Protein AF-0000000087793954 (afdb_homodimer)

Organism: NCBI:txid1960156

pLDDT: mean 92.6, std 14.76, range [35.59, 99.0]

Secondary structure (DSSP, 8-state):
-HHHHHHHHHHHHHHHHTSPPEEEEEE--SHHHHHHHHHHHHSTTEEEEEEE-SSHHHHHHHHHHHT-EEES-HHHHHT-TT--EEEE-S-GGGHHHHHHHHHHTT-EEEEPSSS-SSHHHHHHHHHHHHHTT--EEE--GGGGSHHHHHHHHHHHTTTTSSEEEEEEEEE-B--HHHHHT-TTTT-HHHHS-SIIIIIIHHHHHHHHHHH--EEEEEEEEE-SS-TTSSS-SEEEEEEEETTS-EEEEEEESBSTT----EEEEEESSEEEEEETTEEEEEEESS--HHHHHHHTTTT-------SS-TT---THHHHHHHHHHHHHHHHT---SSBHHHHHHHHHHHHHHHHHHHHTS-EE-/-HHHHHHHHHHHHHHHHTSPPEEEEEE--SHHHHHHHHHHHHSTTEEEEEEE-SSHHHHHHHHHHHT-EEES-HHHHHT-TT--EEEE-S-GGGHHHHHHHHHHTT-EEEEPSSS-SSHHHHHHHHHHHHHTT--EEE--GGGGSHHHHHHHHHHHTTTTSSEEEEEEEEE-B--HHHHHT-TTTT-HHHHS-SIIIIIIHHHHHHHHHHH--EEEEEEEEE-SS-TTSSS-SEEEEEEEETTS-EEEEEEESBSTT----EEEEEESSEEEEEETTEEEEEEESS--HHHHHHHTTTT-------SS-TT---THHHHHHHHHHHHHHHHT---SSBHHHHHHHHHHHHHHHHHHHHTS-EE-

Foldseek 3Di:
DVVVVVVVVVVVVVVLVPFAAAEEEEEDQPPVVVLLLVLQVVFRRYAHAEYEDCDPVSQVVSCVVRVYYYDPDLLVVLLDPNHAAYEYDFFQLCQLVSLLSNLVSVHAYEYEPLSHLALVSLVNSQVSNVVSLHFYFYDLLLCVFPLLVVLQVCLVVCQQPQWAEKEKAWQFADDPCVCVVDVQAQACNRNSAHQQRPPRLSRLLSSCSRVHAFFKKAKAFADDDRPPGNHGQWMKMWTAHPSGYIYIYTTHRHRPPFAFMKIWTHHDFWIWMAGSRQIQDTDGNDDDPCRVVSNVRVPGPCQDGQRNHNNSGDSVSSSVQVNQSSVCRSVVHHGPGGSVSSSRSSHVVVSNVVNNVVVHMGGD/DVVVVVVVVVVVVVVLVPFAAAEEEEEDQPPVVVLLLVLQVVFRRYAHAEYEDCDPVSQVVSCVVRVYHYDNDLLVVLLDPNHAAYEYDFFQLCQLVSLLSNLVSVHAYEYEPLSHLALVSLVNSQVSNVVSLHFYFYDLLLCVFPLLVVLQVCLVVCQQPQWAEKEKAWQFADDLCVCVVDVQAQACNRHSAHQQRPPRLSRLLSSCSRVHAFFKKAKAFADDDRPPGNHGQWMKMWTAGPSGYIYIYTTHRHRPPFAFMKIWIHHDFWIWMAGSRQIQDTDGNDDDPCRVVSNVRVPGPCQDGQRNHNNSGDSVSSSVQVNQSSVCRSVVHHGPGGSVSSSRSSHVVVSNVVNNVVVHMDGD

Nearest PDB structures (foldseek):
  3q2k-assembly2_O  TM=9.541E-01  e=6.330E-36  Bordetella pertussis Tohama I
  3q2k-assembly2_M  TM=9.380E-01  e=3.201E-36  Bordetella pertussis Tohama I
  3q2i-assembly1_A  TM=9.409E-01  e=4.940E-36  Chromobacterium violaceum
  3q2k-assembly1_F  TM=9.559E-01  e=2.980E-35  Bordetella pertussis Tohama I
  3q2k-assembly1_E  TM=9.549E-01  e=4.024E-34  Bordetella pertussis Tohama I

Radius of gyration: 30.41 Å; Cα contacts (8 Å, |Δi|>4): 1751; chains: 2; bounding box: 61×96×76 Å

Sequence (728 aa):
MKREILVLHFLWNRFLFCMKTINFALVGTGNIAHFHARAIAMTAGAKLVAVHSRREDAGRDFAGQYGAEYFADYAILLKNPNIDAVCITTPSGTHGELGILAARAKKHVLCEKPLEITPARIDELVDVCAQNEVQLGATFQARFGVGALALKRAAEEGRFGQMSQCSAYVPWFRSAAYYASAGWRGTWELDGGGALMNQSIHAIDLLLWIAGDVKEVSARCGTALHHNIEVEDNAVAWLKFNNGAFGLIQGSTTCFPGEPKRLEIKGTTGSATLVDDTLTFWQFEIEKPEDELIRNGTTSAKIGGGASDPNAISVEGHRAQIEDFASAIREGRAPAIPGSEGRRTVELINAIYQSSRESCIVQLMKREILVLHFLWNRFLFCMKTINFALVGTGNIAHFHARAIAMTAGAKLVAVHSRREDAGRDFAGQYGAEYFADYAILLKNPNIDAVCITTPSGTHGELGILAARAKKHVLCEKPLEITPARIDELVDVCAQNEVQLGATFQARFGVGALALKRAAEEGRFGQMSQCSAYVPWFRSAAYYASAGWRGTWELDGGGALMNQSIHAIDLLLWIAGDVKEVSARCGTALHHNIEVEDNAVAWLKFNNGAFGLIQGSTTCFPGEPKRLEIKGTTGSATLVDDTLTFWQFEIEKPEDELIRNGTTSAKIGGGASDPNAISVEGHRAQIEDFASAIREGRAPAIPGSEGRRTVELINAIYQSSRESCIVQL

InterPro domains:
  IPR000683 Gfo/Idh/MocA-like oxidoreductase, N-terminal [PF01408] (22-138)
  IPR036291 NAD(P)-binding domain superfamily [SSF51735] (20-173)
  IPR052515 Gfo/Idh/MocA Oxidoreductase [PTHR43249] (20-359)
  IPR055170 GFO/IDH/MocA-like oxidoreductase domain [PF22725] (150-272)

Structure (mmCIF, N/CA/C/O backbone):
data_AF-0000000087793954-model_v1
#
loop_
_entity.id
_entity.type
_entity.pdbx_description
1 polymer 'Putative dehydrogenase'
#
loop_
_atom_site.group_PDB
_atom_site.id
_atom_site.type_symbol
_atom_site.label_atom_id
_atom_site.label_alt_id
_atom_site.label_comp_id
_atom_site.label_asym_id
_atom_site.label_entity_id
_atom_site.label_seq_id
_atom_site.pdbx_PDB_ins_code
_atom_site.Cartn_x
_atom_site.Cartn_y
_atom_site.Cartn_z
_atom_site.occupancy
_atom_site.B_iso_or_equiv
_atom_site.auth_seq_id
_atom_site.auth_comp_id
_atom_site.auth_asym_id
_atom_site.auth_atom_id
_atom_site.pdbx_PDB_model_num
ATOM 1 N N . MET A 1 1 ? 30.297 -19.312 -46.031 1 36.34 1 MET A N 1
ATOM 2 C CA . MET A 1 1 ? 29.453 -18.703 -45 1 36.34 1 MET A CA 1
ATOM 3 C C . MET A 1 1 ? 28.031 -19.219 -45.094 1 36.34 1 MET A C 1
ATOM 5 O O . MET A 1 1 ? 27.344 -19.344 -44.062 1 36.34 1 MET A O 1
ATOM 9 N N . LYS A 1 2 ? 27.641 -19.484 -46.281 1 52.25 2 LYS A N 1
ATOM 10 C CA . LYS A 1 2 ? 26.312 -20.031 -46.531 1 52.25 2 LYS A CA 1
ATOM 11 C C . LYS A 1 2 ? 26.266 -21.531 -46.219 1 52.25 2 LYS A C 1
ATOM 13 O O . LYS A 1 2 ? 25.234 -22.047 -45.781 1 52.25 2 LYS A O 1
ATOM 18 N N . ARG A 1 3 ? 27.297 -22.109 -46.5 1 53.88 3 ARG A N 1
ATOM 19 C CA . ARG A 1 3 ? 27.312 -23.547 -46.25 1 53.88 3 ARG A CA 1
ATOM 20 C C . ARG A 1 3 ? 27.375 -23.844 -44.75 1 53.88 3 ARG A C 1
ATOM 22 O O . ARG A 1 3 ? 26.75 -24.797 -44.281 1 53.88 3 ARG A O 1
ATOM 29 N N . GLU A 1 4 ? 28.031 -22.938 -44.062 1 51.38 4 GLU A N 1
ATOM 30 C CA . GLU A 1 4 ? 28.109 -23.078 -42.625 1 51.38 4 GLU A CA 1
ATOM 31 C C . GLU A 1 4 ? 26.797 -22.688 -41.938 1 51.38 4 GLU A C 1
ATOM 33 O O . GLU A 1 4 ? 26.422 -23.266 -40.906 1 51.38 4 GLU A O 1
ATOM 38 N N . ILE A 1 5 ? 26.016 -21.781 -42.562 1 57.06 5 ILE A N 1
ATOM 39 C CA . ILE A 1 5 ? 24.719 -21.375 -42.031 1 57.06 5 ILE A CA 1
ATOM 40 C C . ILE A 1 5 ? 23.688 -22.484 -42.25 1 57.06 5 ILE A C 1
ATOM 42 O O . ILE A 1 5 ? 22.906 -22.797 -41.344 1 57.06 5 ILE A O 1
ATOM 46 N N . LEU A 1 6 ? 23.875 -23.219 -43.375 1 53.31 6 LEU A N 1
ATOM 47 C CA . LEU A 1 6 ? 22.938 -24.328 -43.625 1 53.31 6 LEU A CA 1
ATOM 48 C C . LEU A 1 6 ? 23.203 -25.5 -42.688 1 53.31 6 LEU A C 1
ATOM 50 O O . LEU A 1 6 ? 22.266 -26.125 -42.188 1 53.31 6 LEU A O 1
ATOM 54 N N . VAL A 1 7 ? 24.422 -25.672 -42.375 1 52.66 7 VAL A N 1
ATOM 55 C CA . VAL A 1 7 ? 24.781 -26.766 -41.469 1 52.66 7 VAL A CA 1
ATOM 56 C C . VAL A 1 7 ? 24.359 -26.391 -40.062 1 52.66 7 VAL A C 1
ATOM 58 O O . VAL A 1 7 ? 23.828 -27.234 -39.312 1 52.66 7 VAL A O 1
ATOM 61 N N . LEU A 1 8 ? 24.438 -25.109 -39.688 1 52.09 8 LEU A N 1
ATOM 62 C CA . LEU A 1 8 ? 24 -24.688 -38.375 1 52.09 8 LEU A CA 1
ATOM 63 C C . LEU A 1 8 ? 22.484 -24.734 -38.25 1 52.09 8 LEU A C 1
ATOM 65 O O . LEU A 1 8 ? 21.953 -25.141 -37.219 1 52.09 8 LEU A O 1
ATOM 69 N N . HIS A 1 9 ? 21.844 -24.391 -39.344 1 51.28 9 HIS A N 1
ATOM 70 C CA . HIS A 1 9 ? 20.391 -24.531 -39.344 1 51.28 9 HIS A CA 1
ATOM 71 C C . HIS A 1 9 ? 19.984 -26 -39.344 1 51.28 9 HIS A C 1
ATOM 73 O O . HIS A 1 9 ? 19.031 -26.391 -38.656 1 51.28 9 HIS A O 1
ATOM 79 N N . PHE A 1 10 ? 20.656 -26.781 -40.094 1 48.97 10 PHE A N 1
ATOM 80 C CA . PHE A 1 10 ? 20.375 -28.203 -40.125 1 48.97 10 PHE A CA 1
ATOM 81 C C . PHE A 1 10 ? 20.734 -28.844 -38.781 1 48.97 10 PHE A C 1
ATOM 83 O O . PHE A 1 10 ? 20 -29.688 -38.281 1 48.97 10 PHE A O 1
ATOM 90 N N . LEU A 1 11 ? 21.797 -28.5 -38.156 1 47.38 11 LEU A N 1
ATOM 91 C CA . LEU A 1 11 ? 22.156 -29.016 -36.844 1 47.38 11 LEU A CA 1
ATOM 92 C C . LEU A 1 11 ? 21.203 -28.5 -35.781 1 47.38 11 LEU A C 1
ATOM 94 O O . LEU A 1 11 ? 20.859 -29.25 -34.844 1 47.38 11 LEU A O 1
ATOM 98 N N . TRP A 1 12 ? 20.859 -27.234 -35.875 1 47.28 12 TRP A N 1
ATOM 99 C CA . TRP A 1 12 ? 19.859 -26.703 -34.938 1 47.28 12 TRP A CA 1
ATOM 100 C C . TRP A 1 12 ? 18.516 -27.406 -35.125 1 47.28 12 TRP A C 1
ATOM 102 O O . TRP A 1 12 ? 17.859 -27.766 -34.156 1 47.28 12 TRP A O 1
ATOM 112 N N . ASN A 1 13 ? 18.078 -27.516 -36.375 1 45.19 13 ASN A N 1
ATOM 113 C CA . ASN A 1 13 ? 16.859 -28.266 -36.656 1 45.19 13 ASN A CA 1
ATOM 114 C C . ASN A 1 13 ? 17 -29.734 -36.25 1 45.19 13 ASN A C 1
ATOM 116 O O . ASN A 1 13 ? 16.047 -30.344 -35.781 1 45.19 13 ASN A O 1
ATOM 120 N N . ARG A 1 14 ? 18.047 -30.359 -36.594 1 45.22 14 ARG A N 1
ATOM 121 C CA . ARG A 1 14 ? 18.297 -31.734 -36.188 1 45.22 14 ARG A CA 1
ATOM 122 C C . ARG A 1 14 ? 18.438 -31.828 -34.656 1 45.22 14 ARG A C 1
ATOM 124 O O . ARG A 1 14 ? 18.016 -32.812 -34.062 1 45.22 14 ARG A O 1
ATOM 131 N N . PHE A 1 15 ? 19.156 -30.875 -34.031 1 46.34 15 PHE A N 1
ATOM 132 C CA . PHE A 1 15 ? 19.188 -30.859 -32.562 1 46.34 15 PHE A CA 1
ATOM 133 C C . PHE A 1 15 ? 17.781 -30.719 -32 1 46.34 15 PHE A C 1
ATOM 135 O O . PHE A 1 15 ? 17.453 -31.328 -30.984 1 46.34 15 PHE A O 1
ATOM 142 N N . LEU A 1 16 ? 17 -29.859 -32.562 1 48.41 16 LEU A N 1
ATOM 143 C CA . LEU A 1 16 ? 15.594 -29.812 -32.156 1 48.41 16 LEU A CA 1
ATOM 144 C C . LEU A 1 16 ? 14.914 -31.141 -32.438 1 48.41 16 LEU A C 1
ATOM 146 O O . LEU A 1 16 ? 14.023 -31.562 -31.703 1 48.41 16 LEU A O 1
ATOM 150 N N . PHE A 1 17 ? 15.242 -31.797 -33.594 1 49.06 17 PHE A N 1
ATOM 151 C CA . PHE A 1 17 ? 14.688 -33.062 -34 1 49.06 17 PHE A CA 1
ATOM 152 C C . PHE A 1 17 ? 15.062 -34.188 -33.031 1 49.06 17 PHE A C 1
ATOM 154 O O . PHE A 1 17 ? 14.281 -35.094 -32.812 1 49.06 17 PHE A O 1
ATOM 161 N N . CYS A 1 18 ? 16.234 -34.125 -32.469 1 58.03 18 CYS A N 1
ATOM 162 C CA . CYS A 1 18 ? 16.641 -35.219 -31.609 1 58.03 18 CYS A CA 1
ATOM 163 C C . CYS A 1 18 ? 16.156 -35.031 -30.172 1 58.03 18 CYS A C 1
ATOM 165 O O . CYS A 1 18 ? 16.453 -35.812 -29.281 1 58.03 18 CYS A O 1
ATOM 167 N N . MET A 1 19 ? 15.383 -33.969 -29.938 1 74.12 19 MET A N 1
ATOM 168 C CA . MET A 1 19 ? 14.992 -33.719 -28.562 1 74.12 19 MET A CA 1
ATOM 169 C C . MET A 1 19 ? 13.789 -34.562 -28.172 1 74.12 19 MET A C 1
ATOM 171 O O . MET A 1 19 ? 12.812 -34.656 -28.922 1 74.12 19 MET A O 1
ATOM 175 N N . LYS A 1 20 ? 13.867 -35.375 -27.188 1 89.81 20 LYS A N 1
ATOM 176 C CA . LYS A 1 20 ? 12.766 -36.188 -26.703 1 89.81 20 LYS A CA 1
ATOM 177 C C . LYS A 1 20 ? 11.539 -35.344 -26.391 1 89.81 20 LYS A C 1
ATOM 179 O O . LYS A 1 20 ? 11.625 -34.344 -25.656 1 89.81 20 LYS A O 1
ATOM 184 N N . THR A 1 21 ? 10.461 -35.656 -27.062 1 96.62 21 THR A N 1
ATOM 185 C CA . THR A 1 21 ? 9.188 -35 -26.781 1 96.62 21 THR A CA 1
ATOM 186 C C . THR A 1 21 ? 8.688 -35.375 -25.391 1 96.62 21 THR A C 1
ATOM 188 O O . THR A 1 21 ? 8.734 -36.562 -25.016 1 96.62 21 THR A O 1
ATOM 191 N N . ILE A 1 22 ? 8.352 -34.406 -24.625 1 98.5 22 ILE A N 1
ATOM 192 C CA . ILE A 1 22 ? 7.742 -34.656 -23.328 1 98.5 22 ILE A CA 1
ATOM 193 C C . ILE A 1 22 ? 6.223 -34.719 -23.469 1 98.5 22 ILE A C 1
ATOM 195 O O . ILE A 1 22 ? 5.59 -33.75 -23.906 1 98.5 22 ILE A O 1
ATOM 199 N N . ASN A 1 23 ? 5.648 -35.844 -23.172 1 98.75 23 ASN A N 1
ATOM 200 C CA . ASN A 1 23 ? 4.203 -36.031 -23.25 1 98.75 23 ASN A CA 1
ATOM 201 C C . ASN A 1 23 ? 3.512 -35.656 -21.953 1 98.75 23 ASN A C 1
ATOM 203 O O . ASN A 1 23 ? 3.797 -36.25 -20.891 1 98.75 23 ASN A O 1
ATOM 207 N N . PHE A 1 24 ? 2.598 -34.688 -22.047 1 98.88 24 PHE A N 1
ATOM 208 C CA . PHE A 1 24 ? 1.882 -34.188 -20.891 1 98.88 24 PHE A CA 1
ATOM 209 C C . PHE A 1 24 ? 0.476 -34.781 -20.812 1 98.88 24 PHE A C 1
ATOM 211 O O . PHE A 1 24 ? -0.158 -35 -21.844 1 98.88 24 PHE A O 1
ATOM 218 N N . ALA A 1 25 ? 0.003 -35 -19.641 1 98.88 25 ALA A N 1
ATOM 219 C CA . ALA A 1 25 ? -1.416 -35.188 -19.359 1 98.88 25 ALA A CA 1
ATOM 220 C C . ALA A 1 25 ? -1.963 -34.031 -18.531 1 98.88 25 ALA A C 1
ATOM 222 O O . ALA A 1 25 ? -1.232 -33.406 -17.75 1 98.88 25 ALA A O 1
ATOM 223 N N . LEU A 1 26 ? -3.221 -33.75 -18.719 1 98.75 26 LEU A N 1
ATOM 224 C CA . LEU A 1 26 ? -3.896 -32.719 -17.938 1 98.75 26 LEU A CA 1
ATOM 225 C C . LEU A 1 26 ? -4.945 -33.344 -17.016 1 98.75 26 LEU A C 1
ATOM 227 O O . LEU A 1 26 ? -5.75 -34.156 -17.453 1 98.75 26 LEU A O 1
ATOM 231 N N . VAL A 1 27 ? -4.859 -32.906 -15.758 1 98.62 27 VAL A N 1
ATOM 232 C CA . VAL A 1 27 ? -5.84 -33.344 -14.766 1 98.62 27 VAL A CA 1
ATOM 233 C C . VAL A 1 27 ? -6.719 -32.188 -14.359 1 98.62 27 VAL A C 1
ATOM 235 O O . VAL A 1 27 ? -6.266 -31.266 -13.648 1 98.62 27 VAL A O 1
ATOM 238 N N . GLY A 1 28 ? -7.98 -32.219 -14.672 1 97.81 28 GLY A N 1
ATOM 239 C CA . GLY A 1 28 ? -8.883 -31.094 -14.555 1 97.81 28 GLY A CA 1
ATOM 240 C C . GLY A 1 28 ? -9.086 -30.344 -15.859 1 97.81 28 GLY A C 1
ATOM 241 O O . GLY A 1 28 ? -8.141 -30.156 -16.625 1 97.81 28 GLY A O 1
ATOM 242 N N . THR A 1 29 ? -10.367 -29.953 -16.109 1 96.81 29 THR A N 1
ATOM 243 C CA . THR A 1 29 ? -10.68 -29.328 -17.391 1 96.81 29 THR A CA 1
ATOM 244 C C . THR A 1 29 ? -11.359 -27.984 -17.188 1 96.81 29 THR A C 1
ATOM 246 O O . THR A 1 29 ? -12.188 -27.578 -18 1 96.81 29 THR A O 1
ATOM 249 N N . GLY A 1 30 ? -11.094 -27.359 -16.016 1 92.94 30 GLY A N 1
ATOM 250 C CA . GLY A 1 30 ? -11.609 -26.031 -15.797 1 92.94 30 GLY A CA 1
ATOM 251 C C . GLY A 1 30 ? -10.984 -24.984 -16.703 1 92.94 30 GLY A C 1
ATOM 252 O O . GLY A 1 30 ? -10.234 -25.328 -17.625 1 92.94 30 GLY A O 1
ATOM 253 N N . ASN A 1 31 ? -11.258 -23.766 -16.516 1 90.12 31 ASN A N 1
ATOM 254 C CA . ASN A 1 31 ? -10.844 -22.672 -17.375 1 90.12 31 ASN A CA 1
ATOM 255 C C . ASN A 1 31 ? -9.328 -22.625 -17.547 1 90.12 31 ASN A C 1
ATOM 257 O O . ASN A 1 31 ? -8.828 -22.469 -18.672 1 90.12 31 ASN A O 1
ATOM 261 N N . ILE A 1 32 ? -8.609 -22.797 -16.516 1 94.75 32 ILE A N 1
ATOM 262 C CA . ILE A 1 32 ? -7.16 -22.656 -16.547 1 94.75 32 ILE A CA 1
ATOM 263 C C . ILE A 1 32 ? -6.543 -23.797 -17.359 1 94.75 32 ILE A C 1
ATOM 265 O O . ILE A 1 32 ? -5.434 -23.656 -17.875 1 94.75 32 ILE A O 1
ATOM 269 N N . ALA A 1 33 ? -7.227 -24.891 -17.422 1 97.12 33 ALA A N 1
ATOM 270 C CA . ALA A 1 33 ? -6.746 -26.031 -18.203 1 97.12 33 ALA A CA 1
ATOM 271 C C . ALA A 1 33 ? -6.551 -25.656 -19.672 1 97.12 33 ALA A C 1
ATOM 273 O O . ALA A 1 33 ? -5.629 -26.156 -20.312 1 97.12 33 ALA A O 1
ATOM 274 N N . HIS A 1 34 ? -7.387 -24.781 -20.172 1 96.44 34 HIS A N 1
ATOM 275 C CA . HIS A 1 34 ? -7.285 -24.359 -21.562 1 96.44 34 HIS A CA 1
ATOM 276 C C . HIS A 1 34 ? -5.977 -23.609 -21.812 1 96.44 34 HIS A C 1
ATOM 278 O O . HIS A 1 34 ? -5.375 -23.75 -22.875 1 96.44 34 HIS A O 1
ATOM 284 N N . PHE A 1 35 ? -5.535 -22.891 -20.828 1 95.12 35 PHE A N 1
ATOM 285 C CA . PHE A 1 35 ? -4.27 -22.172 -20.953 1 95.12 35 PHE A CA 1
ATOM 286 C C . PHE A 1 35 ? -3.098 -23.156 -20.984 1 95.12 35 PHE A C 1
ATOM 288 O O . PHE A 1 35 ? -2.162 -22.984 -21.766 1 95.12 35 PHE A O 1
ATOM 295 N N . HIS A 1 36 ? -3.174 -24.172 -20.188 1 97.94 36 HIS A N 1
ATOM 296 C CA . HIS A 1 36 ? -2.137 -25.188 -20.188 1 97.94 36 HIS A CA 1
ATOM 297 C C . HIS A 1 36 ? -2.104 -25.938 -21.516 1 97.94 36 HIS A C 1
ATOM 299 O O . HIS A 1 36 ? -1.033 -26.141 -22.094 1 97.94 36 HIS A O 1
ATOM 305 N N . ALA A 1 37 ? -3.275 -26.297 -22 1 98.06 37 ALA A N 1
ATOM 306 C CA . ALA A 1 37 ? -3.359 -27.047 -23.234 1 98.06 37 ALA A CA 1
ATOM 307 C C . ALA A 1 37 ? -2.795 -26.234 -24.406 1 98.06 37 ALA A C 1
ATOM 309 O O . ALA A 1 37 ? -2.014 -26.766 -25.203 1 98.06 37 ALA A O 1
ATOM 310 N N . ARG A 1 38 ? -3.139 -25 -24.469 1 97.06 38 ARG A N 1
ATOM 311 C CA . ARG A 1 38 ? -2.639 -24.125 -25.531 1 97.06 38 ARG A CA 1
ATOM 312 C C . ARG A 1 38 ? -1.134 -23.922 -25.391 1 97.06 38 ARG A C 1
ATOM 314 O O . ARG A 1 38 ? -0.411 -23.906 -26.391 1 97.06 38 ARG A O 1
ATOM 321 N N . ALA A 1 39 ? -0.699 -23.734 -24.172 1 97.06 39 ALA A N 1
ATOM 322 C CA . ALA A 1 39 ? 0.726 -23.547 -23.922 1 97.06 39 ALA A CA 1
ATOM 323 C C . ALA A 1 39 ? 1.529 -24.766 -24.344 1 97.06 39 ALA A C 1
ATOM 325 O O . ALA A 1 39 ? 2.584 -24.641 -24.969 1 97.06 39 ALA A O 1
ATOM 326 N N . ILE A 1 40 ? 1.058 -25.938 -24.047 1 98 40 ILE A N 1
ATOM 327 C CA . ILE A 1 40 ? 1.72 -27.188 -24.438 1 98 40 ILE A CA 1
ATOM 328 C C . ILE A 1 40 ? 1.793 -27.281 -25.969 1 98 40 ILE A C 1
ATOM 330 O O . ILE A 1 40 ? 2.842 -27.609 -26.516 1 98 40 ILE A O 1
ATOM 334 N N . ALA A 1 41 ? 0.719 -26.938 -26.594 1 96.94 41 ALA A N 1
ATOM 335 C CA . ALA A 1 41 ? 0.651 -27 -28.062 1 96.94 41 ALA A CA 1
ATOM 336 C C . ALA A 1 41 ? 1.658 -26.047 -28.688 1 96.94 41 ALA A C 1
ATOM 338 O O . ALA A 1 41 ? 2.186 -26.312 -29.781 1 96.94 41 ALA A O 1
ATOM 339 N N . MET A 1 42 ? 1.96 -24.984 -28 1 95.19 42 MET A N 1
ATOM 340 C CA . MET A 1 42 ? 2.844 -23.953 -28.516 1 95.19 42 MET A CA 1
ATOM 341 C C . MET A 1 42 ? 4.297 -24.234 -28.156 1 95.19 42 MET A C 1
ATOM 343 O O . MET A 1 42 ? 5.203 -23.516 -28.594 1 95.19 42 MET A O 1
ATOM 347 N N . THR A 1 43 ? 4.52 -25.219 -27.391 1 96.12 43 THR A N 1
ATOM 348 C CA . THR A 1 43 ? 5.863 -25.531 -26.906 1 96.12 43 THR A CA 1
ATOM 349 C C . THR A 1 43 ? 6.484 -26.656 -27.734 1 96.12 43 THR A C 1
ATOM 351 O O . THR A 1 43 ? 5.973 -27.766 -27.75 1 96.12 43 THR A O 1
ATOM 354 N N . ALA A 1 44 ? 7.617 -26.297 -28.375 1 93.81 44 ALA A N 1
ATOM 355 C CA . ALA A 1 44 ? 8.32 -27.312 -29.141 1 93.81 44 ALA A CA 1
ATOM 356 C C . ALA A 1 44 ? 8.797 -28.453 -28.234 1 93.81 44 ALA A C 1
ATOM 358 O O . ALA A 1 44 ? 9.367 -28.203 -27.172 1 93.81 44 ALA A O 1
ATOM 359 N N . GLY A 1 45 ? 8.508 -29.641 -28.641 1 94.94 45 GLY A N 1
ATOM 360 C CA . GLY A 1 45 ? 8.945 -30.797 -27.891 1 94.94 45 GLY A CA 1
ATOM 361 C C . GLY A 1 45 ? 8.023 -31.156 -26.75 1 94.94 45 GLY A C 1
ATOM 362 O O . GLY A 1 45 ? 8.422 -31.859 -25.812 1 94.94 45 GLY A O 1
ATOM 363 N N . ALA A 1 46 ? 6.863 -30.656 -26.734 1 97.75 46 ALA A N 1
ATOM 364 C CA . ALA A 1 46 ? 5.824 -31 -25.766 1 97.75 46 ALA A CA 1
ATOM 365 C C . ALA A 1 46 ? 4.527 -31.391 -26.469 1 97.75 46 ALA A C 1
ATOM 367 O O . ALA A 1 46 ? 4.184 -30.828 -27.516 1 97.75 46 ALA A O 1
ATOM 368 N N . LYS A 1 47 ? 3.865 -32.312 -25.906 1 98.31 47 LYS A N 1
ATOM 369 C CA . LYS A 1 47 ? 2.605 -32.75 -26.484 1 98.31 47 LYS A CA 1
ATOM 370 C C . LYS A 1 47 ? 1.603 -33.156 -25.406 1 98.31 47 LYS A C 1
ATOM 372 O O . LYS A 1 47 ? 1.961 -33.812 -24.438 1 98.31 47 LYS A O 1
ATOM 377 N N . LEU A 1 48 ? 0.366 -32.688 -25.562 1 98.69 48 LEU A N 1
ATOM 378 C CA . LEU A 1 48 ? -0.724 -33.156 -24.719 1 98.69 48 LEU A CA 1
ATOM 379 C C . LEU A 1 48 ? -1.291 -34.469 -25.234 1 98.69 48 LEU A C 1
ATOM 381 O O . LEU A 1 48 ? -1.791 -34.531 -26.359 1 98.69 48 LEU A O 1
ATOM 385 N N . VAL A 1 49 ? -1.27 -35.469 -24.453 1 98.62 49 VAL A N 1
ATOM 386 C CA . VAL A 1 49 ? -1.629 -36.781 -25.016 1 98.62 49 VAL A CA 1
ATOM 387 C C . VAL A 1 49 ? -2.832 -37.344 -24.266 1 98.62 49 VAL A C 1
ATOM 389 O O . VAL A 1 49 ? -3.52 -38.25 -24.766 1 98.62 49 VAL A O 1
ATOM 392 N N . ALA A 1 50 ? -3.096 -36.812 -23.062 1 98.75 50 ALA A N 1
ATOM 393 C CA . ALA A 1 50 ? -4.172 -37.375 -22.25 1 98.75 50 ALA A CA 1
ATOM 394 C C . ALA A 1 50 ? -4.805 -36.312 -21.359 1 98.75 50 ALA A C 1
ATOM 396 O O . ALA A 1 50 ? -4.18 -35.312 -21.047 1 98.75 50 ALA A O 1
ATOM 397 N N . VAL A 1 51 ? -6.078 -36.594 -20.984 1 98.62 51 VAL A N 1
ATOM 398 C CA . VAL A 1 51 ? -6.812 -35.719 -20.078 1 98.62 51 VAL A CA 1
ATOM 399 C C . VAL A 1 51 ? -7.668 -36.531 -19.125 1 98.62 51 VAL A C 1
ATOM 401 O O . VAL A 1 51 ? -8.25 -37.562 -19.531 1 98.62 51 VAL A O 1
ATOM 404 N N . HIS A 1 52 ? -7.672 -36.094 -17.891 1 98.5 52 HIS A N 1
ATOM 405 C CA . HIS A 1 52 ? -8.594 -36.656 -16.906 1 98.5 52 HIS A CA 1
ATOM 406 C C . HIS A 1 52 ? -9.531 -35.562 -16.359 1 98.5 52 HIS A C 1
ATOM 408 O O . HIS A 1 52 ? -9.102 -34.469 -16.062 1 98.5 52 HIS A O 1
ATOM 414 N N . SER A 1 53 ? -10.758 -35.906 -16.266 1 97.25 53 SER A N 1
ATOM 415 C CA . SER A 1 53 ? -11.781 -35.094 -15.609 1 97.25 53 SER A CA 1
ATOM 416 C C . SER A 1 53 ? -12.805 -36 -14.898 1 97.25 53 SER A C 1
ATOM 418 O O . SER A 1 53 ? -13.148 -37.062 -15.391 1 97.25 53 SER A O 1
ATOM 420 N N . ARG A 1 54 ? -13.273 -35.438 -13.797 1 93.69 54 ARG A N 1
ATOM 421 C CA . ARG A 1 54 ? -14.32 -36.188 -13.102 1 93.69 54 ARG A CA 1
ATOM 422 C C . ARG A 1 54 ? -15.625 -36.156 -13.898 1 93.69 54 ARG A C 1
ATOM 424 O O . ARG A 1 54 ? -16.422 -37.094 -13.797 1 93.69 54 ARG A O 1
ATOM 431 N N . ARG A 1 55 ? -15.812 -35.062 -14.648 1 93.25 55 ARG A N 1
ATOM 432 C CA . ARG A 1 55 ? -16.984 -34.938 -15.508 1 93.25 55 ARG A CA 1
ATOM 433 C C . ARG A 1 55 ? -16.688 -35.469 -16.906 1 93.25 55 ARG A C 1
ATOM 435 O O . ARG A 1 55 ? -15.961 -34.844 -17.672 1 93.25 55 ARG A O 1
ATOM 442 N N . GLU A 1 56 ? -17.359 -36.5 -17.25 1 96.38 56 GLU A N 1
ATOM 443 C CA . GLU A 1 56 ? -17.062 -37.188 -18.516 1 96.38 56 GLU A CA 1
ATOM 444 C C . GLU A 1 56 ? -17.297 -36.25 -19.703 1 96.38 56 GLU A C 1
ATOM 446 O O . GLU A 1 56 ? -16.469 -36.156 -20.609 1 96.38 56 GLU A O 1
ATOM 451 N N . ASP A 1 57 ? -18.406 -35.594 -19.688 1 97.06 57 ASP A N 1
ATOM 452 C CA . ASP A 1 57 ? -18.75 -34.719 -20.812 1 97.06 57 ASP A CA 1
ATOM 453 C C . ASP A 1 57 ? -17.688 -33.625 -21 1 97.06 57 ASP A C 1
ATOM 455 O O . ASP A 1 57 ? -17.203 -33.406 -22.109 1 97.06 57 ASP A O 1
ATOM 459 N N . ALA A 1 58 ? -17.328 -33.031 -19.906 1 95.69 58 ALA A N 1
ATOM 460 C CA . ALA A 1 58 ? -16.312 -31.984 -19.953 1 95.69 58 ALA A CA 1
ATOM 461 C C . ALA A 1 58 ? -14.969 -32.531 -20.406 1 95.69 58 ALA A C 1
ATOM 463 O O . ALA A 1 58 ? -14.266 -31.906 -21.203 1 95.69 58 ALA A O 1
ATOM 464 N N . GLY A 1 59 ? -14.664 -33.719 -19.938 1 97.5 59 GLY A N 1
ATOM 465 C CA . GLY A 1 59 ? -13.414 -34.375 -20.297 1 97.5 59 GLY A CA 1
ATOM 466 C C . GLY A 1 59 ? -13.328 -34.75 -21.75 1 97.5 59 GLY A C 1
ATOM 467 O O . GLY A 1 59 ? -12.305 -34.469 -22.406 1 97.5 59 GLY A O 1
ATOM 468 N N . ARG A 1 60 ? -14.359 -35.281 -22.25 1 97.88 60 ARG A N 1
ATOM 469 C CA . ARG A 1 60 ? -14.383 -35.719 -23.641 1 97.88 60 ARG A CA 1
ATOM 470 C C . ARG A 1 60 ? -14.344 -34.5 -24.578 1 97.88 60 ARG A C 1
ATOM 472 O O . ARG A 1 60 ? -13.641 -34.5 -25.578 1 97.88 60 ARG A O 1
ATOM 479 N N . ASP A 1 61 ? -15.133 -33.531 -24.203 1 97.94 61 ASP A N 1
ATOM 480 C CA . ASP A 1 61 ? -15.117 -32.281 -25 1 97.94 61 ASP A CA 1
ATOM 481 C C . ASP A 1 61 ? -13.719 -31.688 -25.047 1 97.94 61 ASP A C 1
ATOM 483 O O . ASP A 1 61 ? -13.242 -31.281 -26.109 1 97.94 61 ASP A O 1
ATOM 487 N N . PHE A 1 62 ? -13.133 -31.625 -23.891 1 97.94 62 PHE A N 1
ATOM 488 C CA . PHE A 1 62 ? -11.797 -31.062 -23.766 1 97.94 62 PHE A CA 1
ATOM 489 C C . PHE A 1 62 ? -10.789 -31.875 -24.562 1 97.94 62 PHE A C 1
ATOM 491 O O . PHE A 1 62 ? -9.984 -31.328 -25.312 1 97.94 62 PHE A O 1
ATOM 498 N N . ALA A 1 63 ? -10.789 -33.188 -24.438 1 98 63 ALA A N 1
ATOM 499 C CA . ALA A 1 63 ? -9.891 -34.094 -25.156 1 98 63 ALA A CA 1
ATOM 500 C C . ALA A 1 63 ? -10.055 -33.938 -26.656 1 98 63 ALA A C 1
ATOM 502 O O . ALA A 1 63 ? -9.07 -33.938 -27.406 1 98 63 ALA A O 1
ATOM 503 N N . GLY A 1 64 ? -11.258 -33.875 -27.094 1 97.81 64 GLY A N 1
ATOM 504 C CA . GLY A 1 64 ? -11.531 -33.688 -28.516 1 97.81 64 GLY A CA 1
ATOM 505 C C . GLY A 1 64 ? -10.977 -32.375 -29.047 1 97.81 64 GLY A C 1
ATOM 506 O O . GLY A 1 64 ? -10.391 -32.344 -30.141 1 97.81 64 GLY A O 1
ATOM 507 N N . GLN A 1 65 ? -11.141 -31.391 -28.312 1 97.62 65 GLN A N 1
ATOM 508 C CA . GLN A 1 65 ? -10.719 -30.062 -28.719 1 97.62 65 GLN A CA 1
ATOM 509 C C . GLN A 1 65 ? -9.203 -30 -28.891 1 97.62 65 GLN A C 1
ATOM 511 O O . GLN A 1 65 ? -8.703 -29.312 -29.781 1 97.62 65 GLN A O 1
ATOM 516 N N . TYR A 1 66 ? -8.484 -30.734 -28.047 1 97.75 66 TYR A N 1
ATOM 517 C CA . TYR A 1 66 ? -7.039 -30.547 -28.031 1 97.75 66 TYR A CA 1
ATOM 518 C C . TYR A 1 66 ? -6.316 -31.797 -28.516 1 97.75 66 TYR A C 1
ATOM 520 O O . TYR A 1 66 ? -5.094 -31.891 -28.406 1 97.75 66 TYR A O 1
ATOM 528 N N . GLY A 1 67 ? -7.004 -32.719 -29.031 1 97.25 67 GLY A N 1
ATOM 529 C CA . GLY A 1 67 ? -6.414 -33.906 -29.656 1 97.25 67 GLY A CA 1
ATOM 530 C C . GLY A 1 67 ? -5.746 -34.812 -28.641 1 97.25 67 GLY A C 1
ATOM 531 O O . GLY A 1 67 ? -4.637 -35.312 -28.891 1 97.25 67 GLY A O 1
ATOM 532 N N . ALA A 1 68 ? -6.328 -35.031 -27.5 1 98.25 68 ALA A N 1
ATOM 533 C CA . ALA A 1 68 ? -5.82 -35.938 -26.453 1 98.25 68 ALA A CA 1
ATOM 534 C C . ALA A 1 68 ? -6.797 -37.062 -26.188 1 98.25 68 ALA A C 1
ATOM 536 O O . ALA A 1 68 ? -7.898 -37.094 -26.734 1 98.25 68 ALA A O 1
ATOM 537 N N . GLU A 1 69 ? -6.375 -37.969 -25.484 1 98.38 69 GLU A N 1
ATOM 538 C CA . GLU A 1 69 ? -7.23 -39.094 -25.062 1 98.38 69 GLU A CA 1
ATOM 539 C C . GLU A 1 69 ? -7.836 -38.812 -23.688 1 98.38 69 GLU A C 1
ATOM 541 O O . GLU A 1 69 ? -7.141 -38.375 -22.766 1 98.38 69 GLU A O 1
ATOM 546 N N . TYR A 1 70 ? -9.164 -39.094 -23.547 1 98.38 70 TYR A N 1
ATOM 547 C CA . TYR A 1 70 ? -9.852 -38.906 -22.281 1 98.38 70 TYR A CA 1
ATOM 548 C C . TYR A 1 70 ? -9.75 -40.156 -21.422 1 98.38 70 TYR A C 1
ATOM 550 O O . TYR A 1 70 ? -9.898 -41.281 -21.922 1 98.38 70 TYR A O 1
ATOM 558 N N . PHE A 1 71 ? -9.492 -39.969 -20.188 1 98.56 71 PHE A N 1
ATOM 559 C CA . PHE A 1 71 ? -9.5 -41.031 -19.188 1 98.56 71 PHE A CA 1
ATOM 560 C C . PHE A 1 71 ? -10.453 -40.688 -18.047 1 98.56 71 PHE A C 1
ATOM 562 O O . PHE A 1 71 ? -10.281 -39.656 -17.359 1 98.56 71 PHE A O 1
ATOM 569 N N . ALA A 1 72 ? -11.336 -41.5 -17.75 1 97.56 72 ALA A N 1
ATOM 570 C CA . ALA A 1 72 ? -12.258 -41.312 -16.641 1 97.56 72 ALA A CA 1
ATOM 571 C C . ALA A 1 72 ? -11.586 -41.625 -15.312 1 97.56 72 ALA A C 1
ATOM 573 O O . ALA A 1 72 ? -11.906 -41.031 -14.281 1 97.56 72 ALA A O 1
ATOM 574 N N . ASP A 1 73 ? -10.758 -42.562 -15.391 1 97.94 73 ASP A N 1
ATOM 575 C CA . ASP A 1 73 ? -10.055 -43.031 -14.195 1 97.94 73 ASP A CA 1
ATOM 576 C C . ASP A 1 73 ? -8.617 -42.5 -14.172 1 97.94 73 ASP A C 1
ATOM 578 O O . ASP A 1 73 ? -7.82 -42.844 -15.047 1 97.94 73 ASP A O 1
ATOM 582 N N . TYR A 1 74 ? -8.258 -41.781 -13.133 1 98.19 74 TYR A N 1
ATOM 583 C CA . TYR A 1 74 ? -6.945 -41.188 -13.008 1 98.19 74 TYR A CA 1
ATOM 584 C C . TYR A 1 74 ? -5.863 -42.25 -12.844 1 98.19 74 TYR A C 1
ATOM 586 O O . TYR A 1 74 ? -4.77 -42.094 -13.398 1 98.19 74 TYR A O 1
ATOM 594 N N . ALA A 1 75 ? -6.152 -43.25 -12.094 1 98.06 75 ALA A N 1
ATOM 595 C CA . ALA A 1 75 ? -5.18 -44.344 -11.875 1 98.06 75 ALA A CA 1
ATOM 596 C C . ALA A 1 75 ? -4.82 -45.031 -13.188 1 98.06 75 ALA A C 1
ATOM 598 O O . ALA A 1 75 ? -3.668 -45.406 -13.406 1 98.06 75 ALA A O 1
ATOM 599 N N . ILE A 1 76 ? -5.812 -45.219 -14.031 1 98.31 76 ILE A N 1
ATOM 600 C CA . ILE A 1 76 ? -5.578 -45.844 -15.328 1 98.31 76 ILE A CA 1
ATOM 601 C C . ILE A 1 76 ? -4.715 -44.938 -16.188 1 98.31 76 ILE A C 1
ATOM 603 O O . ILE A 1 76 ? -3.799 -45.406 -16.875 1 98.31 76 ILE A O 1
ATOM 607 N N . LEU A 1 77 ? -5.02 -43.625 -16.156 1 98.62 77 LEU A N 1
ATOM 608 C CA . LEU A 1 77 ? -4.207 -42.656 -16.859 1 98.62 77 LEU A CA 1
ATOM 609 C C . LEU A 1 77 ? -2.748 -42.75 -16.438 1 98.62 77 LEU A C 1
ATOM 611 O O . LEU A 1 77 ? -1.848 -42.75 -17.281 1 98.62 77 LEU A O 1
ATOM 615 N N . LEU A 1 78 ? -2.469 -42.875 -15.141 1 98.69 78 LEU A N 1
ATOM 616 C CA . LEU A 1 78 ? -1.125 -42.844 -14.578 1 98.69 78 LEU A CA 1
ATOM 617 C C . LEU A 1 78 ? -0.337 -44.094 -14.945 1 98.69 78 LEU A C 1
ATOM 619 O O . LEU A 1 78 ? 0.894 -44.094 -14.867 1 98.69 78 LEU A O 1
ATOM 623 N N . LYS A 1 79 ? -1.013 -45.125 -15.359 1 98.25 79 LYS A N 1
ATOM 624 C CA . LYS A 1 79 ? -0.344 -46.344 -15.766 1 98.25 79 LYS A CA 1
ATOM 625 C C . LYS A 1 79 ? 0.177 -46.25 -17.188 1 98.25 79 LYS A C 1
ATOM 627 O O . LYS A 1 79 ? 0.977 -47.094 -17.625 1 98.25 79 LYS A O 1
ATOM 632 N N . ASN A 1 80 ? -0.259 -45.281 -17.922 1 98.06 80 ASN A N 1
ATOM 633 C CA . ASN A 1 80 ? 0.156 -45.094 -19.297 1 98.06 80 ASN A CA 1
ATOM 634 C C . ASN A 1 80 ? 1.631 -44.719 -19.406 1 98.06 80 ASN A C 1
ATOM 636 O O . ASN A 1 80 ? 2.025 -43.625 -19 1 98.06 80 ASN A O 1
ATOM 640 N N . PRO A 1 81 ? 2.461 -45.562 -20 1 97.06 81 PRO A N 1
ATOM 641 C CA . PRO A 1 81 ? 3.9 -45.281 -20.047 1 97.06 81 PRO A CA 1
ATOM 642 C C . PRO A 1 81 ? 4.266 -44.156 -21 1 97.06 81 PRO A C 1
ATOM 644 O O . PRO A 1 81 ? 5.395 -43.656 -20.969 1 97.06 81 PRO A O 1
ATOM 647 N N . ASN A 1 82 ? 3.336 -43.75 -21.781 1 96.88 82 ASN A N 1
ATOM 648 C CA . ASN A 1 82 ? 3.609 -42.688 -22.75 1 96.88 82 ASN A CA 1
ATOM 649 C C . ASN A 1 82 ? 3.506 -41.312 -22.125 1 96.88 82 ASN A C 1
ATOM 651 O O . ASN A 1 82 ? 3.885 -40.312 -22.734 1 96.88 82 ASN A O 1
ATOM 655 N N . ILE A 1 83 ? 3.061 -41.25 -20.938 1 98.62 83 ILE A N 1
ATOM 656 C CA . ILE A 1 83 ? 2.924 -39.969 -20.25 1 98.62 83 ILE A CA 1
ATOM 657 C C . ILE A 1 83 ? 4.172 -39.719 -19.406 1 98.62 83 ILE A C 1
ATOM 659 O O . ILE A 1 83 ? 4.566 -40.531 -18.578 1 98.62 83 ILE A O 1
ATOM 663 N N . ASP A 1 84 ? 4.777 -38.562 -19.656 1 98.69 84 ASP A N 1
ATOM 664 C CA . ASP A 1 84 ? 5.98 -38.188 -18.922 1 98.69 84 ASP A CA 1
ATOM 665 C C . ASP A 1 84 ? 5.641 -37.281 -17.719 1 98.69 84 ASP A C 1
ATOM 667 O O . ASP A 1 84 ? 6.262 -37.406 -16.656 1 98.69 84 ASP A O 1
ATOM 671 N N . ALA A 1 85 ? 4.691 -36.438 -17.859 1 98.88 85 ALA A N 1
ATOM 672 C CA . ALA A 1 85 ? 4.383 -35.438 -16.859 1 98.88 85 ALA A CA 1
ATOM 673 C C . ALA A 1 85 ? 2.879 -35.156 -16.781 1 98.88 85 ALA A C 1
ATOM 675 O O . ALA A 1 85 ? 2.162 -35.344 -17.766 1 98.88 85 ALA A O 1
ATOM 676 N N . VAL A 1 86 ? 2.436 -34.75 -15.633 1 98.88 86 VAL A N 1
ATOM 677 C CA . VAL A 1 86 ? 1.038 -34.375 -15.445 1 98.88 86 VAL A CA 1
ATOM 678 C C . VAL A 1 86 ? 0.949 -32.906 -15.023 1 98.88 86 VAL A C 1
ATOM 680 O O . VAL A 1 86 ? 1.743 -32.438 -14.203 1 98.88 86 VAL A O 1
ATOM 683 N N . CYS A 1 87 ? 0.05 -32.156 -15.641 1 98.88 87 CYS A N 1
ATOM 684 C CA . CYS A 1 87 ? -0.361 -30.828 -15.18 1 98.88 87 CYS A CA 1
ATOM 685 C C . CYS A 1 87 ? -1.636 -30.922 -14.352 1 98.88 87 CYS A C 1
ATOM 687 O O . CYS A 1 87 ? -2.654 -31.422 -14.82 1 98.88 87 CYS A O 1
ATOM 689 N N . ILE A 1 88 ? -1.54 -30.422 -13.172 1 98.88 88 ILE A N 1
ATOM 690 C CA . ILE A 1 88 ? -2.693 -30.469 -12.281 1 98.88 88 ILE A CA 1
ATOM 691 C C . ILE A 1 88 ? -3.385 -29.109 -12.242 1 98.88 88 ILE A C 1
ATOM 693 O O . ILE A 1 88 ? -2.801 -28.125 -11.789 1 98.88 88 ILE A O 1
ATOM 697 N N . THR A 1 89 ? -4.648 -29.062 -12.695 1 98.12 89 THR A N 1
ATOM 698 C CA . THR A 1 89 ? -5.414 -27.828 -12.812 1 98.12 89 THR A CA 1
ATOM 699 C C . THR A 1 89 ? -6.77 -27.953 -12.125 1 98.12 89 THR A C 1
ATOM 701 O O . THR A 1 89 ? -7.773 -27.438 -12.609 1 98.12 89 THR A O 1
ATOM 704 N N . THR A 1 90 ? -6.848 -28.719 -11.039 1 97.69 90 THR A N 1
ATOM 705 C CA . THR A 1 90 ? -8.039 -28.969 -10.242 1 97.69 90 THR A CA 1
ATOM 706 C C . THR A 1 90 ? -8.148 -27.969 -9.102 1 97.69 90 THR A C 1
ATOM 708 O O . THR A 1 90 ? -7.301 -27.078 -8.961 1 97.69 90 THR A O 1
ATOM 711 N N . PRO A 1 91 ? -9.203 -28.016 -8.281 1 96.81 91 PRO A N 1
ATOM 712 C CA . PRO A 1 91 ? -9.273 -27.125 -7.121 1 96.81 91 PRO A CA 1
ATOM 713 C C . PRO A 1 91 ? -8.07 -27.281 -6.195 1 96.81 91 PRO A C 1
ATOM 715 O O . PRO A 1 91 ? -7.551 -28.375 -6.023 1 96.81 91 PRO A O 1
ATOM 718 N N . SER A 1 92 ? -7.707 -26.25 -5.555 1 97.81 92 SER A N 1
ATOM 719 C CA . SER A 1 92 ? -6.438 -26.078 -4.855 1 97.81 92 SER A CA 1
ATOM 720 C C . SER A 1 92 ? -6.227 -27.188 -3.82 1 97.81 92 SER A C 1
ATOM 722 O O . SER A 1 92 ? -5.145 -27.766 -3.738 1 97.81 92 SER A O 1
ATOM 724 N N . GLY A 1 93 ? -7.246 -27.531 -3.121 1 97.88 93 GLY A N 1
ATOM 725 C CA . GLY A 1 93 ? -7.137 -28.469 -2.018 1 97.88 93 GLY A CA 1
ATOM 726 C C . GLY A 1 93 ? -6.953 -29.906 -2.473 1 97.88 93 GLY A C 1
ATOM 727 O O . GLY A 1 93 ? -6.715 -30.797 -1.654 1 97.88 93 GLY A O 1
ATOM 728 N N . THR A 1 94 ? -6.988 -30.156 -3.777 1 98.12 94 THR A N 1
ATOM 729 C CA . THR A 1 94 ? -6.855 -31.5 -4.316 1 98.12 94 THR A CA 1
ATOM 730 C C . THR A 1 94 ? -5.449 -31.734 -4.867 1 98.12 94 THR A C 1
ATOM 732 O O . THR A 1 94 ? -5.074 -32.875 -5.18 1 98.12 94 THR A O 1
ATOM 735 N N . HIS A 1 95 ? -4.656 -30.719 -4.938 1 98.75 95 HIS A N 1
ATOM 736 C CA . HIS A 1 95 ? -3.383 -30.75 -5.648 1 98.75 95 HIS A CA 1
ATOM 737 C C . HIS A 1 95 ? -2.447 -31.797 -5.059 1 98.75 95 HIS A C 1
ATOM 739 O O . HIS A 1 95 ? -1.856 -32.594 -5.797 1 98.75 95 HIS A O 1
ATOM 745 N N . GLY A 1 96 ? -2.377 -31.781 -3.74 1 98.62 96 GLY A N 1
ATOM 746 C CA . GLY A 1 96 ? -1.432 -32.656 -3.07 1 98.62 96 GLY A CA 1
ATOM 747 C C . GLY A 1 96 ? -1.681 -34.125 -3.348 1 98.62 96 GLY A C 1
ATOM 748 O O . GLY A 1 96 ? -0.763 -34.875 -3.729 1 98.62 96 GLY A O 1
ATOM 749 N N . GLU A 1 97 ? -2.895 -34.531 -3.16 1 98.5 97 GLU A N 1
ATOM 750 C CA . GLU A 1 97 ? -3.254 -35.938 -3.363 1 98.5 97 GLU A CA 1
ATOM 751 C C . GLU A 1 97 ? -3 -36.375 -4.805 1 98.5 97 GLU A C 1
ATOM 753 O O . GLU A 1 97 ? -2.4 -37.406 -5.047 1 98.5 97 GLU A O 1
ATOM 758 N N . LEU A 1 98 ? -3.422 -35.594 -5.711 1 98.81 98 LEU A N 1
ATOM 759 C CA . LEU A 1 98 ? -3.258 -35.906 -7.129 1 98.81 98 LEU A CA 1
ATOM 760 C C . LEU A 1 98 ? -1.784 -35.906 -7.516 1 98.81 98 LEU A C 1
ATOM 762 O O . LEU A 1 98 ? -1.347 -36.75 -8.289 1 98.81 98 LEU A O 1
ATOM 766 N N . GLY A 1 99 ? -1.037 -34.938 -7 1 98.88 99 GLY A N 1
ATOM 767 C CA . GLY A 1 99 ? 0.391 -34.875 -7.262 1 98.88 99 GLY A CA 1
ATOM 768 C C . GLY A 1 99 ? 1.148 -36.062 -6.719 1 98.88 99 GLY A C 1
ATOM 769 O O . GLY A 1 99 ? 2.041 -36.594 -7.383 1 98.88 99 GLY A O 1
ATOM 770 N N . ILE A 1 100 ? 0.806 -36.5 -5.543 1 98.88 100 ILE A N 1
ATOM 771 C CA . ILE A 1 100 ? 1.457 -37.625 -4.891 1 98.88 100 ILE A CA 1
ATOM 772 C C . ILE A 1 100 ? 1.214 -38.875 -5.699 1 98.88 100 ILE A C 1
ATOM 774 O O . ILE A 1 100 ? 2.141 -39.656 -5.938 1 98.88 100 ILE A O 1
ATOM 778 N N . LEU A 1 101 ? -0.028 -39.094 -6.152 1 98.88 101 LEU A N 1
ATOM 779 C CA . LEU A 1 101 ? -0.349 -40.25 -6.977 1 98.88 101 LEU A CA 1
ATOM 780 C C . LEU A 1 101 ? 0.475 -40.25 -8.258 1 98.88 101 LEU A C 1
ATOM 782 O O . LEU A 1 101 ? 0.993 -41.281 -8.672 1 98.88 101 LEU A O 1
ATOM 786 N N . ALA A 1 102 ? 0.61 -39.094 -8.859 1 98.94 102 ALA A N 1
ATOM 787 C CA . ALA A 1 102 ? 1.4 -39 -10.086 1 98.94 102 ALA A CA 1
ATOM 788 C C . ALA A 1 102 ? 2.869 -39.312 -9.82 1 98.94 102 ALA A C 1
ATOM 790 O O . ALA A 1 102 ? 3.502 -40.031 -10.594 1 98.94 102 ALA A O 1
ATOM 791 N N . ALA A 1 103 ? 3.406 -38.781 -8.773 1 98.88 103 ALA A N 1
ATOM 792 C CA . ALA A 1 103 ? 4.809 -38.969 -8.422 1 98.88 103 ALA A CA 1
ATOM 793 C C . ALA A 1 103 ? 5.094 -40.469 -8.188 1 98.88 103 ALA A C 1
ATOM 795 O O . ALA A 1 103 ? 6.102 -41 -8.664 1 98.88 103 ALA A O 1
ATOM 796 N N . ARG A 1 104 ? 4.199 -41.125 -7.527 1 98.75 104 ARG A N 1
ATOM 797 C CA . ARG A 1 104 ? 4.367 -42.531 -7.242 1 98.75 104 ARG A CA 1
ATOM 798 C C . ARG A 1 104 ? 4.336 -43.344 -8.523 1 98.75 104 ARG A C 1
ATOM 800 O O . ARG A 1 104 ? 4.941 -44.438 -8.594 1 98.75 104 ARG A O 1
ATOM 807 N N . ALA A 1 105 ? 3.674 -42.844 -9.508 1 98.81 105 ALA A N 1
ATOM 808 C CA . ALA A 1 105 ? 3.623 -43.5 -10.82 1 98.81 105 ALA A CA 1
ATOM 809 C C . ALA A 1 105 ? 4.785 -43.031 -11.703 1 98.81 105 ALA A C 1
ATOM 811 O O . ALA A 1 105 ? 4.809 -43.312 -12.906 1 98.81 105 ALA A O 1
ATOM 812 N N . LYS A 1 106 ? 5.719 -42.281 -11.07 1 98.69 106 LYS A N 1
ATOM 813 C CA . LYS A 1 106 ? 6.949 -41.812 -11.703 1 98.69 106 LYS A CA 1
ATOM 814 C C . LYS A 1 106 ? 6.652 -40.812 -12.805 1 98.69 106 LYS A C 1
ATOM 816 O O . LYS A 1 106 ? 7.32 -40.781 -13.836 1 98.69 106 LYS A O 1
ATOM 821 N N . LYS A 1 107 ? 5.605 -40.031 -12.656 1 98.88 107 LYS A N 1
ATOM 822 C CA . LYS A 1 107 ? 5.309 -38.906 -13.539 1 98.88 107 LYS A CA 1
ATOM 823 C C . LYS A 1 107 ? 5.773 -37.594 -12.93 1 98.88 107 LYS A C 1
ATOM 825 O O . LYS A 1 107 ? 5.613 -37.375 -11.727 1 98.88 107 LYS A O 1
ATOM 830 N N . HIS A 1 108 ? 6.457 -36.75 -13.734 1 98.88 108 HIS A N 1
ATOM 831 C CA . HIS A 1 108 ? 6.746 -35.406 -13.297 1 98.88 108 HIS A CA 1
ATOM 832 C C . HIS A 1 108 ? 5.461 -34.625 -13.078 1 98.88 108 HIS A C 1
ATOM 834 O O . HIS A 1 108 ? 4.426 -34.938 -13.664 1 98.88 108 HIS A O 1
ATOM 840 N N . VAL A 1 109 ? 5.512 -33.625 -12.18 1 98.94 109 VAL A N 1
ATOM 841 C CA . VAL A 1 109 ? 4.285 -32.938 -11.797 1 98.94 109 VAL A CA 1
ATOM 842 C C . VAL A 1 109 ? 4.473 -31.422 -11.984 1 98.94 109 VAL A C 1
ATOM 844 O O . VAL A 1 109 ? 5.398 -30.828 -11.414 1 98.94 109 VAL A O 1
ATOM 847 N N . LEU A 1 110 ? 3.684 -30.766 -12.789 1 98.94 110 LEU A N 1
ATOM 848 C CA . LEU A 1 110 ? 3.492 -29.312 -12.844 1 98.94 110 LEU A CA 1
ATOM 849 C C . LEU A 1 110 ? 2.121 -28.938 -12.297 1 98.94 110 LEU A C 1
ATOM 851 O O . LEU A 1 110 ? 1.096 -29.25 -12.906 1 98.94 110 LEU A O 1
ATOM 855 N N . CYS A 1 111 ? 2.105 -28.219 -11.195 1 98.88 111 CYS A N 1
ATOM 856 C CA . CYS A 1 111 ? 0.864 -28.016 -10.461 1 98.88 111 CYS A CA 1
ATOM 857 C C . CYS A 1 111 ? 0.487 -26.531 -10.445 1 98.88 111 CYS A C 1
ATOM 859 O O . CYS A 1 111 ? 1.34 -25.672 -10.219 1 98.88 111 CYS A O 1
ATOM 861 N N . GLU A 1 112 ? -0.687 -26.234 -10.695 1 98.38 112 GLU A N 1
ATOM 862 C CA . GLU A 1 112 ? -1.216 -24.875 -10.625 1 98.38 112 GLU A CA 1
ATOM 863 C C . GLU A 1 112 ? -1.089 -24.312 -9.219 1 98.38 112 GLU A C 1
ATOM 865 O O . GLU A 1 112 ? -0.955 -25.062 -8.25 1 98.38 112 GLU A O 1
ATOM 870 N N . LYS A 1 113 ? -1.126 -23.031 -9.141 1 98.38 113 LYS A N 1
ATOM 871 C CA . LYS A 1 113 ? -1.112 -22.344 -7.852 1 98.38 113 LYS A CA 1
ATOM 872 C C . LYS A 1 113 ? -2.486 -22.391 -7.191 1 98.38 113 LYS A C 1
ATOM 874 O O . LYS A 1 113 ? -3.51 -22.438 -7.875 1 98.38 113 LYS A O 1
ATOM 879 N N . PRO A 1 114 ? -2.553 -22.266 -5.914 1 98.62 114 PRO A N 1
ATOM 880 C CA . PRO A 1 114 ? -1.417 -22.578 -5.043 1 98.62 114 PRO A CA 1
ATOM 881 C C . PRO A 1 114 ? -0.982 -24.047 -5.152 1 98.62 114 PRO A C 1
ATOM 883 O O . PRO A 1 114 ? -1.792 -24.906 -5.496 1 98.62 114 PRO A O 1
ATOM 886 N N . LEU A 1 115 ? 0.3 -24.312 -4.891 1 98.75 115 LEU A N 1
ATOM 887 C CA . LEU A 1 115 ? 0.803 -25.672 -4.996 1 98.75 115 LEU A CA 1
ATOM 888 C C . LEU A 1 115 ? -0.02 -26.625 -4.137 1 98.75 115 LEU A C 1
ATOM 890 O O . LEU A 1 115 ? -0.284 -27.75 -4.535 1 98.75 115 LEU A O 1
ATOM 894 N N . GLU A 1 116 ? -0.353 -26.234 -3.037 1 98.44 116 GLU A N 1
ATOM 895 C CA . GLU A 1 116 ? -1.311 -26.766 -2.078 1 98.44 116 GLU A CA 1
ATOM 896 C C . GLU A 1 116 ? -1.732 -25.719 -1.062 1 98.44 116 GLU A C 1
ATOM 898 O O . GLU A 1 116 ? -1.207 -24.594 -1.063 1 98.44 116 GLU A O 1
ATOM 903 N N . ILE A 1 117 ? -2.656 -26.062 -0.153 1 98.44 117 ILE A N 1
ATOM 904 C CA . ILE A 1 117 ? -3.309 -25 0.609 1 98.44 117 ILE A CA 1
ATOM 905 C C . ILE A 1 117 ? -2.602 -24.828 1.951 1 98.44 117 ILE A C 1
ATOM 907 O O . ILE A 1 117 ? -2.84 -23.844 2.658 1 98.44 117 ILE A O 1
ATOM 911 N N . THR A 1 118 ? -1.664 -25.734 2.367 1 98.44 118 THR A N 1
ATOM 912 C CA . THR A 1 118 ? -0.854 -25.578 3.57 1 98.44 118 THR A CA 1
ATOM 913 C C . THR A 1 118 ? 0.591 -25.984 3.307 1 98.44 118 THR A C 1
ATOM 915 O O . THR A 1 118 ? 0.849 -26.859 2.477 1 98.44 118 THR A O 1
ATOM 918 N N . PRO A 1 119 ? 1.506 -25.406 4.059 1 98.62 119 PRO A N 1
ATOM 919 C CA . PRO A 1 119 ? 2.906 -25.797 3.906 1 98.62 119 PRO A CA 1
ATOM 920 C C . PRO A 1 119 ? 3.131 -27.281 4.207 1 98.62 119 PRO A C 1
ATOM 922 O O . PRO A 1 119 ? 3.922 -27.938 3.529 1 98.62 119 PRO A O 1
ATOM 925 N N . ALA A 1 120 ? 2.473 -27.844 5.164 1 98.62 120 ALA A N 1
ATOM 926 C CA . ALA A 1 120 ? 2.654 -29.234 5.547 1 98.62 120 ALA A CA 1
ATOM 927 C C . ALA A 1 120 ? 2.279 -30.172 4.402 1 98.62 120 ALA A C 1
ATOM 929 O O . ALA A 1 120 ? 2.982 -31.141 4.133 1 98.62 120 ALA A O 1
ATOM 930 N N . ARG A 1 121 ? 1.194 -29.875 3.74 1 98.69 121 ARG A N 1
ATOM 931 C CA . ARG A 1 121 ? 0.764 -30.703 2.609 1 98.69 121 ARG A CA 1
ATOM 932 C C . ARG A 1 121 ? 1.734 -30.562 1.441 1 98.69 121 ARG A C 1
ATOM 934 O O . ARG A 1 121 ? 1.958 -31.531 0.704 1 98.69 121 ARG A O 1
ATOM 941 N N . ILE A 1 122 ? 2.273 -29.391 1.276 1 98.88 122 ILE A N 1
ATOM 942 C CA . ILE A 1 122 ? 3.27 -29.188 0.232 1 98.88 122 ILE A CA 1
ATOM 943 C C . ILE A 1 122 ? 4.527 -30 0.558 1 98.88 122 ILE A C 1
ATOM 945 O O . ILE A 1 122 ? 5.125 -30.609 -0.327 1 98.88 122 ILE A O 1
ATOM 949 N N . ASP A 1 123 ? 4.938 -29.953 1.814 1 98.88 123 ASP A N 1
ATOM 950 C CA . ASP A 1 123 ? 6.109 -30.719 2.238 1 98.88 123 ASP A CA 1
ATOM 951 C C . ASP A 1 123 ? 5.969 -32.188 1.876 1 98.88 123 ASP A C 1
ATOM 953 O O . ASP A 1 123 ? 6.914 -32.812 1.378 1 98.88 123 ASP A O 1
ATOM 957 N N . GLU A 1 124 ? 4.836 -32.688 2.125 1 98.81 124 GLU A N 1
ATOM 958 C CA . GLU A 1 124 ? 4.586 -34.094 1.782 1 98.81 124 GLU A CA 1
ATOM 959 C C . GLU A 1 124 ? 4.73 -34.344 0.281 1 98.81 124 GLU A C 1
ATOM 961 O O . GLU A 1 124 ? 5.371 -35.281 -0.143 1 98.81 124 GLU A O 1
ATOM 966 N N . LEU A 1 125 ? 4.145 -33.5 -0.498 1 98.88 125 LEU A N 1
ATOM 967 C CA . LEU A 1 125 ? 4.227 -33.594 -1.951 1 98.88 125 LEU A CA 1
ATOM 968 C C . LEU A 1 125 ? 5.672 -33.5 -2.426 1 98.88 125 LEU A C 1
ATOM 970 O O . LEU A 1 125 ? 6.113 -34.312 -3.252 1 98.88 125 LEU A O 1
ATOM 974 N N . VAL A 1 126 ? 6.398 -32.5 -1.917 1 98.81 126 VAL A N 1
ATOM 975 C CA . VAL A 1 126 ? 7.797 -32.312 -2.279 1 98.81 126 VAL A CA 1
ATOM 976 C C . VAL A 1 126 ? 8.602 -33.562 -1.946 1 98.81 126 VAL A C 1
ATOM 978 O O . VAL A 1 126 ? 9.391 -34.031 -2.768 1 98.81 126 VAL A O 1
ATOM 981 N N . ASP A 1 127 ? 8.391 -34.125 -0.783 1 98.75 127 ASP A N 1
ATOM 982 C CA . ASP A 1 127 ? 9.117 -35.281 -0.321 1 98.75 127 ASP A CA 1
ATOM 983 C C . ASP A 1 127 ? 8.836 -36.5 -1.22 1 98.75 127 ASP A C 1
ATOM 985 O O . ASP A 1 127 ? 9.758 -37.219 -1.598 1 98.75 127 ASP A O 1
ATOM 989 N N . VAL A 1 128 ? 7.605 -36.719 -1.547 1 98.88 128 VAL A N 1
ATOM 990 C CA . VAL A 1 128 ? 7.223 -37.875 -2.355 1 98.88 128 VAL A CA 1
ATOM 991 C C . VAL A 1 128 ? 7.801 -37.719 -3.762 1 98.88 128 VAL A C 1
ATOM 993 O O . VAL A 1 128 ? 8.266 -38.719 -4.348 1 98.88 128 VAL A O 1
ATOM 996 N N . CYS A 1 129 ? 7.738 -36.562 -4.348 1 98.81 129 CYS A N 1
ATOM 997 C CA . CYS A 1 129 ? 8.344 -36.344 -5.656 1 98.81 129 CYS A CA 1
ATOM 998 C C . CYS A 1 129 ? 9.836 -36.625 -5.621 1 98.81 129 CYS A C 1
ATOM 1000 O O . CYS A 1 129 ? 10.367 -37.281 -6.527 1 98.81 129 CYS A O 1
ATOM 1002 N N . ALA A 1 130 ? 10.49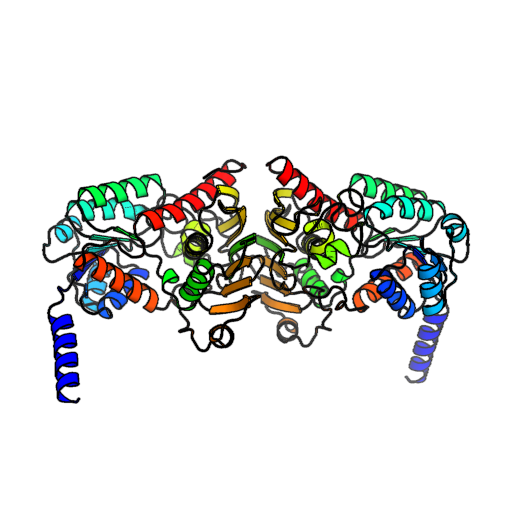2 -36.156 -4.582 1 98.38 130 ALA A N 1
ATOM 1003 C CA . ALA A 1 130 ? 11.922 -36.406 -4.43 1 98.38 130 ALA A CA 1
ATOM 1004 C C . ALA A 1 130 ? 12.211 -37.906 -4.297 1 98.38 130 ALA A C 1
ATOM 1006 O O . ALA A 1 130 ? 13.133 -38.438 -4.93 1 98.38 130 ALA A O 1
ATOM 1007 N N . GLN A 1 131 ? 11.461 -38.594 -3.529 1 98.44 131 GLN A N 1
ATOM 1008 C CA . GLN A 1 131 ? 11.633 -40.031 -3.301 1 98.44 131 GLN A CA 1
ATOM 1009 C C . GLN A 1 131 ? 11.469 -40.812 -4.598 1 98.44 131 GLN A C 1
ATOM 1011 O O . GLN A 1 131 ? 12.094 -41.844 -4.777 1 98.44 131 GLN A O 1
ATOM 1016 N N . ASN A 1 132 ? 10.695 -40.312 -5.457 1 98.56 132 ASN A N 1
ATOM 1017 C CA . ASN A 1 132 ? 10.414 -41.031 -6.707 1 98.56 132 ASN A CA 1
ATOM 1018 C C . ASN A 1 132 ? 11.227 -40.438 -7.863 1 98.56 132 ASN A C 1
ATOM 1020 O O . ASN A 1 132 ? 11.023 -40.844 -9.016 1 98.56 132 ASN A O 1
ATOM 1024 N N . GLU A 1 133 ? 12.07 -39.469 -7.559 1 98.12 133 GLU A N 1
ATOM 1025 C CA . GLU A 1 133 ? 13.008 -38.875 -8.5 1 98.12 133 GLU A CA 1
ATOM 1026 C C . GLU A 1 133 ? 12.273 -38.25 -9.68 1 98.12 133 GLU A C 1
ATOM 1028 O O . GLU A 1 133 ? 12.648 -38.438 -10.836 1 98.12 133 GLU A O 1
ATOM 1033 N N . VAL A 1 134 ? 11.234 -37.562 -9.406 1 98.62 134 VAL A N 1
ATOM 1034 C CA . VAL A 1 134 ? 10.508 -36.812 -10.438 1 98.62 134 VAL A CA 1
ATOM 1035 C C . VAL A 1 134 ? 10.531 -35.344 -10.117 1 98.62 134 VAL A C 1
ATOM 1037 O O . VAL A 1 134 ? 10.656 -34.938 -8.953 1 98.62 134 VAL A O 1
ATOM 1040 N N . GLN A 1 135 ? 10.391 -34.5 -11.125 1 98.5 135 GLN A N 1
ATOM 1041 C CA . GLN A 1 135 ? 10.391 -33.031 -10.961 1 98.5 135 GLN A CA 1
ATOM 1042 C C . GLN A 1 135 ? 9.016 -32.531 -10.516 1 98.5 135 GLN A C 1
ATOM 1044 O O . GLN A 1 135 ? 7.988 -33.062 -10.961 1 98.5 135 GLN A O 1
ATOM 1049 N N . LEU A 1 136 ? 9.047 -31.609 -9.57 1 98.88 136 LEU A N 1
ATOM 1050 C CA . LEU A 1 136 ? 7.852 -30.891 -9.148 1 98.88 136 LEU A CA 1
ATOM 1051 C C . LEU A 1 136 ? 7.977 -29.406 -9.469 1 98.88 136 LEU A C 1
ATOM 1053 O O . LEU A 1 136 ? 8.922 -28.734 -9.016 1 98.88 136 LEU A O 1
ATOM 1057 N N . GLY A 1 137 ? 7.059 -28.906 -10.281 1 98.81 137 GLY A N 1
ATOM 1058 C CA . GLY A 1 137 ? 6.988 -27.484 -10.578 1 98.81 137 GLY A CA 1
ATOM 1059 C C . GLY A 1 137 ? 5.715 -26.828 -10.078 1 98.81 137 GLY A C 1
ATOM 1060 O O . GLY A 1 137 ? 4.641 -27.438 -10.125 1 98.81 137 GLY A O 1
ATOM 1061 N N . ALA A 1 138 ? 5.816 -25.641 -9.531 1 98.81 138 ALA A N 1
ATOM 1062 C CA . ALA A 1 138 ? 4.676 -24.797 -9.188 1 98.81 138 ALA A CA 1
ATOM 1063 C C . ALA A 1 138 ? 4.406 -23.766 -10.281 1 98.81 138 ALA A C 1
ATOM 1065 O O . ALA A 1 138 ? 5.336 -23.188 -10.836 1 98.81 138 ALA A O 1
ATOM 1066 N N . THR A 1 139 ? 3.18 -23.547 -10.57 1 98.38 139 THR A N 1
ATOM 1067 C CA . THR A 1 139 ? 2.852 -22.625 -11.656 1 98.38 139 THR A CA 1
ATOM 1068 C C . THR A 1 139 ? 2.775 -21.188 -11.141 1 98.38 139 THR A C 1
ATOM 1070 O O . THR A 1 139 ? 1.807 -20.812 -10.484 1 98.38 139 THR A O 1
ATOM 1073 N N . PHE A 1 140 ? 3.736 -20.422 -11.438 1 98.31 140 PHE A N 1
ATOM 1074 C CA . PHE A 1 140 ? 3.83 -18.984 -11.25 1 98.31 140 PHE A CA 1
ATOM 1075 C C . PHE A 1 140 ? 4.32 -18.312 -12.523 1 98.31 140 PHE A C 1
ATOM 1077 O O . PHE A 1 140 ? 5.395 -17.703 -12.531 1 98.31 140 PHE A O 1
ATOM 1084 N N . GLN A 1 141 ? 3.459 -18.344 -13.477 1 96.62 141 GLN A N 1
ATOM 1085 C CA . GLN A 1 141 ? 3.779 -17.938 -14.836 1 96.62 141 GLN A CA 1
ATOM 1086 C C . GLN A 1 141 ? 4.082 -16.438 -14.906 1 96.62 141 GLN A C 1
ATOM 1088 O O . GLN A 1 141 ? 4.711 -15.969 -15.859 1 96.62 141 GLN A O 1
ATOM 1093 N N . ALA A 1 142 ? 3.703 -15.727 -13.875 1 96.81 142 ALA A N 1
ATOM 1094 C CA . ALA A 1 142 ? 3.936 -14.281 -13.844 1 96.81 142 ALA A CA 1
ATOM 1095 C C . ALA A 1 142 ? 5.43 -13.969 -13.766 1 96.81 142 ALA A C 1
ATOM 1097 O O . ALA A 1 142 ? 5.859 -12.883 -14.148 1 96.81 142 ALA A O 1
ATOM 1098 N N . ARG A 1 143 ? 6.242 -14.93 -13.273 1 98.06 143 ARG A N 1
ATOM 1099 C CA . ARG A 1 143 ? 7.684 -14.734 -13.172 1 98.06 143 ARG A CA 1
ATOM 1100 C C . ARG A 1 143 ? 8.328 -14.648 -14.547 1 98.06 143 ARG A C 1
ATOM 1102 O O . ARG A 1 143 ? 9.477 -14.211 -14.68 1 98.06 143 ARG A O 1
ATOM 1109 N N . PHE A 1 144 ? 7.609 -15.039 -15.562 1 96.81 144 PHE A N 1
ATOM 1110 C CA . PHE A 1 144 ? 8.195 -15.109 -16.891 1 96.81 144 PHE A CA 1
ATOM 1111 C C . PHE A 1 144 ? 7.836 -13.867 -17.703 1 96.81 144 PHE A C 1
ATOM 1113 O O . PHE A 1 144 ? 8.211 -13.758 -18.875 1 96.81 144 PHE A O 1
ATOM 1120 N N . GLY A 1 145 ? 7.121 -12.93 -17.109 1 94.25 145 GLY A N 1
ATOM 1121 C CA . GLY A 1 145 ? 6.828 -11.672 -17.781 1 94.25 145 GLY A CA 1
ATOM 1122 C C . GLY A 1 145 ? 8.062 -10.812 -18.016 1 94.25 145 GLY A C 1
ATOM 1123 O O . GLY A 1 145 ? 8.992 -10.828 -17.203 1 94.25 145 GLY A O 1
ATOM 1124 N N . VAL A 1 146 ? 7.996 -10.008 -19.062 1 93.06 146 VAL A N 1
ATOM 1125 C CA . VAL A 1 146 ? 9.125 -9.148 -19.422 1 93.06 146 VAL A CA 1
ATOM 1126 C C . VAL A 1 146 ? 9.391 -8.156 -18.297 1 93.06 146 VAL A C 1
ATOM 1128 O O . VAL A 1 146 ? 10.547 -7.938 -17.922 1 93.06 146 VAL A O 1
ATOM 1131 N N . GLY A 1 147 ? 8.352 -7.547 -17.797 1 95.31 147 GLY A N 1
ATOM 1132 C CA . GLY A 1 147 ? 8.492 -6.605 -16.688 1 95.31 147 GLY A CA 1
ATOM 1133 C C . GLY A 1 147 ? 9.008 -7.25 -15.422 1 95.31 147 GLY A C 1
ATOM 1134 O O . GLY A 1 147 ? 9.883 -6.699 -14.75 1 95.31 147 GLY A O 1
ATOM 1135 N N . ALA A 1 148 ? 8.461 -8.414 -15.117 1 97.44 148 ALA A N 1
ATOM 1136 C CA . ALA A 1 148 ? 8.883 -9.141 -13.922 1 97.44 148 ALA A CA 1
ATOM 1137 C C . ALA A 1 148 ? 10.359 -9.516 -14 1 97.44 148 ALA A C 1
ATOM 1139 O O . ALA A 1 148 ? 11.102 -9.352 -13.031 1 97.44 148 ALA A O 1
ATOM 1140 N N . LEU A 1 149 ? 10.734 -10 -15.141 1 96.94 149 LEU A N 1
ATOM 1141 C CA . LEU A 1 149 ? 12.117 -10.414 -15.328 1 96.94 149 LEU A CA 1
ATOM 1142 C C . LEU A 1 149 ? 13.055 -9.211 -15.242 1 96.94 149 LEU A C 1
ATOM 1144 O O . LEU A 1 149 ? 14.148 -9.312 -14.672 1 96.94 149 LEU A O 1
ATOM 1148 N N . ALA A 1 150 ? 12.664 -8.055 -15.828 1 96.12 150 ALA A N 1
ATOM 1149 C CA . ALA A 1 150 ? 13.469 -6.844 -15.734 1 96.12 150 ALA A CA 1
ATOM 1150 C C . ALA A 1 150 ? 13.625 -6.406 -14.281 1 96.12 150 ALA A C 1
ATOM 1152 O O . ALA A 1 150 ? 14.719 -6.035 -13.852 1 96.12 150 ALA A O 1
ATOM 1153 N N . LEU A 1 151 ? 12.57 -6.449 -13.594 1 98.06 151 LEU A N 1
ATOM 1154 C CA . LEU A 1 151 ? 12.578 -6.07 -12.188 1 98.06 151 LEU A CA 1
ATOM 1155 C C . LEU A 1 151 ? 13.477 -7 -11.375 1 98.06 151 LEU A C 1
ATOM 1157 O O . LEU A 1 151 ? 14.258 -6.539 -10.539 1 98.06 151 LEU A O 1
ATOM 1161 N N . LYS A 1 152 ? 13.375 -8.305 -11.602 1 98.62 152 LYS A N 1
ATOM 1162 C CA . LYS A 1 152 ? 14.211 -9.289 -10.922 1 98.62 152 LYS A CA 1
ATOM 1163 C C . LYS A 1 152 ? 15.688 -9.047 -11.195 1 98.62 152 LYS A C 1
ATOM 1165 O O . LYS A 1 152 ? 16.516 -9.086 -10.273 1 98.62 152 LYS A O 1
ATOM 1170 N N . ARG A 1 153 ? 16.016 -8.773 -12.414 1 98 153 ARG A N 1
ATOM 1171 C CA . ARG A 1 153 ? 17.391 -8.508 -12.789 1 98 153 ARG A CA 1
ATOM 1172 C C . ARG A 1 153 ? 17.922 -7.27 -12.07 1 98 153 ARG A C 1
ATOM 1174 O O . ARG A 1 153 ? 19.047 -7.273 -11.562 1 98 153 ARG A O 1
ATOM 1181 N N . ALA A 1 154 ? 17.141 -6.223 -12.047 1 98.38 154 ALA A N 1
ATOM 1182 C CA . ALA A 1 154 ? 17.547 -5 -11.359 1 98.38 154 ALA A CA 1
ATOM 1183 C C . ALA A 1 154 ? 17.844 -5.273 -9.883 1 98.38 154 ALA A C 1
ATOM 1185 O O . ALA A 1 154 ? 18.812 -4.754 -9.336 1 98.38 154 ALA A O 1
ATOM 1186 N N . ALA A 1 155 ? 17.016 -6.043 -9.242 1 98.69 155 ALA A N 1
ATOM 1187 C CA . ALA A 1 155 ? 17.203 -6.402 -7.844 1 98.69 155 ALA A CA 1
ATOM 1188 C C . ALA A 1 155 ? 18.5 -7.195 -7.656 1 98.69 155 ALA A C 1
ATOM 1190 O O . ALA A 1 155 ? 19.266 -6.93 -6.73 1 98.69 155 ALA A O 1
ATOM 1191 N N . GLU A 1 156 ? 18.734 -8.141 -8.531 1 98.31 156 GLU A N 1
ATOM 1192 C CA . GLU A 1 156 ? 19.906 -8.992 -8.43 1 98.31 156 GLU A CA 1
ATOM 1193 C C . GLU A 1 156 ? 21.188 -8.195 -8.664 1 98.31 156 GLU A C 1
ATOM 1195 O O . GLU A 1 156 ? 22.234 -8.516 -8.102 1 98.31 156 GLU A O 1
ATOM 1200 N N . GLU A 1 157 ? 21.062 -7.152 -9.445 1 97.88 157 GLU A N 1
ATOM 1201 C CA . GLU A 1 157 ? 22.219 -6.301 -9.75 1 97.88 157 GLU A CA 1
ATOM 1202 C C . GLU A 1 157 ? 22.438 -5.266 -8.648 1 97.88 157 GLU A C 1
ATOM 1204 O O . GLU A 1 157 ? 23.359 -4.465 -8.719 1 97.88 157 GLU A O 1
ATOM 1209 N N . GLY A 1 158 ? 21.547 -5.191 -7.672 1 98.19 158 GLY A N 1
ATOM 1210 C CA . GLY A 1 158 ? 21.703 -4.277 -6.551 1 98.19 158 GLY A CA 1
ATOM 1211 C C . GLY A 1 158 ? 21.344 -2.846 -6.898 1 98.19 158 GLY A C 1
ATOM 1212 O O . GLY A 1 158 ? 21.812 -1.907 -6.25 1 98.19 158 GLY A O 1
ATOM 1213 N N . ARG A 1 159 ? 20.516 -2.662 -7.902 1 98.38 159 ARG A N 1
ATOM 1214 C CA . ARG A 1 159 ? 20.25 -1.316 -8.406 1 98.38 159 ARG A CA 1
ATOM 1215 C C . ARG A 1 159 ? 19.375 -0.528 -7.434 1 98.38 159 ARG A C 1
ATOM 1217 O O . ARG A 1 159 ? 19.328 0.701 -7.504 1 98.38 159 ARG A O 1
ATOM 1224 N N . PHE A 1 160 ? 18.766 -1.15 -6.504 1 98.62 160 PHE A N 1
ATOM 1225 C CA . PHE A 1 160 ? 17.859 -0.49 -5.566 1 98.62 160 PHE A CA 1
ATOM 1226 C C . PHE A 1 160 ? 18.609 -0.043 -4.32 1 98.62 160 PHE A C 1
ATOM 1228 O O . PHE A 1 160 ? 18.031 0.601 -3.439 1 98.62 160 PHE A O 1
ATOM 1235 N N . GLY A 1 161 ? 19.922 -0.34 -4.188 1 98.31 161 GLY A N 1
ATOM 1236 C CA . GLY A 1 161 ? 20.594 -0.118 -2.922 1 98.31 161 GLY A CA 1
ATOM 1237 C C . GLY A 1 161 ? 20.031 -0.948 -1.787 1 98.31 161 GLY A C 1
ATOM 1238 O O . GLY A 1 161 ? 19.797 -2.146 -1.946 1 98.31 161 GLY A O 1
ATOM 1239 N N . GLN A 1 162 ? 19.969 -0.298 -0.697 1 97.88 162 GLN A N 1
ATOM 1240 C CA . GLN A 1 162 ? 19.234 -0.959 0.381 1 97.88 162 GLN A CA 1
ATOM 1241 C C . GLN A 1 162 ? 17.734 -0.897 0.146 1 97.88 162 GLN A C 1
ATOM 1243 O O . GLN A 1 162 ? 17.141 0.186 0.138 1 97.88 162 GLN A O 1
ATOM 1248 N N . MET A 1 163 ? 17.156 -2.086 -0.108 1 98.5 163 MET A N 1
ATOM 1249 C CA . MET A 1 163 ? 15.695 -2.102 -0.195 1 98.5 163 MET A CA 1
ATOM 1250 C C . MET A 1 163 ? 15.07 -1.661 1.122 1 98.5 163 MET A C 1
ATOM 1252 O O . MET A 1 163 ? 15.461 -2.133 2.191 1 98.5 163 MET A O 1
ATOM 1256 N N . SER A 1 164 ? 14.109 -0.699 1.023 1 98.19 164 SER A N 1
ATOM 1257 C CA . SER A 1 164 ? 13.523 -0.19 2.258 1 98.19 164 SER A CA 1
ATOM 1258 C C . SER A 1 164 ? 12.039 -0.519 2.338 1 98.19 164 SER A C 1
ATOM 1260 O O . SER A 1 164 ? 11.516 -0.821 3.416 1 98.19 164 SER A O 1
ATOM 1262 N N . GLN A 1 165 ? 11.344 -0.453 1.226 1 98.56 165 GLN A N 1
ATOM 1263 C CA . GLN A 1 165 ? 9.93 -0.797 1.2 1 98.56 165 GLN A CA 1
ATOM 1264 C C . GLN A 1 165 ? 9.586 -1.624 -0.036 1 98.56 165 GLN A C 1
ATOM 1266 O O . GLN A 1 165 ? 9.688 -1.138 -1.163 1 98.56 165 GLN A O 1
ATOM 1271 N N . CYS A 1 166 ? 9.141 -2.83 0.105 1 98.94 166 CYS A N 1
ATOM 1272 C CA . CYS A 1 166 ? 8.719 -3.74 -0.953 1 98.94 166 CYS A CA 1
ATOM 1273 C C . CYS A 1 166 ? 7.305 -4.254 -0.7 1 98.94 166 CYS A C 1
ATOM 1275 O O . CYS A 1 166 ? 7.047 -4.898 0.318 1 98.94 166 CYS A O 1
ATOM 1277 N N . SER A 1 167 ? 6.371 -3.953 -1.648 1 98.94 167 SER A N 1
ATOM 1278 C CA . SER A 1 167 ? 4.961 -4.18 -1.337 1 98.94 167 SER A CA 1
ATOM 1279 C C . SER A 1 167 ? 4.219 -4.766 -2.533 1 98.94 167 SER A C 1
ATOM 1281 O O . SER A 1 167 ? 4.652 -4.609 -3.676 1 98.94 167 SER A O 1
ATOM 1283 N N . ALA A 1 168 ? 3.145 -5.484 -2.264 1 98.94 168 ALA A N 1
ATOM 1284 C CA . ALA A 1 168 ? 2.232 -6.035 -3.264 1 98.94 168 ALA A CA 1
ATOM 1285 C C . ALA A 1 168 ? 0.791 -5.621 -2.977 1 98.94 168 ALA A C 1
ATOM 1287 O O . ALA A 1 168 ? 0.309 -5.77 -1.852 1 98.94 168 ALA A O 1
ATOM 1288 N N . TYR A 1 169 ? 0.094 -5.09 -3.967 1 98.88 169 TYR A N 1
ATOM 1289 C CA . TYR A 1 169 ? -1.271 -4.59 -3.84 1 98.88 169 TYR A CA 1
ATOM 1290 C C . TYR A 1 169 ? -2.186 -5.234 -4.875 1 98.88 169 TYR A C 1
ATOM 1292 O O . TYR A 1 169 ? -1.931 -5.148 -6.078 1 98.88 169 TYR A O 1
ATOM 1300 N N . VAL A 1 170 ? -3.223 -5.852 -4.395 1 98.75 170 VAL A N 1
ATOM 1301 C CA . VAL A 1 170 ? -4.191 -6.5 -5.27 1 98.75 170 VAL A CA 1
ATOM 1302 C C . VAL A 1 170 ? -5.605 -6.066 -4.887 1 98.75 170 VAL A C 1
ATOM 1304 O O . VAL A 1 170 ? -6.355 -6.836 -4.277 1 98.75 170 VAL A O 1
ATOM 1307 N N . PRO A 1 171 ? -5.984 -4.848 -5.254 1 98.5 171 PRO A N 1
ATOM 1308 C CA . PRO A 1 171 ? -7.336 -4.348 -4.988 1 98.5 171 PRO A CA 1
ATOM 1309 C C . PRO A 1 171 ? -8.344 -4.777 -6.051 1 98.5 171 PRO A C 1
ATOM 1311 O O . PRO A 1 171 ? -8.883 -3.938 -6.777 1 98.5 171 PRO A O 1
ATOM 1314 N N . TRP A 1 172 ? -8.727 -6.031 -6.074 1 98.31 172 TRP A N 1
ATOM 1315 C CA . TRP A 1 172 ? -9.602 -6.594 -7.102 1 98.31 172 TRP A CA 1
ATOM 1316 C C . TRP A 1 172 ? -11.062 -6.527 -6.672 1 98.31 172 TRP A C 1
ATOM 1318 O O . TRP A 1 172 ? -11.367 -6.133 -5.543 1 98.31 172 TRP A O 1
ATOM 1328 N N . PHE A 1 173 ? -11.891 -6.84 -7.613 1 98.12 173 PHE A N 1
ATOM 1329 C CA . PHE A 1 173 ? -13.32 -6.969 -7.395 1 98.12 173 PHE A CA 1
ATOM 1330 C C . PHE A 1 173 ? -13.852 -8.258 -8.016 1 98.12 173 PHE A C 1
ATOM 1332 O O . PHE A 1 173 ? -13.461 -8.625 -9.125 1 98.12 173 PHE A O 1
ATOM 1339 N N . ARG A 1 174 ? -14.609 -8.914 -7.246 1 96.5 174 ARG A N 1
ATOM 1340 C CA . ARG A 1 174 ? -15.375 -10.055 -7.75 1 96.5 174 ARG A CA 1
ATOM 1341 C C . ARG A 1 174 ? -16.859 -9.891 -7.438 1 96.5 174 ARG A C 1
ATOM 1343 O O . ARG A 1 174 ? -17.219 -9.438 -6.352 1 96.5 174 ARG A O 1
ATOM 1350 N N . SER A 1 175 ? -17.672 -10.367 -8.375 1 94.38 175 SER A N 1
ATOM 1351 C CA . SER A 1 175 ? -19.109 -10.344 -8.156 1 94.38 175 SER A CA 1
ATOM 1352 C C . SER A 1 175 ? -19.578 -11.555 -7.359 1 94.38 175 SER A C 1
ATOM 1354 O O . SER A 1 175 ? -18.828 -12.523 -7.203 1 94.38 175 SER A O 1
ATOM 1356 N N . ALA A 1 176 ? -20.812 -11.422 -6.898 1 92.81 176 ALA A N 1
ATOM 1357 C CA . ALA A 1 176 ? -21.422 -12.578 -6.25 1 92.81 176 ALA A CA 1
ATOM 1358 C C . ALA A 1 176 ? -21.5 -13.766 -7.207 1 92.81 176 ALA A C 1
ATOM 1360 O O . ALA A 1 176 ? -21.359 -14.922 -6.789 1 92.81 176 ALA A O 1
ATOM 1361 N N . ALA A 1 177 ? -21.719 -13.484 -8.469 1 93.19 177 ALA A N 1
ATOM 1362 C CA . ALA A 1 177 ? -21.812 -14.523 -9.492 1 93.19 177 ALA A CA 1
ATOM 1363 C C . ALA A 1 177 ? -20.5 -15.289 -9.625 1 93.19 177 ALA A C 1
ATOM 1365 O O . ALA A 1 177 ? -20.516 -16.5 -9.898 1 93.19 177 ALA A O 1
ATOM 1366 N N . TYR A 1 178 ? -19.469 -14.664 -9.406 1 92.25 178 TYR A N 1
ATOM 1367 C CA . TYR A 1 178 ? -18.172 -15.312 -9.461 1 92.25 178 TYR A CA 1
ATOM 1368 C C . TYR A 1 178 ? -18.062 -16.422 -8.43 1 92.25 178 TYR A C 1
ATOM 1370 O O . TYR A 1 178 ? -17.688 -17.562 -8.758 1 92.25 178 TYR A O 1
ATOM 1378 N N . TYR A 1 179 ? -18.406 -16.172 -7.191 1 92.5 179 TYR A N 1
ATOM 1379 C CA . TYR A 1 179 ? -18.266 -17.156 -6.121 1 92.5 179 TYR A CA 1
ATOM 1380 C C . TYR A 1 179 ? -19.328 -18.234 -6.238 1 92.5 179 TYR A C 1
ATOM 1382 O O . TYR A 1 179 ? -19.109 -19.391 -5.836 1 92.5 179 TYR A O 1
ATOM 1390 N N . ALA A 1 180 ? -20.422 -17.859 -6.938 1 92.5 180 ALA A N 1
ATOM 1391 C CA . ALA A 1 180 ? -21.484 -18.844 -7.141 1 92.5 180 ALA A CA 1
ATOM 1392 C C . ALA A 1 180 ? -21.172 -19.766 -8.305 1 92.5 180 ALA A C 1
ATOM 1394 O O . ALA A 1 180 ? -21.781 -20.828 -8.445 1 92.5 180 ALA A O 1
ATOM 1395 N N . SER A 1 181 ? -20.266 -19.438 -9.094 1 90.19 181 SER A N 1
ATOM 1396 C CA . SER A 1 181 ? -20.016 -20.125 -10.344 1 90.19 181 SER A CA 1
ATOM 1397 C C . SER A 1 181 ? -19.297 -21.453 -10.109 1 90.19 181 SER A C 1
ATOM 1399 O O . SER A 1 181 ? -19.297 -22.328 -10.977 1 90.19 181 SER A O 1
ATOM 1401 N N . ALA A 1 182 ? -18.625 -21.641 -9 1 89.31 182 ALA A N 1
ATOM 1402 C CA . ALA A 1 182 ? -17.953 -22.891 -8.664 1 89.31 182 ALA A CA 1
ATOM 1403 C C . ALA A 1 182 ? -17.969 -23.141 -7.16 1 89.31 182 ALA A C 1
ATOM 1405 O O . ALA A 1 182 ? -17.547 -22.281 -6.379 1 89.31 182 ALA A O 1
ATOM 1406 N N . GLY A 1 183 ? -18.312 -24.281 -6.766 1 89.88 183 GLY A N 1
ATOM 1407 C CA . GLY A 1 183 ? -18.547 -24.625 -5.371 1 89.88 183 GLY A CA 1
ATOM 1408 C C . GLY A 1 183 ? -17.281 -24.609 -4.531 1 89.88 183 GLY A C 1
ATOM 1409 O O . GLY A 1 183 ? -17.344 -24.469 -3.309 1 89.88 183 GLY A O 1
ATOM 1410 N N . TRP A 1 184 ? -16.141 -24.734 -5.141 1 92.12 184 TRP A N 1
ATOM 1411 C CA . TRP A 1 184 ? -14.891 -24.812 -4.391 1 92.12 184 TRP A CA 1
ATOM 1412 C C . TRP A 1 184 ? -14.406 -23.422 -3.996 1 92.12 184 TRP A C 1
ATOM 1414 O O . TRP A 1 184 ? -13.648 -23.266 -3.035 1 92.12 184 TRP A O 1
ATOM 1424 N N . ARG A 1 185 ? -14.828 -22.375 -4.719 1 94 185 ARG A N 1
ATOM 1425 C CA . ARG A 1 185 ? -14.344 -21.016 -4.484 1 94 185 ARG A CA 1
ATOM 1426 C C . ARG A 1 185 ? -14.836 -20.484 -3.145 1 94 185 ARG A C 1
ATOM 1428 O O . ARG A 1 185 ? -16.016 -20.625 -2.807 1 94 185 ARG A O 1
ATOM 1435 N N . GLY A 1 186 ? -13.875 -19.906 -2.453 1 96 186 GLY A N 1
ATOM 1436 C CA . GLY A 1 186 ? -14.219 -19.281 -1.189 1 96 186 GLY A CA 1
ATOM 1437 C C . GLY A 1 186 ? -14.398 -20.266 -0.058 1 96 186 GLY A C 1
ATOM 1438 O O . GLY A 1 186 ? -15.133 -20.016 0.897 1 96 186 GLY A O 1
ATOM 1439 N N . THR A 1 187 ? -13.852 -21.469 -0.195 1 97.19 187 THR A N 1
ATOM 1440 C CA . THR A 1 187 ? -13.906 -22.469 0.87 1 97.19 187 THR A CA 1
ATOM 1441 C C . THR A 1 187 ? -12.516 -22.703 1.448 1 97.19 187 THR A C 1
ATOM 1443 O O . THR A 1 187 ? -11.516 -22.688 0.718 1 97.19 187 THR A O 1
ATOM 1446 N N . TRP A 1 188 ? -12.469 -22.984 2.773 1 97.5 188 TRP A N 1
ATOM 1447 C CA . TRP A 1 188 ? -11.172 -23.297 3.377 1 97.5 188 TRP A CA 1
ATOM 1448 C C . TRP A 1 188 ? -10.641 -24.625 2.873 1 97.5 188 TRP A C 1
ATOM 1450 O O . TRP A 1 188 ? -9.445 -24.766 2.602 1 97.5 188 TRP A O 1
ATOM 1460 N N . GLU A 1 189 ? -11.445 -25.562 2.627 1 96.88 189 GLU A N 1
ATOM 1461 C CA . GLU A 1 189 ? -11.07 -26.938 2.301 1 96.88 189 GLU A CA 1
ATOM 1462 C C . GLU A 1 189 ? -10.508 -27.031 0.885 1 96.88 189 GLU A C 1
ATOM 1464 O O . GLU A 1 189 ? -9.492 -27.688 0.656 1 96.88 189 GLU A O 1
ATOM 1469 N N . LEU A 1 190 ? -11.109 -26.359 -0.063 1 97 190 LEU A N 1
ATOM 1470 C CA . LEU A 1 190 ? -10.758 -26.609 -1.457 1 97 190 LEU A CA 1
ATOM 1471 C C . LEU A 1 190 ? -10.055 -25.406 -2.064 1 97 190 LEU A C 1
ATOM 1473 O O . LEU A 1 190 ? -9.375 -25.531 -3.084 1 97 190 LEU A O 1
ATOM 1477 N N . ASP A 1 191 ? -10.211 -24.281 -1.423 1 96.5 191 ASP A N 1
ATOM 1478 C CA . ASP A 1 191 ? -9.547 -23.078 -1.912 1 96.5 191 ASP A CA 1
ATOM 1479 C C . ASP A 1 191 ? -8.367 -22.703 -1.02 1 96.5 191 ASP A C 1
ATOM 1481 O O . ASP A 1 191 ? -7.406 -22.078 -1.48 1 96.5 191 ASP A O 1
ATOM 1485 N N . GLY A 1 192 ? -8.484 -23.047 0.281 1 97.69 192 GLY A N 1
ATOM 1486 C CA . GLY A 1 192 ? -7.414 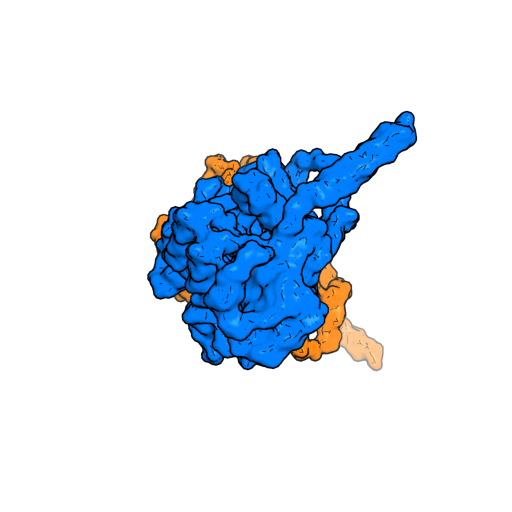-22.797 1.236 1 97.69 192 GLY A CA 1
ATOM 1487 C C . GLY A 1 192 ? -7.332 -21.359 1.679 1 97.69 192 GLY A C 1
ATOM 1488 O O . GLY A 1 192 ? -6.473 -20.984 2.482 1 97.69 192 GLY A O 1
ATOM 1489 N N . GLY A 1 193 ? -8.188 -20.484 1.214 1 98.12 193 GLY A N 1
ATOM 1490 C CA . GLY A 1 193 ? -8.234 -19.062 1.466 1 98.12 193 GLY A CA 1
ATOM 1491 C C . GLY A 1 193 ? -8.992 -18.281 0.4 1 98.12 193 GLY A C 1
ATOM 1492 O O . GLY A 1 193 ? -9.555 -18.891 -0.52 1 98.12 193 GLY A O 1
ATOM 1493 N N . GLY A 1 194 ? -9.047 -17.031 0.606 1 98.12 194 GLY A N 1
ATOM 1494 C CA . GLY A 1 194 ? -9.812 -16.188 -0.291 1 98.12 194 GLY A CA 1
ATOM 1495 C C . GLY A 1 194 ? -8.953 -15.25 -1.121 1 98.12 194 GLY A C 1
ATOM 1496 O O . GLY A 1 194 ? -8.109 -15.703 -1.901 1 98.12 194 GLY A O 1
ATOM 1497 N N . ALA A 1 195 ? -9.102 -13.969 -0.876 1 98.5 195 ALA A N 1
ATOM 1498 C CA . ALA A 1 195 ? -8.469 -12.914 -1.666 1 98.5 195 ALA A CA 1
ATOM 1499 C C . ALA A 1 195 ? -6.953 -13.094 -1.711 1 98.5 195 ALA A C 1
ATOM 1501 O O . ALA A 1 195 ? -6.316 -12.797 -2.725 1 98.5 195 ALA A O 1
ATOM 1502 N N . LEU A 1 196 ? -6.332 -13.594 -0.669 1 98.88 196 LEU A N 1
ATOM 1503 C CA . LEU A 1 196 ? -4.883 -13.742 -0.651 1 98.88 196 LEU A CA 1
ATOM 1504 C C . LEU A 1 196 ? -4.461 -15.008 -1.397 1 98.88 196 LEU A C 1
ATOM 1506 O O . LEU A 1 196 ? -3.645 -14.945 -2.32 1 98.88 196 LEU A O 1
ATOM 1510 N N . MET A 1 197 ? -5.035 -16.125 -1.125 1 98.69 197 MET A N 1
ATOM 1511 C CA . MET A 1 197 ? -4.602 -17.422 -1.629 1 98.69 197 MET A CA 1
ATOM 1512 C C . MET A 1 197 ? -4.93 -17.562 -3.111 1 98.69 197 MET A C 1
ATOM 1514 O O . MET A 1 197 ? -4.125 -18.094 -3.879 1 98.69 197 MET A O 1
ATOM 1518 N N . ASN A 1 198 ? -6.047 -17.078 -3.48 1 97 198 ASN A N 1
ATOM 1519 C CA . ASN A 1 198 ? -6.496 -17.328 -4.848 1 97 198 ASN A CA 1
ATOM 1520 C C . ASN A 1 198 ? -6.215 -16.125 -5.75 1 97 198 ASN A C 1
ATOM 1522 O O . ASN A 1 198 ? -5.723 -16.297 -6.871 1 97 198 ASN A O 1
ATOM 1526 N N . GLN A 1 199 ? -6.453 -14.977 -5.277 1 97.25 199 GLN A N 1
ATOM 1527 C CA . GLN A 1 199 ? -6.367 -13.82 -6.168 1 97.25 199 GLN A CA 1
ATOM 1528 C C . GLN A 1 199 ? -5 -13.148 -6.07 1 97.25 199 GLN A C 1
ATOM 1530 O O . GLN A 1 199 ? -4.457 -12.688 -7.074 1 97.25 199 GLN A O 1
ATOM 1535 N N . SER A 1 200 ? -4.414 -13.117 -4.898 1 98.69 200 SER A N 1
ATOM 1536 C CA . SER A 1 200 ? -3.246 -12.266 -4.695 1 98.69 200 SER A CA 1
ATOM 1537 C C . SER A 1 200 ? -1.954 -13.07 -4.758 1 98.69 200 SER A C 1
ATOM 1539 O O . SER A 1 200 ? -0.859 -12.508 -4.734 1 98.69 200 SER A O 1
ATOM 1541 N N . ILE A 1 201 ? -1.989 -14.312 -4.898 1 98.75 201 ILE A N 1
ATOM 1542 C CA . ILE A 1 201 ? -0.858 -15.203 -4.676 1 98.75 201 ILE A CA 1
ATOM 1543 C C . ILE A 1 201 ? 0.231 -14.922 -5.707 1 98.75 201 ILE A C 1
ATOM 1545 O O . ILE A 1 201 ? 1.423 -15.023 -5.406 1 98.75 201 ILE A O 1
ATOM 1549 N N . HIS A 1 202 ? -0.137 -14.578 -6.949 1 98.5 202 HIS A N 1
ATOM 1550 C CA . HIS A 1 202 ? 0.875 -14.258 -7.949 1 98.5 202 HIS A CA 1
ATOM 1551 C C . HIS A 1 202 ? 1.684 -13.023 -7.543 1 98.5 202 HIS A C 1
ATOM 1553 O O . HIS A 1 202 ? 2.904 -12.992 -7.719 1 98.5 202 HIS A O 1
ATOM 1559 N N . ALA A 1 203 ? 1.025 -12.023 -7.023 1 98.81 203 ALA A N 1
ATOM 1560 C CA . ALA A 1 203 ? 1.713 -10.812 -6.578 1 98.81 203 ALA A CA 1
ATOM 1561 C C . ALA A 1 203 ? 2.609 -11.102 -5.375 1 98.81 203 ALA A C 1
ATOM 1563 O O . ALA A 1 203 ? 3.734 -10.602 -5.297 1 98.81 203 ALA A O 1
ATOM 1564 N N . ILE A 1 204 ? 2.094 -11.867 -4.488 1 98.94 204 ILE A N 1
ATOM 1565 C CA . ILE A 1 204 ? 2.848 -12.227 -3.293 1 98.94 204 ILE A CA 1
ATOM 1566 C C . ILE A 1 204 ? 4.07 -13.055 -3.684 1 98.94 204 ILE A C 1
ATOM 1568 O O . ILE A 1 204 ? 5.16 -12.859 -3.135 1 98.94 204 ILE A O 1
ATOM 1572 N N . ASP A 1 205 ? 3.9 -13.938 -4.617 1 98.88 205 ASP A N 1
ATOM 1573 C CA . ASP A 1 205 ? 5.02 -14.719 -5.129 1 98.88 205 ASP A CA 1
ATOM 1574 C C . ASP A 1 205 ? 6.098 -13.82 -5.73 1 98.88 205 ASP A C 1
ATOM 1576 O O . ASP A 1 205 ? 7.285 -13.992 -5.441 1 98.88 205 ASP A O 1
ATOM 1580 N N . LEU A 1 206 ? 5.699 -12.93 -6.586 1 98.88 206 LEU A N 1
ATOM 1581 C CA . LEU A 1 206 ? 6.656 -12.008 -7.188 1 98.88 206 LEU A CA 1
ATOM 1582 C C . LEU A 1 206 ? 7.383 -11.203 -6.113 1 98.88 206 LEU A C 1
ATOM 1584 O O . LEU A 1 206 ? 8.594 -10.977 -6.215 1 98.88 206 LEU A O 1
ATOM 1588 N N . LEU A 1 207 ? 6.648 -10.789 -5.121 1 98.94 207 LEU A N 1
ATOM 1589 C CA . LEU A 1 207 ? 7.238 -10.016 -4.035 1 98.94 207 LEU A CA 1
ATOM 1590 C C . LEU A 1 207 ? 8.359 -10.789 -3.359 1 98.94 207 LEU A C 1
ATOM 1592 O O . LEU A 1 207 ? 9.469 -10.273 -3.193 1 98.94 207 LEU A O 1
ATOM 1596 N N . LEU A 1 208 ? 8.094 -12.008 -3.031 1 98.88 208 LEU A N 1
ATOM 1597 C CA . LEU A 1 208 ? 9.078 -12.859 -2.367 1 98.88 208 LEU A CA 1
ATOM 1598 C C . LEU A 1 208 ? 10.242 -13.164 -3.297 1 98.88 208 LEU A C 1
ATOM 1600 O O . LEU A 1 208 ? 11.398 -13.195 -2.861 1 98.88 208 LEU A O 1
ATOM 1604 N N . TRP A 1 209 ? 9.914 -13.383 -4.531 1 98.81 209 TRP A N 1
ATOM 1605 C CA . TRP A 1 209 ? 10.922 -13.727 -5.527 1 98.81 209 TRP A CA 1
ATOM 1606 C C . TRP A 1 209 ? 11.914 -12.594 -5.707 1 98.81 209 TRP A C 1
ATOM 1608 O O . TRP A 1 209 ? 13.109 -12.828 -5.922 1 98.81 209 TRP A O 1
ATOM 1618 N N . ILE A 1 210 ? 11.477 -11.383 -5.562 1 98.81 210 ILE A N 1
ATOM 1619 C CA . ILE A 1 210 ? 12.297 -10.219 -5.875 1 98.81 210 ILE A CA 1
ATOM 1620 C C . ILE A 1 210 ? 12.898 -9.648 -4.594 1 98.81 210 ILE A C 1
ATOM 1622 O O . ILE A 1 210 ? 14.094 -9.359 -4.535 1 98.81 210 ILE A O 1
ATOM 1626 N N . ALA A 1 211 ? 12.109 -9.531 -3.535 1 98.69 211 ALA A N 1
ATOM 1627 C CA . ALA A 1 211 ? 12.539 -8.812 -2.336 1 98.69 211 ALA A CA 1
ATOM 1628 C C . ALA A 1 211 ? 13.164 -9.766 -1.322 1 98.69 211 ALA A C 1
ATOM 1630 O O . ALA A 1 211 ? 13.852 -9.336 -0.397 1 98.69 211 ALA A O 1
ATOM 1631 N N . GLY A 1 212 ? 12.859 -11.078 -1.401 1 98.44 212 GLY A N 1
ATOM 1632 C CA . GLY A 1 212 ? 13.453 -12.047 -0.496 1 98.44 212 GLY A CA 1
ATOM 1633 C C . GLY A 1 212 ? 12.5 -12.539 0.576 1 98.44 212 GLY A C 1
ATOM 1634 O O . GLY A 1 212 ? 11.297 -12.281 0.506 1 98.44 212 GLY A O 1
ATOM 1635 N N . ASP A 1 213 ? 13.008 -13.195 1.552 1 98.19 213 ASP A N 1
ATOM 1636 C CA . ASP A 1 213 ? 12.195 -13.883 2.551 1 98.19 213 ASP A CA 1
ATOM 1637 C C . ASP A 1 213 ? 11.719 -12.914 3.633 1 98.19 213 ASP A C 1
ATOM 1639 O O . ASP A 1 213 ? 12.414 -11.953 3.959 1 98.19 213 ASP A O 1
ATOM 1643 N N . VAL A 1 214 ? 10.625 -13.25 4.16 1 98.81 214 VAL A N 1
ATOM 1644 C CA . VAL A 1 214 ? 10 -12.461 5.215 1 98.81 214 VAL A CA 1
ATOM 1645 C C . VAL A 1 214 ? 10.383 -13.031 6.582 1 98.81 214 VAL A C 1
ATOM 1647 O O . VAL A 1 214 ? 10.375 -14.25 6.781 1 98.81 214 VAL A O 1
ATOM 1650 N N . LYS A 1 215 ? 10.727 -12.125 7.473 1 98.81 215 LYS A N 1
ATOM 1651 C CA . LYS A 1 215 ? 11.094 -12.492 8.836 1 98.81 215 LYS A CA 1
ATOM 1652 C C . LYS A 1 215 ? 9.867 -12.539 9.742 1 98.81 215 LYS A C 1
ATOM 1654 O O . LYS A 1 215 ? 9.734 -13.445 10.57 1 98.81 215 LYS A O 1
ATOM 1659 N N . GLU A 1 216 ? 9.047 -11.562 9.672 1 98.81 216 GLU A N 1
ATOM 1660 C CA . GLU A 1 216 ? 7.852 -11.508 10.5 1 98.81 216 GLU A CA 1
ATOM 1661 C C . GLU A 1 216 ? 6.715 -10.781 9.789 1 98.81 216 GLU A C 1
ATOM 1663 O O . GLU A 1 216 ? 6.953 -10.008 8.859 1 98.81 216 GLU A O 1
ATOM 1668 N N . VAL A 1 217 ? 5.473 -11.055 10.227 1 98.88 217 VAL A N 1
ATOM 1669 C CA . VAL A 1 217 ? 4.285 -10.5 9.586 1 98.88 217 VAL A CA 1
ATOM 1670 C C . VAL A 1 217 ? 3.201 -10.25 10.633 1 98.88 217 VAL A C 1
ATOM 1672 O O . VAL A 1 217 ? 3.102 -10.984 11.617 1 98.88 217 VAL A O 1
ATOM 1675 N N . SER A 1 218 ? 2.438 -9.172 10.461 1 98.94 218 SER A N 1
ATOM 1676 C CA . SER A 1 218 ? 1.184 -8.898 11.156 1 98.94 218 SER A CA 1
ATOM 1677 C C . SER A 1 218 ? 0.075 -8.539 10.172 1 98.94 218 SER A C 1
ATOM 1679 O O . SER A 1 218 ? 0.323 -7.871 9.164 1 98.94 218 SER A O 1
ATOM 1681 N N . ALA A 1 219 ? -1.163 -9.039 10.531 1 98.94 219 ALA A N 1
ATOM 1682 C CA . ALA A 1 219 ? -2.178 -8.906 9.484 1 98.94 219 ALA A CA 1
ATOM 1683 C C . ALA A 1 219 ? -3.578 -8.852 10.086 1 98.94 219 ALA A C 1
ATOM 1685 O O . ALA A 1 219 ? -3.768 -9.164 11.266 1 98.94 219 ALA A O 1
ATOM 1686 N N . ARG A 1 220 ? -4.484 -8.375 9.266 1 98.81 220 ARG A N 1
ATOM 1687 C CA . ARG A 1 220 ? -5.918 -8.5 9.492 1 98.81 220 ARG A CA 1
ATOM 1688 C C . ARG A 1 220 ? -6.633 -9 8.242 1 98.81 220 ARG A C 1
ATOM 1690 O O . ARG A 1 220 ? -6.379 -8.508 7.141 1 98.81 220 ARG A O 1
ATOM 1697 N N . CYS A 1 221 ? -7.465 -9.977 8.477 1 98.75 221 CYS A N 1
ATOM 1698 C CA . CYS A 1 221 ? -8.328 -10.516 7.434 1 98.75 221 CYS A CA 1
ATOM 1699 C C . CYS A 1 221 ? -9.789 -10.477 7.855 1 98.75 221 CYS A C 1
ATOM 1701 O O . CYS A 1 221 ? -10.102 -10.602 9.039 1 98.75 221 CYS A O 1
ATOM 1703 N N . GLY A 1 222 ? -10.664 -10.211 6.859 1 97.88 222 GLY A N 1
ATOM 1704 C CA . GLY A 1 222 ? -12.086 -10.203 7.16 1 97.88 222 GLY A CA 1
ATOM 1705 C C . GLY A 1 222 ? -12.961 -10.266 5.918 1 97.88 222 GLY A C 1
ATOM 1706 O O . GLY A 1 222 ? -12.461 -10.484 4.812 1 97.88 222 GLY A O 1
ATOM 1707 N N . THR A 1 223 ? -14.242 -10.289 6.137 1 96.62 223 THR A N 1
ATOM 1708 C CA . THR A 1 223 ? -15.242 -10.273 5.074 1 96.62 223 THR A CA 1
ATOM 1709 C C . THR A 1 223 ? -15.969 -8.93 5.031 1 96.62 223 THR A C 1
ATOM 1711 O O . THR A 1 223 ? -16.594 -8.523 6.012 1 96.62 223 THR A O 1
ATOM 1714 N N . ALA A 1 224 ? -15.914 -8.359 3.85 1 95.19 224 ALA A N 1
ATOM 1715 C CA . ALA A 1 224 ? -16.531 -7.035 3.74 1 95.19 224 ALA A CA 1
ATOM 1716 C C . ALA A 1 224 ? -17.734 -7.062 2.811 1 95.19 224 ALA A C 1
ATOM 1718 O O . ALA A 1 224 ? -18.672 -6.273 2.973 1 95.19 224 ALA A O 1
ATOM 1719 N N . LEU A 1 225 ? -17.75 -7.902 1.86 1 94.88 225 LEU A N 1
ATOM 1720 C CA . LEU A 1 225 ? -18.781 -7.879 0.823 1 94.88 225 LEU A CA 1
ATOM 1721 C C . LEU A 1 225 ? -19.406 -9.25 0.655 1 94.88 225 LEU A C 1
ATOM 1723 O O . LEU A 1 225 ? -20.641 -9.375 0.632 1 94.88 225 LEU A O 1
ATOM 1727 N N . HIS A 1 226 ? -18.578 -10.266 0.562 1 96.62 226 HIS A N 1
ATOM 1728 C CA . HIS A 1 226 ? -19.047 -11.602 0.211 1 96.62 226 HIS A CA 1
ATOM 1729 C C . HIS A 1 226 ? -19.359 -12.422 1.458 1 96.62 226 HIS A C 1
ATOM 1731 O O . HIS A 1 226 ? -18.625 -13.359 1.784 1 96.62 226 HIS A O 1
ATOM 1737 N N . HIS A 1 227 ? -20.469 -12.258 2.037 1 95.38 227 HIS A N 1
ATOM 1738 C CA . HIS A 1 227 ? -20.812 -12.836 3.33 1 95.38 227 HIS A CA 1
ATOM 1739 C C . HIS A 1 227 ? -21.25 -14.289 3.184 1 95.38 227 HIS A C 1
ATOM 1741 O O . HIS A 1 227 ? -21.453 -14.984 4.184 1 95.38 227 HIS A O 1
ATOM 1747 N N . ASN A 1 228 ? -21.25 -14.727 1.957 1 94.56 228 ASN A N 1
ATOM 1748 C CA . ASN A 1 228 ? -21.688 -16.094 1.726 1 94.56 228 ASN A CA 1
ATOM 1749 C C . ASN A 1 228 ? -20.5 -17.047 1.512 1 94.56 228 ASN A C 1
ATOM 1751 O O . ASN A 1 228 ? -20.688 -18.203 1.149 1 94.56 228 ASN A O 1
ATOM 1755 N N . ILE A 1 229 ? -19.328 -16.594 1.624 1 96.25 229 ILE A N 1
ATOM 1756 C CA . ILE A 1 229 ? -18.172 -17.469 1.483 1 96.25 229 ILE A CA 1
ATOM 1757 C C . ILE A 1 229 ? -17.516 -17.672 2.844 1 96.25 229 ILE A C 1
ATOM 1759 O O . ILE A 1 229 ? -17.766 -16.906 3.785 1 96.25 229 ILE A O 1
ATOM 1763 N N . GLU A 1 230 ? -16.609 -18.688 2.953 1 97.56 230 GLU A N 1
ATOM 1764 C CA . GLU A 1 230 ? -16.016 -19.078 4.227 1 97.56 230 GLU A CA 1
ATOM 1765 C C . GLU A 1 230 ? -14.734 -18.281 4.492 1 97.56 230 GLU A C 1
ATOM 1767 O O . GLU A 1 230 ? -14.367 -18.047 5.645 1 97.56 230 GLU A O 1
ATOM 1772 N N . VAL A 1 231 ? -14.141 -17.828 3.441 1 98.12 231 VAL A N 1
ATOM 1773 C CA . VAL A 1 231 ? -12.781 -17.297 3.523 1 98.12 231 VAL A CA 1
ATOM 1774 C C . VAL A 1 231 ? -12.828 -15.773 3.445 1 98.12 231 VAL A C 1
ATOM 1776 O O . VAL A 1 231 ? -13.906 -15.18 3.381 1 98.12 231 VAL A O 1
ATOM 1779 N N . GLU A 1 232 ? -11.68 -15.156 3.578 1 98.5 232 GLU A N 1
ATOM 1780 C CA . GLU A 1 232 ? -11.625 -13.703 3.586 1 98.5 232 GLU A CA 1
ATOM 1781 C C . GLU A 1 232 ? -11.805 -13.133 2.182 1 98.5 232 GLU A C 1
ATOM 1783 O O . GLU A 1 232 ? -11.344 -13.727 1.203 1 98.5 232 GLU A O 1
ATOM 1788 N N . ASP A 1 233 ? -12.43 -11.969 2.037 1 98.62 233 ASP A N 1
ATOM 1789 C CA . ASP A 1 233 ? -12.484 -11.234 0.775 1 98.62 233 ASP A CA 1
ATOM 1790 C C . ASP A 1 233 ? -11.742 -9.898 0.884 1 98.62 233 ASP A C 1
ATOM 1792 O O . ASP A 1 233 ? -11.742 -9.109 -0.061 1 98.62 233 ASP A O 1
ATOM 1796 N N . ASN A 1 234 ? -11.18 -9.672 2.074 1 98.56 234 ASN A N 1
ATOM 1797 C CA . ASN A 1 234 ? -10.477 -8.438 2.402 1 98.56 234 ASN A CA 1
ATOM 1798 C C . ASN A 1 234 ? -9.344 -8.688 3.398 1 98.56 234 ASN A C 1
ATOM 1800 O O . ASN A 1 234 ? -9.57 -9.258 4.465 1 98.56 234 ASN A O 1
ATOM 1804 N N . ALA A 1 235 ? -8.086 -8.227 3 1 98.94 235 ALA A N 1
ATOM 1805 C CA . ALA A 1 235 ? -6.941 -8.508 3.865 1 98.94 235 ALA A CA 1
ATOM 1806 C C . ALA A 1 235 ? -5.867 -7.434 3.725 1 98.94 235 ALA A C 1
ATOM 1808 O O . ALA A 1 235 ? -5.648 -6.902 2.633 1 98.94 235 ALA A O 1
ATOM 1809 N N . VAL A 1 236 ? -5.203 -7.105 4.863 1 98.94 236 VAL A N 1
ATOM 1810 C CA . VAL A 1 236 ? -4.035 -6.23 4.898 1 98.94 236 VAL A CA 1
ATOM 1811 C C . VAL A 1 236 ? -2.967 -6.824 5.809 1 98.94 236 VAL A C 1
ATOM 1813 O O . VAL A 1 236 ? -3.287 -7.496 6.793 1 98.94 236 VAL A O 1
ATOM 1816 N N . ALA A 1 237 ? -1.692 -6.535 5.453 1 98.94 237 ALA A N 1
ATOM 1817 C CA . ALA A 1 237 ? -0.577 -6.996 6.277 1 98.94 237 ALA A CA 1
ATOM 1818 C C . ALA A 1 237 ? 0.629 -6.07 6.133 1 98.94 237 ALA A C 1
ATOM 1820 O O . ALA A 1 237 ? 0.821 -5.445 5.086 1 98.94 237 ALA A O 1
ATOM 1821 N N . TRP A 1 238 ? 1.419 -5.961 7.195 1 98.94 238 TRP A N 1
ATOM 1822 C CA . TRP A 1 238 ? 2.785 -5.477 7.027 1 98.94 238 TRP A CA 1
ATOM 1823 C C . TRP A 1 238 ? 3.791 -6.605 7.203 1 98.94 238 TRP A C 1
ATOM 1825 O O . TRP A 1 238 ? 3.514 -7.59 7.891 1 98.94 238 TRP A O 1
ATOM 1835 N N . LEU A 1 239 ? 4.91 -6.438 6.527 1 98.88 239 LEU A N 1
ATOM 1836 C CA . LEU A 1 239 ? 6 -7.41 6.523 1 98.88 239 LEU A CA 1
ATOM 1837 C C . LEU A 1 239 ? 7.305 -6.766 6.98 1 98.88 239 LEU A C 1
ATOM 1839 O O . LEU A 1 239 ? 7.566 -5.598 6.672 1 98.88 239 LEU A O 1
ATOM 1843 N N . LYS A 1 240 ? 8.086 -7.527 7.668 1 98.88 240 LYS A N 1
ATOM 1844 C CA . LYS A 1 240 ? 9.523 -7.281 7.773 1 98.88 240 LYS A CA 1
ATOM 1845 C C . LYS A 1 240 ? 10.32 -8.391 7.09 1 98.88 240 LYS A C 1
ATOM 1847 O O . LYS A 1 240 ? 10.156 -9.57 7.41 1 98.88 240 LYS A O 1
ATOM 1852 N N . PHE A 1 241 ? 11.117 -8.023 6.176 1 98.88 241 PHE A N 1
ATOM 1853 C CA . PHE A 1 241 ? 11.945 -8.977 5.445 1 98.88 241 PHE A CA 1
ATOM 1854 C C . PHE A 1 241 ? 13.227 -9.281 6.211 1 98.88 241 PHE A C 1
ATOM 1856 O O . PHE A 1 241 ? 13.664 -8.477 7.035 1 98.88 241 PHE A O 1
ATOM 1863 N N . ASN A 1 242 ? 13.859 -10.422 5.852 1 98.62 242 ASN A N 1
ATOM 1864 C CA . ASN A 1 242 ? 15.141 -10.781 6.441 1 98.62 242 ASN A CA 1
ATOM 1865 C C . ASN A 1 242 ? 16.219 -9.75 6.105 1 98.62 242 ASN A C 1
ATOM 1867 O O . ASN A 1 242 ? 17.125 -9.508 6.906 1 98.62 242 ASN A O 1
ATOM 1871 N N . ASN A 1 243 ? 16.109 -9.102 4.984 1 97.94 243 ASN A N 1
ATOM 1872 C CA . ASN A 1 243 ? 17.125 -8.141 4.555 1 97.94 243 ASN A CA 1
ATOM 1873 C C . ASN A 1 243 ? 16.906 -6.77 5.199 1 97.94 243 ASN A C 1
ATOM 1875 O O . ASN A 1 243 ? 17.625 -5.816 4.902 1 97.94 243 ASN A O 1
ATOM 1879 N N . GLY A 1 244 ? 15.883 -6.625 5.984 1 97.75 244 GLY A N 1
ATOM 1880 C CA . GLY A 1 244 ? 15.648 -5.402 6.734 1 97.75 244 GLY A CA 1
ATOM 1881 C C . GLY A 1 244 ? 14.562 -4.531 6.137 1 97.75 244 GLY A C 1
ATOM 1882 O O . GLY A 1 244 ? 14.062 -3.615 6.789 1 97.75 244 GLY A O 1
ATOM 1883 N N . ALA A 1 245 ? 14.133 -4.801 4.926 1 98.69 245 ALA A N 1
ATOM 1884 C CA . ALA A 1 245 ? 13.07 -4.031 4.285 1 98.69 245 ALA A CA 1
ATOM 1885 C C . ALA A 1 245 ? 11.734 -4.246 4.988 1 98.69 245 ALA A C 1
ATOM 1887 O O . ALA A 1 245 ? 11.523 -5.27 5.645 1 98.69 245 ALA A O 1
ATOM 1888 N N . PHE A 1 246 ? 10.914 -3.244 4.93 1 98.88 246 PHE A N 1
ATOM 1889 C CA . PHE A 1 246 ? 9.508 -3.404 5.285 1 98.88 246 PHE A CA 1
ATOM 1890 C C . PHE A 1 246 ? 8.656 -3.588 4.039 1 98.88 246 PHE A C 1
ATOM 1892 O O . PHE A 1 246 ? 9.109 -3.33 2.922 1 98.88 246 PHE A O 1
ATOM 1899 N N . GLY A 1 247 ? 7.449 -4.074 4.223 1 98.81 247 GLY A N 1
ATOM 1900 C CA . GLY A 1 247 ? 6.523 -4.211 3.111 1 98.81 247 GLY A CA 1
ATOM 1901 C C . GLY A 1 247 ? 5.07 -4.262 3.551 1 98.81 247 GLY A C 1
ATOM 1902 O O . GLY A 1 247 ? 4.781 -4.348 4.746 1 98.81 247 GLY A O 1
ATOM 1903 N N . LEU A 1 248 ? 4.234 -4.09 2.557 1 98.94 248 LEU A N 1
ATOM 1904 C CA . LEU A 1 248 ? 2.787 -4.164 2.746 1 98.94 248 LEU A CA 1
ATOM 1905 C C . LEU A 1 248 ? 2.158 -5.133 1.751 1 98.94 248 LEU A C 1
ATOM 1907 O O . LEU A 1 248 ? 2.615 -5.246 0.611 1 98.94 248 LEU A O 1
ATOM 1911 N N . ILE A 1 249 ? 1.132 -5.805 2.215 1 98.94 249 ILE A N 1
ATOM 1912 C CA . ILE A 1 249 ? 0.289 -6.609 1.336 1 98.94 249 ILE A CA 1
ATOM 1913 C C . ILE A 1 249 ? -1.162 -6.148 1.448 1 98.94 249 ILE A C 1
ATOM 1915 O O . ILE A 1 249 ? -1.687 -5.992 2.555 1 98.94 249 ILE A O 1
ATOM 1919 N N . GLN A 1 250 ? -1.686 -5.879 0.346 1 98.88 250 GLN A N 1
ATOM 1920 C CA . GLN A 1 250 ? -3.115 -5.637 0.183 1 98.88 250 GLN A CA 1
ATOM 1921 C C . GLN A 1 250 ? -3.758 -6.703 -0.701 1 98.88 250 GLN A C 1
ATOM 1923 O O . GLN A 1 250 ? -3.311 -6.938 -1.825 1 98.88 250 GLN A O 1
ATOM 1928 N N . GLY A 1 251 ? -4.75 -7.387 -0.259 1 98.88 251 GLY A N 1
ATOM 1929 C CA . GLY A 1 251 ? -5.52 -8.352 -1.027 1 98.88 251 GLY A CA 1
ATOM 1930 C C . GLY A 1 251 ? -7.016 -8.227 -0.815 1 98.88 251 GLY A C 1
ATOM 1931 O O . GLY A 1 251 ? -7.504 -8.352 0.312 1 98.88 251 GLY A O 1
ATOM 1932 N N . SER A 1 252 ? -7.742 -7.98 -1.945 1 98.75 252 SER A N 1
ATOM 1933 C CA . SER A 1 252 ? -9.18 -7.781 -1.812 1 98.75 252 SER A CA 1
ATOM 1934 C C . SER A 1 252 ? -9.922 -8.219 -3.072 1 98.75 252 SER A C 1
ATOM 1936 O O . SER A 1 252 ? -9.359 -8.188 -4.172 1 98.75 252 SER A O 1
ATOM 1938 N N . THR A 1 253 ? -11.141 -8.703 -2.883 1 98.44 253 THR A N 1
ATOM 1939 C CA . THR A 1 253 ? -12.07 -8.914 -3.986 1 98.44 253 THR A CA 1
ATOM 1940 C C . THR A 1 253 ? -13.297 -8.023 -3.842 1 98.44 253 THR A C 1
ATOM 1942 O O . THR A 1 253 ? -14.375 -8.352 -4.352 1 98.44 253 THR A O 1
ATOM 1945 N N . THR A 1 254 ? -13.141 -6.93 -3.057 1 98.5 254 THR A N 1
ATOM 1946 C CA . THR A 1 254 ? -14.289 -6.102 -2.701 1 98.5 254 THR A CA 1
ATOM 1947 C C . THR A 1 254 ? -14.172 -4.719 -3.332 1 98.5 254 THR A C 1
ATOM 1949 O O . THR A 1 254 ? -15.109 -3.918 -3.264 1 98.5 254 THR A O 1
ATOM 1952 N N . CYS A 1 255 ? -13.047 -4.375 -3.936 1 98.56 255 CYS A N 1
ATOM 1953 C CA . CYS A 1 255 ? -12.75 -3.023 -4.402 1 98.56 255 CYS A CA 1
ATOM 1954 C C . CYS A 1 255 ? -13.336 -2.783 -5.785 1 98.56 255 CYS A C 1
ATOM 1956 O O . CYS A 1 255 ? -12.719 -3.125 -6.797 1 98.56 255 CYS A O 1
ATOM 1958 N N . PHE A 1 256 ? -14.445 -2.164 -5.855 1 98.12 256 PHE A N 1
ATOM 1959 C CA . PHE A 1 256 ? -15.086 -1.891 -7.137 1 98.12 256 PHE A CA 1
ATOM 1960 C C . PHE A 1 256 ? -14.352 -0.78 -7.879 1 98.12 256 PHE A C 1
ATOM 1962 O O . PHE A 1 256 ? -14.047 0.265 -7.301 1 98.12 256 PHE A O 1
ATOM 1969 N N . PRO A 1 257 ? -14.203 -0.824 -9.18 1 97.81 257 PRO A N 1
ATOM 1970 C CA . PRO A 1 257 ? -14.469 -1.951 -10.07 1 97.81 257 PRO A CA 1
ATOM 1971 C C . PRO A 1 257 ? -13.289 -2.914 -10.18 1 97.81 257 PRO A C 1
ATOM 1973 O O . PRO A 1 257 ? -13.297 -3.812 -11.023 1 97.81 257 PRO A O 1
ATOM 1976 N N . GLY A 1 258 ? -12.32 -2.777 -9.367 1 97.5 258 GLY A N 1
ATOM 1977 C CA . GLY A 1 258 ? -11.055 -3.49 -9.445 1 97.5 258 GLY A CA 1
ATOM 1978 C C . GLY A 1 258 ? -9.969 -2.703 -10.156 1 97.5 258 GLY A C 1
ATOM 1979 O O . GLY A 1 258 ? -10.266 -1.883 -11.031 1 97.5 258 GLY A O 1
ATOM 1980 N N . GLU A 1 259 ? -8.758 -2.861 -9.664 1 96.5 259 GLU A N 1
ATOM 1981 C CA . GLU A 1 259 ? -7.574 -2.293 -10.297 1 96.5 259 GLU A CA 1
ATOM 1982 C C . GLU A 1 259 ? -6.504 -3.355 -10.516 1 96.5 259 GLU A C 1
ATOM 1984 O O . GLU A 1 259 ? -6.465 -4.363 -9.812 1 96.5 259 GLU A O 1
ATOM 1989 N N . PRO A 1 260 ? -5.652 -3.143 -11.469 1 96.38 260 PRO A N 1
ATOM 1990 C CA . PRO A 1 260 ? -4.59 -4.125 -11.703 1 96.38 260 PRO A CA 1
ATOM 1991 C C . PRO A 1 260 ? -3.684 -4.312 -10.484 1 96.38 260 PRO A C 1
ATOM 1993 O O . PRO A 1 260 ? -3.508 -3.381 -9.695 1 96.38 260 PRO A O 1
ATOM 1996 N N . LYS A 1 261 ? -3.197 -5.52 -10.375 1 97.12 261 LYS A N 1
ATOM 1997 C CA . LYS A 1 261 ? -2.236 -5.762 -9.297 1 97.12 261 LYS A CA 1
ATOM 1998 C C . LYS A 1 261 ? -0.978 -4.922 -9.492 1 97.12 261 LYS A C 1
ATOM 2000 O O . LYS A 1 261 ? -0.552 -4.68 -10.617 1 97.12 261 LYS A O 1
ATOM 2005 N N . ARG A 1 262 ? -0.385 -4.535 -8.414 1 98.19 262 ARG A N 1
ATOM 2006 C CA . ARG A 1 262 ? 0.776 -3.654 -8.414 1 98.19 262 ARG A CA 1
ATOM 2007 C C . ARG A 1 262 ? 1.851 -4.164 -7.457 1 98.19 262 ARG A C 1
ATOM 2009 O O . ARG A 1 262 ? 1.547 -4.57 -6.336 1 98.19 262 ARG A O 1
ATOM 2016 N N . LEU A 1 263 ? 3.035 -4.238 -7.953 1 98.75 263 LEU A N 1
ATOM 2017 C CA . LEU A 1 263 ? 4.219 -4.531 -7.148 1 98.75 263 LEU A CA 1
ATOM 2018 C C . LEU A 1 263 ? 5.145 -3.32 -7.086 1 98.75 263 LEU A C 1
ATOM 2020 O O . LEU A 1 263 ? 5.48 -2.736 -8.117 1 98.75 263 LEU A O 1
ATOM 2024 N N . GLU A 1 264 ? 5.539 -2.912 -5.879 1 98.88 264 GLU A N 1
ATOM 2025 C CA . GLU A 1 264 ? 6.461 -1.795 -5.691 1 98.88 264 GLU A CA 1
ATOM 2026 C C . GLU A 1 264 ? 7.73 -2.24 -4.973 1 98.88 264 GLU A C 1
ATOM 2028 O O . GLU A 1 264 ? 7.664 -2.805 -3.879 1 98.88 264 GLU A O 1
ATOM 2033 N N . ILE A 1 265 ? 8.828 -2.002 -5.602 1 98.94 265 ILE A N 1
ATOM 2034 C CA . ILE A 1 265 ? 10.141 -2.209 -5 1 98.94 265 ILE A CA 1
ATOM 2035 C C . ILE A 1 265 ? 10.859 -0.871 -4.871 1 98.94 265 ILE A C 1
ATOM 2037 O O . ILE A 1 265 ? 11.195 -0.24 -5.875 1 98.94 265 ILE A O 1
ATOM 2041 N N . LYS A 1 266 ? 11.102 -0.472 -3.631 1 98.81 266 LYS A N 1
ATOM 2042 C CA . LYS A 1 266 ? 11.703 0.832 -3.375 1 98.81 266 LYS A CA 1
ATOM 2043 C C . LYS A 1 266 ? 12.93 0.703 -2.473 1 98.81 266 LYS A C 1
ATOM 2045 O O . LYS A 1 266 ? 12.898 -0.021 -1.476 1 98.81 266 LYS A O 1
ATOM 2050 N N . GLY A 1 267 ? 13.953 1.375 -2.857 1 98.62 267 GLY A N 1
ATOM 2051 C CA . GLY A 1 267 ? 15.188 1.371 -2.092 1 98.62 267 GLY A CA 1
ATOM 2052 C C . GLY A 1 267 ? 15.898 2.711 -2.1 1 98.62 267 GLY A C 1
ATOM 2053 O O . GLY A 1 267 ? 15.359 3.705 -2.584 1 98.62 267 GLY A O 1
ATOM 2054 N N . THR A 1 268 ? 17.078 2.746 -1.527 1 98.31 268 THR A N 1
ATOM 2055 C CA . THR A 1 268 ? 17.797 3.979 -1.237 1 98.31 268 THR A CA 1
ATOM 2056 C C . THR A 1 268 ? 18.406 4.555 -2.508 1 98.31 268 THR A C 1
ATOM 2058 O O . THR A 1 268 ? 18.797 5.727 -2.543 1 98.31 268 THR A O 1
ATOM 2061 N N . THR A 1 269 ? 18.531 3.715 -3.613 1 98.5 269 THR A N 1
ATOM 2062 C CA . THR A 1 269 ? 19.156 4.234 -4.824 1 98.5 269 THR A CA 1
ATOM 2063 C C . THR A 1 269 ? 18.281 3.955 -6.043 1 98.5 269 THR A C 1
ATOM 2065 O O . THR A 1 269 ? 18.719 4.117 -7.184 1 98.5 269 THR A O 1
ATOM 2068 N N . GLY A 1 270 ? 17.078 3.494 -5.84 1 98.62 270 GLY A N 1
ATOM 2069 C CA . GLY A 1 270 ? 16.188 3.256 -6.961 1 98.62 270 GLY A CA 1
ATOM 2070 C C . GLY A 1 270 ? 14.836 2.719 -6.539 1 98.62 270 GLY A C 1
ATOM 2071 O O . GLY A 1 270 ? 14.688 2.193 -5.438 1 98.62 270 GLY A O 1
ATOM 2072 N N . SER A 1 271 ? 13.875 2.93 -7.391 1 98.75 271 SER A N 1
ATOM 2073 C CA . SER A 1 271 ? 12.516 2.438 -7.191 1 98.75 271 SER A CA 1
ATOM 2074 C C . SER A 1 271 ? 11.875 2.039 -8.516 1 98.75 271 SER A C 1
ATOM 2076 O O . SER A 1 271 ? 12.18 2.619 -9.562 1 98.75 271 SER A O 1
ATOM 2078 N N . ALA A 1 272 ? 11.039 1.062 -8.414 1 98.62 272 ALA A N 1
ATOM 2079 C CA . ALA A 1 272 ? 10.289 0.597 -9.578 1 98.62 272 ALA A CA 1
ATOM 2080 C C . ALA A 1 272 ? 8.898 0.101 -9.172 1 98.62 272 ALA A C 1
ATOM 2082 O O . ALA A 1 272 ? 8.711 -0.372 -8.047 1 98.62 272 ALA A O 1
ATOM 2083 N N . THR A 1 273 ? 7.98 0.289 -10.07 1 98.5 273 THR A N 1
ATOM 2084 C CA . THR A 1 273 ? 6.621 -0.199 -9.891 1 98.5 273 THR A CA 1
ATOM 2085 C C . THR A 1 273 ? 6.188 -1.049 -11.086 1 98.5 273 THR A C 1
ATOM 2087 O O . THR A 1 273 ? 6.316 -0.625 -12.234 1 98.5 273 THR A O 1
ATOM 2090 N N . LEU A 1 274 ? 5.734 -2.223 -10.781 1 97.88 274 LEU A N 1
ATOM 2091 C CA . LEU A 1 274 ? 5.191 -3.143 -11.773 1 97.88 274 LEU A CA 1
ATOM 2092 C C . LEU A 1 274 ? 3.674 -3.236 -11.656 1 97.88 274 LEU A C 1
ATOM 2094 O O . LEU A 1 274 ? 3.152 -3.643 -10.617 1 97.88 274 LEU A O 1
ATOM 2098 N N . VAL A 1 275 ? 2.934 -2.809 -12.695 1 96.94 275 VAL A N 1
ATOM 2099 C CA . VAL A 1 275 ? 1.484 -2.963 -12.781 1 96.94 275 VAL A CA 1
ATOM 2100 C C . VAL A 1 275 ? 1.143 -4.031 -13.82 1 96.94 275 VAL A C 1
ATOM 2102 O O . VAL A 1 275 ? 1.369 -3.842 -15.016 1 96.94 275 VAL A O 1
ATOM 2105 N N . ASP A 1 276 ? 0.596 -5.094 -13.219 1 93.56 276 ASP A N 1
ATOM 2106 C CA . ASP A 1 276 ? 0.541 -6.32 -14.008 1 93.56 276 ASP A CA 1
ATOM 2107 C C . ASP A 1 276 ? 1.921 -6.691 -14.539 1 93.56 276 ASP A C 1
ATOM 2109 O O . ASP A 1 276 ? 2.824 -7.023 -13.773 1 93.56 276 ASP A O 1
ATOM 2113 N N . ASP A 1 277 ? 2.225 -6.52 -15.719 1 93.75 277 ASP A N 1
ATOM 2114 C CA . ASP A 1 277 ? 3.566 -6.812 -16.219 1 93.75 277 ASP A CA 1
ATOM 2115 C C . ASP A 1 277 ? 4.176 -5.598 -16.906 1 93.75 277 ASP A C 1
ATOM 2117 O O . ASP A 1 277 ? 5.086 -5.738 -17.734 1 93.75 277 ASP A O 1
ATOM 2121 N N . THR A 1 278 ? 3.637 -4.445 -16.594 1 93.94 278 THR A N 1
ATOM 2122 C CA . THR A 1 278 ? 4.141 -3.197 -17.156 1 93.94 278 THR A CA 1
ATOM 2123 C C . THR A 1 278 ? 4.867 -2.379 -16.078 1 93.94 278 THR A C 1
ATOM 2125 O O . THR A 1 278 ? 4.32 -2.125 -15.008 1 93.94 278 THR A O 1
ATOM 2128 N N . LEU A 1 279 ? 6.078 -1.975 -16.438 1 96.31 279 LEU A N 1
ATOM 2129 C CA . LEU A 1 279 ? 6.836 -1.11 -15.539 1 96.31 279 LEU A CA 1
ATOM 2130 C C . LEU A 1 279 ? 6.391 0.342 -15.68 1 96.31 279 LEU A C 1
ATOM 2132 O O . LEU A 1 279 ? 6.781 1.024 -16.625 1 96.31 279 LEU A O 1
ATOM 2136 N N . THR A 1 280 ? 5.652 0.801 -14.68 1 95.94 280 THR A N 1
ATOM 2137 C CA . THR A 1 280 ? 5.062 2.131 -14.781 1 95.94 280 THR A CA 1
ATOM 2138 C C . THR A 1 280 ? 5.938 3.166 -14.078 1 95.94 280 THR A C 1
ATOM 2140 O O . THR A 1 280 ? 5.766 4.371 -14.281 1 95.94 280 THR A O 1
ATOM 2143 N N . PHE A 1 281 ? 6.77 2.818 -13.25 1 97.06 281 PHE A N 1
ATOM 2144 C CA . PHE A 1 281 ? 7.793 3.639 -12.609 1 97.06 281 PHE A CA 1
ATOM 2145 C C . PHE A 1 281 ? 9.133 2.918 -12.602 1 97.06 281 PHE A C 1
ATOM 2147 O O . PHE A 1 281 ? 9.211 1.742 -12.234 1 97.06 281 PHE A O 1
ATOM 2154 N N . TRP A 1 282 ? 10.172 3.525 -13 1 97.94 282 TRP A N 1
ATOM 2155 C CA . TRP A 1 282 ? 11.508 2.955 -13.164 1 97.94 282 TRP A CA 1
ATOM 2156 C C . TRP A 1 282 ? 12.57 4.043 -13.094 1 97.94 282 TRP A C 1
ATOM 2158 O O . TRP A 1 282 ? 12.891 4.672 -14.109 1 97.94 282 TRP A O 1
ATOM 2168 N N . GLN A 1 283 ? 13.125 4.293 -11.891 1 98.06 283 GLN A N 1
ATOM 2169 C CA . GLN A 1 283 ? 14.102 5.359 -11.688 1 98.06 283 GLN A CA 1
ATOM 2170 C C . GLN A 1 283 ? 15.234 4.902 -10.773 1 98.06 283 GLN A C 1
ATOM 2172 O O . GLN A 1 283 ? 14.984 4.254 -9.75 1 98.06 283 GLN A O 1
ATOM 2177 N N . PHE A 1 284 ? 16.391 5.195 -11.18 1 98.38 284 PHE A N 1
ATOM 2178 C CA . PHE A 1 284 ? 17.578 4.809 -10.422 1 98.38 284 PHE A CA 1
ATOM 2179 C C . PHE A 1 284 ? 18.578 5.961 -10.336 1 98.38 284 PHE A C 1
ATOM 2181 O O . PHE A 1 284 ? 18.609 6.816 -11.227 1 98.38 284 PHE A O 1
ATOM 2188 N N . GLU A 1 285 ? 19.297 5.945 -9.219 1 97.62 285 GLU A N 1
ATOM 2189 C CA . GLU A 1 285 ? 20.328 6.953 -9.039 1 97.62 285 GLU A CA 1
ATOM 2190 C C . GLU A 1 285 ? 21.359 6.891 -10.156 1 97.62 285 GLU A C 1
ATOM 2192 O O . GLU A 1 285 ? 21.75 7.926 -10.703 1 97.62 285 GLU A O 1
ATOM 2197 N N . ILE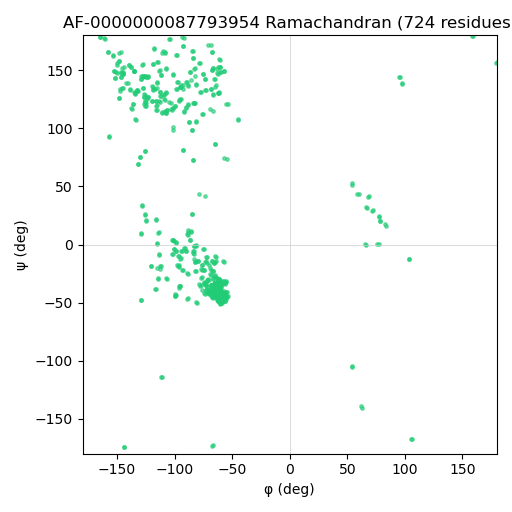 A 1 286 ? 21.828 5.691 -10.484 1 97.19 286 ILE A N 1
ATOM 2198 C CA . ILE A 1 286 ? 22.719 5.461 -11.609 1 97.19 286 ILE A CA 1
ATOM 2199 C C . ILE A 1 286 ? 21.938 4.871 -12.781 1 97.19 286 ILE A C 1
ATOM 2201 O O . ILE A 1 286 ? 21.484 3.729 -12.727 1 97.19 286 ILE A O 1
ATOM 2205 N N . GLU A 1 287 ? 21.891 5.605 -13.82 1 95.38 287 GLU A N 1
ATOM 2206 C CA . GLU A 1 287 ? 21.109 5.191 -14.984 1 95.38 287 GLU A CA 1
ATOM 2207 C C . GLU A 1 287 ? 21.922 4.297 -15.906 1 95.38 287 GLU A C 1
ATOM 2209 O O . GLU A 1 287 ? 23.156 4.434 -15.984 1 95.38 287 GLU A O 1
ATOM 2214 N N . LYS A 1 288 ? 21.234 3.406 -16.547 1 95.38 288 LYS A N 1
ATOM 2215 C CA . LYS A 1 288 ? 21.781 2.568 -17.609 1 95.38 288 LYS A CA 1
ATOM 2216 C C . LYS A 1 288 ? 21.125 2.871 -18.953 1 95.38 288 LYS A C 1
ATOM 2218 O O . LYS A 1 288 ? 20.016 3.383 -19 1 95.38 288 LYS A O 1
ATOM 2223 N N . PRO A 1 289 ? 21.781 2.566 -20.062 1 91.94 289 PRO A N 1
ATOM 2224 C CA . PRO A 1 289 ? 21.25 2.854 -21.391 1 91.94 289 PRO A CA 1
ATOM 2225 C C . PRO A 1 289 ? 19.891 2.197 -21.641 1 91.94 289 PRO A C 1
ATOM 2227 O O . PRO A 1 289 ? 19.031 2.779 -22.312 1 91.94 289 PRO A O 1
ATOM 2230 N N . GLU A 1 290 ? 19.672 1.101 -21.062 1 92.38 290 GLU A N 1
ATOM 2231 C CA . GLU A 1 290 ? 18.438 0.358 -21.312 1 92.38 290 GLU A CA 1
ATOM 2232 C C . GLU A 1 290 ? 17.266 0.946 -20.516 1 92.38 290 GLU A C 1
ATOM 2234 O O . GLU A 1 290 ? 16.109 0.626 -20.797 1 92.38 290 GLU A O 1
ATOM 2239 N N . ASP A 1 291 ? 17.562 1.814 -19.516 1 95.12 291 ASP A N 1
ATOM 2240 C CA . ASP A 1 291 ? 16.516 2.336 -18.625 1 95.12 291 ASP A CA 1
ATOM 2241 C C . ASP A 1 291 ? 15.508 3.172 -19.406 1 95.12 291 ASP A C 1
ATOM 2243 O O . ASP A 1 291 ? 14.305 3.104 -19.141 1 95.12 291 ASP A O 1
ATOM 2247 N N . GLU A 1 292 ? 15.977 3.932 -20.344 1 91.31 292 GLU A N 1
ATOM 2248 C CA . GLU A 1 292 ? 15.078 4.75 -21.141 1 91.31 292 GLU A CA 1
ATOM 2249 C C . GLU A 1 292 ? 14.125 3.885 -21.969 1 91.31 292 GLU A C 1
ATOM 2251 O O . GLU A 1 292 ? 12.945 4.207 -22.094 1 91.31 292 GLU A O 1
ATOM 2256 N N . LEU A 1 293 ? 14.625 2.83 -22.5 1 89 293 LEU A N 1
ATOM 2257 C CA . LEU A 1 293 ? 13.805 1.91 -23.281 1 89 293 LEU A CA 1
ATOM 2258 C C . LEU A 1 293 ? 12.727 1.268 -22.422 1 89 293 LEU A C 1
ATOM 2260 O O . LEU A 1 293 ? 11.586 1.105 -22.859 1 89 293 LEU A O 1
ATOM 2264 N N . ILE A 1 294 ? 13.07 0.949 -21.234 1 91.38 294 ILE A N 1
ATOM 2265 C CA . ILE A 1 294 ? 12.133 0.329 -20.297 1 91.38 294 ILE A CA 1
ATOM 2266 C C . ILE A 1 294 ? 11.039 1.326 -19.922 1 91.38 294 ILE A C 1
ATOM 2268 O O . ILE A 1 294 ? 9.852 0.985 -19.922 1 91.38 294 ILE A O 1
ATOM 2272 N N . ARG A 1 295 ? 11.398 2.568 -19.688 1 89.38 295 ARG A N 1
ATOM 2273 C CA . ARG A 1 295 ? 10.453 3.607 -19.297 1 89.38 295 ARG A CA 1
ATOM 2274 C C . ARG A 1 295 ? 9.461 3.896 -20.406 1 89.38 295 ARG A C 1
ATOM 2276 O O . ARG A 1 295 ? 8.289 4.184 -20.156 1 89.38 295 ARG A O 1
ATOM 2283 N N . ASN A 1 296 ? 9.898 3.77 -21.641 1 83.12 296 ASN A N 1
ATOM 2284 C CA . ASN A 1 296 ? 9.055 4.117 -22.781 1 83.12 296 ASN A CA 1
ATOM 2285 C C . ASN A 1 296 ? 8.211 2.932 -23.234 1 83.12 296 ASN A C 1
ATOM 2287 O O . ASN A 1 296 ? 7.391 3.061 -24.141 1 83.12 296 ASN A O 1
ATOM 2291 N N . GLY A 1 297 ? 8.164 1.835 -22.422 1 72.31 297 GLY A N 1
ATOM 2292 C CA . GLY A 1 297 ? 7.297 0.7 -22.703 1 72.31 297 GLY A CA 1
ATOM 2293 C C . GLY A 1 297 ? 7.684 -0.046 -23.969 1 72.31 297 GLY A C 1
ATOM 2294 O O . GLY A 1 297 ? 6.887 -0.822 -24.5 1 72.31 297 GLY A O 1
ATOM 2295 N N . THR A 1 298 ? 8.648 0.314 -24.672 1 55.38 298 THR A N 1
ATOM 2296 C CA . THR A 1 298 ? 8.977 -0.282 -25.969 1 55.38 298 THR A CA 1
ATOM 2297 C C . THR A 1 298 ? 9.359 -1.751 -25.797 1 55.38 298 THR A C 1
ATOM 2299 O O . THR A 1 298 ? 9.438 -2.492 -26.781 1 55.38 298 THR A O 1
ATOM 2302 N N . THR A 1 299 ? 9.609 -2.215 -24.734 1 48.72 299 THR A N 1
ATOM 2303 C CA . THR A 1 299 ? 10.07 -3.596 -24.641 1 48.72 299 THR A CA 1
ATOM 2304 C C . THR A 1 299 ? 8.914 -4.527 -24.297 1 48.72 299 THR A C 1
ATOM 2306 O O . THR A 1 299 ? 9.078 -5.75 -24.281 1 48.72 299 THR A O 1
ATOM 2309 N N . SER A 1 300 ? 7.734 -4.09 -23.766 1 49.41 300 SER A N 1
ATOM 2310 C CA . SER A 1 300 ? 6.961 -5.055 -23 1 49.41 300 SER A CA 1
ATOM 2311 C C . SER A 1 300 ? 5.797 -5.617 -23.812 1 49.41 300 SER A C 1
ATOM 2313 O O . SER A 1 300 ? 4.996 -4.859 -24.359 1 49.41 300 SER A O 1
ATOM 2315 N N . ALA A 1 301 ? 6.027 -6.848 -24.328 1 42.5 301 ALA A N 1
ATOM 2316 C CA . ALA A 1 301 ? 4.836 -7.648 -24.594 1 42.5 301 ALA A CA 1
ATOM 2317 C C . ALA A 1 301 ? 3.857 -7.594 -23.438 1 42.5 301 ALA A C 1
ATOM 2319 O O . ALA A 1 301 ? 4.23 -7.879 -22.297 1 42.5 301 ALA A O 1
ATOM 2320 N N . LYS A 1 302 ? 2.77 -6.914 -23.578 1 48.72 302 LYS A N 1
ATOM 2321 C CA . LYS A 1 302 ? 1.72 -6.656 -22.594 1 48.72 302 LYS A CA 1
ATOM 2322 C C . LYS A 1 302 ? 1.187 -7.961 -22 1 48.72 302 LYS A C 1
ATOM 2324 O O . LYS A 1 302 ? 0.485 -8.711 -22.688 1 48.72 302 LYS A O 1
ATOM 2329 N N . ILE A 1 303 ? 1.846 -8.805 -21.062 1 38.19 303 ILE A N 1
ATOM 2330 C CA . ILE A 1 303 ? 1.212 -9.891 -20.328 1 38.19 303 ILE A CA 1
ATOM 2331 C C . ILE A 1 303 ? 0.157 -9.336 -19.375 1 38.19 303 ILE A C 1
ATOM 2333 O O . ILE A 1 303 ? 0.483 -8.594 -18.453 1 38.19 303 ILE A O 1
ATOM 2337 N N . GLY A 1 304 ? -1.053 -9.117 -19.766 1 42.09 304 GLY A N 1
ATOM 2338 C CA . GLY A 1 304 ? -2.15 -8.492 -19.031 1 42.09 304 GLY A CA 1
ATOM 2339 C C . GLY A 1 304 ? -2.588 -9.281 -17.812 1 42.09 304 GLY A C 1
ATOM 2340 O O . GLY A 1 304 ? -2.361 -10.492 -17.734 1 42.09 304 GLY A O 1
ATOM 2341 N N . GLY A 1 305 ? -2.875 -8.688 -16.594 1 41.22 305 GLY A N 1
ATOM 2342 C CA . GLY A 1 305 ? -3.43 -9.242 -15.367 1 41.22 305 GLY A CA 1
ATOM 2343 C C . GLY A 1 305 ? -4.945 -9.273 -15.359 1 41.22 305 GLY A C 1
ATOM 2344 O O . GLY A 1 305 ? -5.59 -8.625 -16.188 1 41.22 305 GLY A O 1
ATOM 2345 N N . GLY A 1 306 ? -5.617 -10.227 -14.867 1 40.66 306 GLY A N 1
ATOM 2346 C CA . GLY A 1 306 ? -7.035 -10.539 -14.789 1 40.66 306 GLY A CA 1
ATOM 2347 C C . GLY A 1 306 ? -7.781 -9.672 -13.789 1 40.66 306 GLY A C 1
ATOM 2348 O O . GLY A 1 306 ? -8.609 -10.172 -13.023 1 40.66 306 GLY A O 1
ATOM 2349 N N . ALA A 1 307 ? -7.621 -8.219 -13.555 1 42.56 307 ALA A N 1
ATOM 2350 C CA . ALA A 1 307 ? -8.203 -7.391 -12.508 1 42.56 307 ALA A CA 1
ATOM 2351 C C . ALA A 1 307 ? -9.727 -7.5 -12.5 1 42.56 307 ALA A C 1
ATOM 2353 O O . ALA A 1 307 ? -10.344 -7.648 -11.438 1 42.56 307 ALA A O 1
ATOM 2354 N N . SER A 1 308 ? -10.312 -7.426 -13.719 1 41.59 308 SER A N 1
ATOM 2355 C CA . SER A 1 308 ? -11.773 -7.484 -13.812 1 41.59 308 SER A CA 1
ATOM 2356 C C . SER A 1 308 ? -12.227 -8.734 -14.562 1 41.59 308 SER A C 1
ATOM 2358 O O . SER A 1 308 ? -13.383 -9.148 -14.445 1 41.59 308 SER A O 1
ATOM 2360 N N . ASP A 1 309 ? -11.18 -9.289 -15.367 1 46.22 309 ASP A N 1
ATOM 2361 C CA . ASP A 1 309 ? -11.516 -10.438 -16.203 1 46.22 309 ASP A CA 1
ATOM 2362 C C . ASP A 1 309 ? -10.453 -11.523 -16.094 1 46.22 309 ASP A C 1
ATOM 2364 O O . ASP A 1 309 ? -9.359 -11.383 -16.641 1 46.22 309 ASP A O 1
ATOM 2368 N N . PRO A 1 310 ? -10.734 -12.562 -15.477 1 46.47 310 PRO A N 1
ATOM 2369 C CA . PRO A 1 310 ? -9.789 -13.664 -15.273 1 46.47 310 PRO A CA 1
ATOM 2370 C C . PRO A 1 310 ? -9.266 -14.234 -16.594 1 46.47 310 PRO A C 1
ATOM 2372 O O . PRO A 1 310 ? -8.227 -14.898 -16.609 1 46.47 310 PRO A O 1
ATOM 2375 N N . ASN A 1 311 ? -9.914 -13.9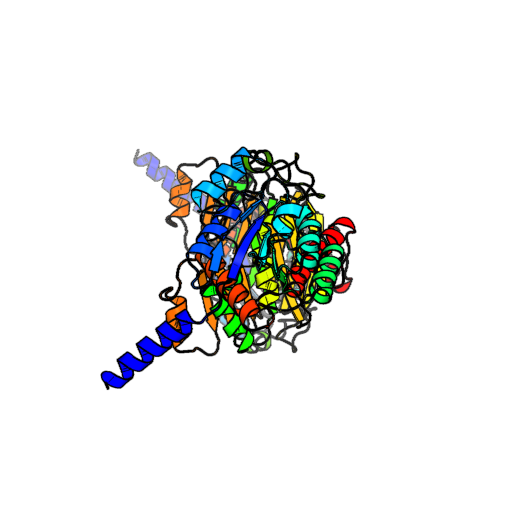06 -17.734 1 46.06 311 ASN A N 1
ATOM 2376 C CA . ASN A 1 311 ? -9.555 -14.508 -19.016 1 46.06 311 ASN A CA 1
ATOM 2377 C C . ASN A 1 311 ? -8.562 -13.633 -19.781 1 46.06 311 ASN A C 1
ATOM 2379 O O . ASN A 1 311 ? -8.086 -14.023 -20.859 1 46.06 311 ASN A O 1
ATOM 2383 N N . ALA A 1 312 ? -8.227 -12.531 -19.391 1 47.28 312 ALA A N 1
ATOM 2384 C CA . ALA A 1 312 ? -7.379 -11.578 -20.109 1 47.28 312 ALA A CA 1
ATOM 2385 C C . ALA A 1 312 ? -5.902 -11.867 -19.875 1 47.28 312 ALA A C 1
ATOM 2387 O O . ALA A 1 312 ? -5.062 -10.969 -19.938 1 47.28 312 ALA A O 1
ATOM 2388 N N . ILE A 1 313 ? -5.57 -13.18 -19.562 1 57.16 313 ILE A N 1
ATOM 2389 C CA . ILE A 1 313 ? -4.18 -13.539 -19.297 1 57.16 313 ILE A CA 1
ATOM 2390 C C . ILE A 1 313 ? -3.516 -14.023 -20.578 1 57.16 313 ILE A C 1
ATOM 2392 O O . ILE A 1 313 ? -4.156 -14.688 -21.406 1 57.16 313 ILE A O 1
ATOM 2396 N N . SER A 1 314 ? -2.314 -13.609 -20.844 1 70.31 314 SER A N 1
ATOM 2397 C CA . SER A 1 314 ? -1.544 -14.102 -21.969 1 70.31 314 SER A CA 1
ATOM 2398 C C . SER A 1 314 ? -1.051 -15.523 -21.734 1 70.31 314 SER A C 1
ATOM 2400 O O . SER A 1 314 ? -0.686 -15.875 -20.609 1 70.31 314 SER A O 1
ATOM 2402 N N . VAL A 1 315 ? -1.207 -16.406 -22.688 1 88.75 315 VAL A N 1
ATOM 2403 C CA . VAL A 1 315 ? -0.763 -17.797 -22.672 1 88.75 315 VAL A CA 1
ATOM 2404 C C . VAL A 1 315 ? 0.762 -17.859 -22.625 1 88.75 315 VAL A C 1
ATOM 2406 O O . VAL A 1 315 ? 1.342 -18.891 -22.297 1 88.75 315 VAL A O 1
ATOM 2409 N N . GLU A 1 316 ? 1.322 -16.734 -22.812 1 89.69 316 GLU A N 1
ATOM 2410 C CA . GLU A 1 316 ? 2.77 -16.703 -23 1 89.69 316 GLU A CA 1
ATOM 2411 C C . GLU A 1 316 ? 3.498 -17.078 -21.703 1 89.69 316 GLU A C 1
ATOM 2413 O O . GLU A 1 316 ? 4.52 -17.766 -21.734 1 89.69 316 GLU A O 1
ATOM 2418 N N . GLY A 1 317 ? 3.055 -16.656 -20.609 1 94.25 317 GLY A N 1
ATOM 2419 C CA . GLY A 1 317 ? 3.666 -17.047 -19.344 1 94.25 317 GLY A CA 1
ATOM 2420 C C . GLY A 1 317 ? 3.627 -18.547 -19.094 1 94.25 317 GLY A C 1
ATOM 2421 O O . GLY A 1 317 ? 4.633 -19.141 -18.703 1 94.25 317 GLY A O 1
ATOM 2422 N N . HIS A 1 318 ? 2.504 -19.109 -19.359 1 96.69 318 HIS A N 1
ATOM 2423 C CA . HIS A 1 318 ? 2.369 -20.562 -19.234 1 96.69 318 HIS A CA 1
ATOM 2424 C C . HIS A 1 318 ? 3.271 -21.297 -20.219 1 96.69 318 HIS A C 1
ATOM 2426 O O . HIS A 1 318 ? 3.908 -22.281 -19.859 1 96.69 318 HIS A O 1
ATOM 2432 N N . ARG A 1 319 ? 3.256 -20.812 -21.422 1 96.38 319 ARG A N 1
ATOM 2433 C CA . ARG A 1 319 ? 4.105 -21.422 -22.453 1 96.38 319 ARG A CA 1
ATOM 2434 C C . ARG A 1 319 ? 5.566 -21.422 -22 1 96.38 319 ARG A C 1
ATOM 2436 O O . ARG A 1 319 ? 6.234 -22.469 -22.078 1 96.38 319 ARG A O 1
ATOM 2443 N N . ALA A 1 320 ? 6.047 -20.266 -21.531 1 96.75 320 ALA A N 1
ATOM 2444 C CA . ALA A 1 320 ? 7.438 -20.156 -21.094 1 96.75 320 ALA A CA 1
ATOM 2445 C C . ALA A 1 320 ? 7.73 -21.094 -19.938 1 96.75 320 ALA A C 1
ATOM 2447 O O . ALA A 1 320 ? 8.797 -21.719 -19.891 1 96.75 320 ALA A O 1
ATOM 2448 N N . GLN A 1 321 ? 6.816 -21.219 -19.031 1 97.94 321 GLN A N 1
ATOM 2449 C CA . GLN A 1 321 ? 7.035 -22.078 -17.875 1 97.94 321 GLN A CA 1
ATOM 2450 C C . GLN A 1 321 ? 7 -23.547 -18.281 1 97.94 321 GLN A C 1
ATOM 2452 O O . GLN A 1 321 ? 7.809 -24.359 -17.812 1 97.94 321 GLN A O 1
ATOM 2457 N N . ILE A 1 322 ? 6.098 -23.922 -19.125 1 98.19 322 ILE A N 1
ATOM 2458 C CA . ILE A 1 322 ? 6.008 -25.297 -19.609 1 98.19 322 ILE A CA 1
ATOM 2459 C C . ILE A 1 322 ? 7.262 -25.656 -20.406 1 98.19 322 ILE A C 1
ATOM 2461 O O . ILE A 1 322 ? 7.785 -26.766 -20.281 1 98.19 322 ILE A O 1
ATOM 2465 N N . GLU A 1 323 ? 7.727 -24.734 -21.203 1 97.81 323 GLU A N 1
ATOM 2466 C CA . GLU A 1 323 ? 8.977 -24.953 -21.922 1 97.81 323 GLU A CA 1
ATOM 2467 C C . GLU A 1 323 ? 10.133 -25.203 -20.953 1 97.81 323 GLU A C 1
ATOM 2469 O O . GLU A 1 323 ? 10.922 -26.141 -21.172 1 97.81 323 GLU A O 1
ATOM 2474 N N . ASP A 1 324 ? 10.219 -24.391 -19.969 1 98.31 324 ASP A N 1
ATOM 2475 C CA . ASP A 1 324 ? 11.266 -24.594 -18.969 1 98.31 324 ASP A CA 1
ATOM 2476 C C . ASP A 1 324 ? 11.117 -25.953 -18.281 1 98.31 324 ASP A C 1
ATOM 2478 O O . ASP A 1 324 ? 12.109 -26.656 -18.078 1 98.31 324 ASP A O 1
ATOM 2482 N N . PHE A 1 325 ? 9.914 -26.281 -17.922 1 98.56 325 PHE A N 1
ATOM 2483 C CA . PHE A 1 325 ? 9.656 -27.531 -17.219 1 98.56 325 PHE A CA 1
ATOM 2484 C C . PHE A 1 325 ? 10.039 -28.734 -18.078 1 98.56 325 PHE A C 1
ATOM 2486 O O . PHE A 1 325 ? 10.688 -29.672 -17.609 1 98.56 325 PHE A O 1
ATOM 2493 N N . ALA A 1 326 ? 9.656 -28.719 -19.344 1 98.31 326 ALA A N 1
ATOM 2494 C CA . ALA A 1 326 ? 10.016 -29.766 -20.281 1 98.31 326 ALA A CA 1
ATOM 2495 C C . ALA A 1 326 ? 11.523 -29.891 -20.422 1 98.31 326 ALA A C 1
ATOM 2497 O O . ALA A 1 326 ? 12.07 -31 -20.406 1 98.31 326 ALA A O 1
ATOM 2498 N N . SER A 1 327 ? 12.141 -28.766 -20.547 1 97.75 327 SER A N 1
ATOM 2499 C CA . SER A 1 327 ? 13.594 -28.766 -20.656 1 97.75 327 SER A CA 1
ATOM 2500 C C . SER A 1 327 ? 14.242 -29.328 -19.391 1 97.75 327 SER A C 1
ATOM 2502 O O . SER A 1 327 ? 15.234 -30.047 -19.453 1 97.75 327 SER A O 1
ATOM 2504 N N . ALA A 1 328 ? 13.68 -28.969 -18.25 1 98 328 ALA A N 1
ATOM 2505 C CA . ALA A 1 328 ? 14.195 -29.453 -16.984 1 98 328 ALA A CA 1
ATOM 2506 C C . ALA A 1 328 ? 14.109 -30.984 -16.906 1 98 328 ALA A C 1
ATOM 2508 O O . ALA A 1 328 ? 15.047 -31.641 -16.453 1 98 328 ALA A O 1
ATOM 2509 N N . ILE A 1 329 ? 13.008 -31.5 -17.375 1 97.81 329 ILE A N 1
ATOM 2510 C CA . ILE A 1 329 ? 12.82 -32.938 -17.406 1 97.81 329 ILE A CA 1
ATOM 2511 C C . ILE A 1 329 ? 13.875 -33.594 -18.297 1 97.81 329 ILE A C 1
ATOM 2513 O O . ILE A 1 329 ? 14.531 -34.562 -17.906 1 97.81 329 ILE A O 1
ATOM 2517 N N . ARG A 1 330 ? 14.094 -33.031 -19.484 1 96.69 330 ARG A N 1
ATOM 2518 C CA . ARG A 1 330 ? 15.039 -33.562 -20.453 1 96.69 330 ARG A CA 1
ATOM 2519 C C . ARG A 1 330 ? 16.469 -33.531 -19.922 1 96.69 330 ARG A C 1
ATOM 2521 O O . ARG A 1 330 ? 17.234 -34.469 -20.125 1 96.69 330 ARG A O 1
ATOM 2528 N N . GLU A 1 331 ? 16.75 -32.5 -19.203 1 96.44 331 GLU A N 1
ATOM 2529 C CA . GLU A 1 331 ? 18.125 -32.219 -18.797 1 96.44 331 GLU A CA 1
ATOM 2530 C C . GLU A 1 331 ? 18.406 -32.781 -17.406 1 96.44 331 GLU A C 1
ATOM 2532 O O . GLU A 1 331 ? 19.562 -32.812 -16.969 1 96.44 331 GLU A O 1
ATOM 2537 N N . GLY A 1 332 ? 17.406 -33.156 -16.75 1 96.12 332 GLY A N 1
ATOM 2538 C CA . GLY A 1 332 ? 17.578 -33.688 -15.398 1 96.12 332 GLY A CA 1
ATOM 2539 C C . GLY A 1 332 ? 17.938 -32.625 -14.391 1 96.12 332 GLY A C 1
ATOM 2540 O O . GLY A 1 332 ? 18.719 -32.844 -13.469 1 96.12 332 GLY A O 1
ATOM 2541 N N . ARG A 1 333 ? 17.484 -31.406 -14.625 1 96.69 333 ARG A N 1
ATOM 2542 C CA . ARG A 1 333 ? 17.703 -30.297 -13.695 1 96.69 333 ARG A CA 1
ATOM 2543 C C . ARG A 1 333 ? 16.406 -29.875 -13.023 1 96.69 333 ARG A C 1
ATOM 2545 O O . ARG A 1 333 ? 15.32 -30.266 -13.469 1 96.69 333 ARG A O 1
ATOM 2552 N N . ALA A 1 334 ? 16.531 -29.094 -11.945 1 97.62 334 ALA A N 1
ATOM 2553 C CA . ALA A 1 334 ? 15.344 -28.5 -11.312 1 97.62 334 ALA A CA 1
ATOM 2554 C C . ALA A 1 334 ? 14.656 -27.516 -12.242 1 97.62 334 ALA A C 1
ATOM 2556 O O . ALA A 1 334 ? 15.328 -26.797 -13 1 97.62 334 ALA A O 1
ATOM 2557 N N . PRO A 1 335 ? 13.359 -27.5 -12.211 1 98.56 335 PRO A N 1
ATOM 2558 C CA . PRO A 1 335 ? 12.68 -26.453 -12.969 1 98.56 335 PRO A CA 1
ATOM 2559 C C . PRO A 1 335 ? 12.93 -25.062 -12.391 1 98.56 335 PRO A C 1
ATOM 2561 O O . PRO A 1 335 ? 13.406 -24.938 -11.258 1 98.56 335 PRO A O 1
ATOM 2564 N N . ALA A 1 336 ? 12.609 -24.031 -13.164 1 98.25 336 ALA A N 1
ATOM 2565 C CA . ALA A 1 336 ? 12.805 -22.641 -12.758 1 98.25 336 ALA A CA 1
ATOM 2566 C C . ALA A 1 336 ? 12.016 -22.328 -11.492 1 98.25 336 ALA A C 1
ATOM 2568 O O . ALA A 1 336 ? 12.445 -21.5 -10.68 1 98.25 336 ALA A O 1
ATOM 2569 N N . ILE A 1 337 ? 10.852 -23.016 -11.359 1 98.75 337 ILE A N 1
ATOM 2570 C CA . ILE A 1 337 ? 10.008 -22.812 -10.18 1 98.75 337 ILE A CA 1
ATOM 2571 C C . ILE A 1 337 ? 9.727 -24.156 -9.508 1 98.75 337 ILE A C 1
ATOM 2573 O O . ILE A 1 337 ? 8.656 -24.734 -9.695 1 98.75 337 ILE A O 1
ATOM 2577 N N . PRO A 1 338 ? 10.648 -24.609 -8.75 1 98.69 338 PRO A N 1
ATOM 2578 C CA . PRO A 1 338 ? 10.469 -25.891 -8.062 1 98.69 338 PRO A CA 1
ATOM 2579 C C . PRO A 1 338 ? 9.43 -25.812 -6.945 1 98.69 338 PRO A C 1
ATOM 2581 O O . PRO A 1 338 ? 8.938 -24.719 -6.625 1 98.69 338 PRO A O 1
ATOM 2584 N N . GLY A 1 339 ? 9.094 -26.938 -6.402 1 98.38 339 GLY A N 1
ATOM 2585 C CA . GLY A 1 339 ? 8.086 -27.016 -5.355 1 98.38 339 GLY A CA 1
ATOM 2586 C C . GLY A 1 339 ? 8.383 -26.125 -4.164 1 98.38 339 GLY A C 1
ATOM 2587 O O . GLY A 1 339 ? 7.469 -25.594 -3.545 1 98.38 339 GLY A O 1
ATOM 2588 N N . SER A 1 340 ? 9.672 -25.922 -3.857 1 97.44 340 SER A N 1
ATOM 2589 C CA . SER A 1 340 ? 10.07 -25.109 -2.715 1 97.44 340 SER A CA 1
ATOM 2590 C C . SER A 1 340 ? 9.625 -23.656 -2.879 1 97.44 340 SER A C 1
ATOM 2592 O O . SER A 1 340 ? 9.312 -22.984 -1.896 1 97.44 340 SER A O 1
ATOM 2594 N N . GLU A 1 341 ? 9.602 -23.203 -4.082 1 97.94 341 GLU A N 1
ATOM 2595 C CA . GLU A 1 341 ? 9.156 -21.844 -4.348 1 97.94 341 GLU A CA 1
ATOM 2596 C C . GLU A 1 341 ? 7.656 -21.688 -4.121 1 97.94 341 GLU A C 1
ATOM 2598 O O . GLU A 1 341 ? 7.199 -20.672 -3.607 1 97.94 341 GLU A O 1
ATOM 2603 N N . GLY A 1 342 ? 6.914 -22.703 -4.543 1 98.31 342 GLY A N 1
ATOM 2604 C CA . GLY A 1 342 ? 5.492 -22.703 -4.238 1 98.31 342 GLY A CA 1
ATOM 2605 C C . GLY A 1 342 ? 5.199 -22.75 -2.75 1 98.31 342 GLY A C 1
ATOM 2606 O O . GLY A 1 342 ? 4.246 -22.125 -2.283 1 98.31 342 GLY A O 1
ATOM 2607 N N . ARG A 1 343 ? 6.004 -23.469 -2.014 1 98.62 343 ARG A N 1
ATOM 2608 C CA . ARG A 1 343 ? 5.84 -23.609 -0.569 1 98.62 343 ARG A CA 1
ATOM 2609 C C . ARG A 1 343 ? 6.016 -22.266 0.13 1 98.62 343 ARG A C 1
ATOM 2611 O O . ARG A 1 343 ? 5.27 -21.938 1.054 1 98.62 343 ARG A O 1
ATOM 2618 N N . ARG A 1 344 ? 7.035 -21.531 -0.322 1 98.25 344 ARG A N 1
ATOM 2619 C CA . ARG A 1 344 ? 7.402 -20.25 0.265 1 98.25 344 ARG A CA 1
ATOM 2620 C C . ARG A 1 344 ? 6.227 -19.281 0.233 1 98.25 344 ARG A C 1
ATOM 2622 O O . ARG A 1 344 ? 5.953 -18.594 1.222 1 98.25 344 ARG A O 1
ATOM 2629 N N . THR A 1 345 ? 5.555 -19.203 -0.834 1 98.75 345 THR A N 1
ATOM 2630 C CA . THR A 1 345 ? 4.43 -18.281 -1.021 1 98.75 345 THR A CA 1
ATOM 2631 C C . THR A 1 345 ? 3.258 -18.688 -0.129 1 98.75 345 THR A C 1
ATOM 2633 O O . THR A 1 345 ? 2.674 -17.844 0.549 1 98.75 345 THR A O 1
ATOM 2636 N N . VAL A 1 346 ? 2.932 -19.938 -0.087 1 98.88 346 VAL A N 1
ATOM 2637 C CA . VAL A 1 346 ? 1.822 -20.453 0.717 1 98.88 346 VAL A CA 1
ATOM 2638 C C . VAL A 1 346 ? 2.145 -20.281 2.201 1 98.88 346 VAL A C 1
ATOM 2640 O O . VAL A 1 346 ? 1.259 -20 3.008 1 98.88 346 VAL A O 1
ATOM 2643 N N . GLU A 1 347 ? 3.406 -20.453 2.541 1 98.88 347 GLU A N 1
ATOM 2644 C CA . GLU A 1 347 ? 3.828 -20.266 3.926 1 98.88 347 GLU A CA 1
ATOM 2645 C C . GLU A 1 347 ? 3.527 -18.844 4.41 1 98.88 347 GLU A C 1
ATOM 2647 O O . GLU A 1 347 ? 2.99 -18.656 5.504 1 98.88 347 GLU A O 1
ATOM 2652 N N . LEU A 1 348 ? 3.859 -17.859 3.635 1 98.94 348 LEU A N 1
ATOM 2653 C CA . LEU A 1 348 ? 3.594 -16.469 4.023 1 98.94 348 LEU A CA 1
ATOM 2654 C C . LEU A 1 348 ? 2.096 -16.219 4.148 1 98.94 348 LEU A C 1
ATOM 2656 O O . LEU A 1 348 ? 1.646 -15.586 5.105 1 98.94 348 LEU A O 1
ATOM 2660 N N . ILE A 1 349 ? 1.318 -16.703 3.207 1 98.94 349 ILE A N 1
ATOM 2661 C CA . ILE A 1 349 ? -0.124 -16.484 3.242 1 98.94 349 ILE A CA 1
ATOM 2662 C C . ILE A 1 349 ? -0.712 -17.141 4.492 1 98.94 349 ILE A C 1
ATOM 2664 O O . ILE A 1 349 ? -1.539 -16.531 5.184 1 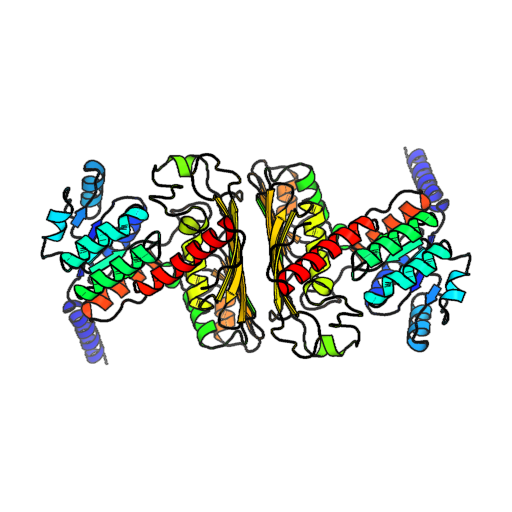98.94 349 ILE A O 1
ATOM 2668 N N . ASN A 1 350 ? -0.273 -18.375 4.777 1 98.94 350 ASN A N 1
ATOM 2669 C CA . ASN A 1 350 ? -0.745 -19.031 5.988 1 98.94 350 ASN A CA 1
ATOM 2670 C C . ASN A 1 350 ? -0.321 -18.281 7.242 1 98.94 350 ASN A C 1
ATOM 2672 O O . ASN A 1 350 ? -1.069 -18.219 8.219 1 98.94 350 ASN A O 1
ATOM 2676 N N . ALA A 1 351 ? 0.859 -17.703 7.242 1 98.94 351 ALA A N 1
ATOM 2677 C CA . ALA A 1 351 ? 1.31 -16.891 8.367 1 98.94 351 ALA A CA 1
ATOM 2678 C C . ALA A 1 351 ? 0.435 -15.648 8.531 1 98.94 351 ALA A C 1
ATOM 2680 O O . ALA A 1 351 ? 0.146 -15.234 9.656 1 98.94 351 ALA A O 1
ATOM 2681 N N . ILE A 1 352 ? 0.04 -15.07 7.48 1 98.94 352 ILE A N 1
ATOM 2682 C CA . ILE A 1 352 ? -0.86 -13.922 7.504 1 98.94 352 ILE A CA 1
ATOM 2683 C C . ILE A 1 352 ? -2.188 -14.32 8.141 1 98.94 352 ILE A C 1
ATOM 2685 O O . ILE A 1 352 ? -2.703 -13.617 9.016 1 98.94 352 ILE A O 1
ATOM 2689 N N . TYR A 1 353 ? -2.738 -15.453 7.695 1 98.88 353 TYR A N 1
ATOM 2690 C CA . TYR A 1 353 ? -3.988 -15.938 8.266 1 98.88 353 TYR A CA 1
ATOM 2691 C C . TYR A 1 353 ? -3.842 -16.188 9.766 1 98.88 353 TYR A C 1
ATOM 2693 O O . TYR A 1 353 ? -4.727 -15.836 10.547 1 98.88 353 TYR A O 1
ATOM 2701 N N . GLN A 1 354 ? -2.75 -16.797 10.133 1 98.88 354 GLN A N 1
ATOM 2702 C CA . GLN A 1 354 ? -2.5 -17.062 11.547 1 98.88 354 GLN A CA 1
ATOM 2703 C C . GLN A 1 354 ? -2.428 -15.758 12.344 1 98.88 354 GLN A C 1
ATOM 2705 O O . GLN A 1 354 ? -3.033 -15.648 13.406 1 98.88 354 GLN A O 1
ATOM 2710 N N . SER A 1 355 ? -1.67 -14.82 11.828 1 98.88 355 SER A N 1
ATOM 2711 C CA . SER A 1 355 ? -1.53 -13.531 12.484 1 98.88 355 SER A CA 1
ATOM 2712 C C . SER A 1 355 ? -2.889 -12.875 12.711 1 98.88 355 SER A C 1
ATOM 2714 O O . SER A 1 355 ? -3.162 -12.352 13.797 1 98.88 355 SER A O 1
ATOM 2716 N N . SER A 1 356 ? -3.678 -12.875 11.703 1 98.75 356 SER A N 1
ATOM 2717 C CA . SER A 1 356 ? -5.008 -12.281 11.797 1 98.75 356 SER A CA 1
ATOM 2718 C C . SER A 1 356 ? -5.863 -13 12.836 1 98.75 356 SER A C 1
ATOM 2720 O O . SER A 1 356 ? -6.52 -12.359 13.656 1 98.75 356 SER A O 1
ATOM 2722 N N . ARG A 1 357 ? -5.902 -14.297 12.781 1 98.19 357 ARG A N 1
ATOM 2723 C CA . ARG A 1 357 ? -6.73 -15.102 13.672 1 98.19 357 ARG A CA 1
ATOM 2724 C C . ARG A 1 357 ? -6.312 -14.922 15.125 1 98.19 357 ARG A C 1
ATOM 2726 O O . ARG A 1 357 ? -7.16 -14.836 16.016 1 98.19 357 ARG A O 1
ATOM 2733 N N . GLU A 1 358 ? -4.98 -14.859 15.336 1 98.19 358 GLU A N 1
ATOM 2734 C CA . GLU A 1 358 ? -4.469 -14.867 16.703 1 98.19 358 GLU A CA 1
ATOM 2735 C C . GLU A 1 358 ? -4.145 -13.453 17.172 1 98.19 358 GLU A C 1
ATOM 2737 O O . GLU A 1 358 ? -3.781 -13.25 18.344 1 98.19 358 GLU A O 1
ATOM 2742 N N . SER A 1 359 ? -4.25 -12.484 16.328 1 97.56 359 SER A N 1
ATOM 2743 C CA . SER A 1 359 ? -3.961 -11.086 16.641 1 97.56 359 SER A CA 1
ATOM 2744 C C . SER A 1 359 ? -2.564 -10.93 17.234 1 97.56 359 SER A C 1
ATOM 2746 O O . SER A 1 359 ? -2.396 -10.32 18.281 1 97.56 359 SER A O 1
ATOM 2748 N N . CYS A 1 360 ? -1.641 -11.469 16.5 1 97.5 360 CYS A N 1
ATOM 2749 C CA . CYS A 1 360 ? -0.256 -11.391 16.953 1 97.5 360 CYS A CA 1
ATOM 2750 C C . CYS A 1 360 ? 0.702 -11.328 15.773 1 97.5 360 CYS A C 1
ATOM 2752 O O . CYS A 1 360 ? 0.298 -11.547 14.633 1 97.5 360 CYS A O 1
ATOM 2754 N N . ILE A 1 361 ? 1.899 -10.953 16.094 1 98.44 361 ILE A N 1
ATOM 2755 C CA . ILE A 1 361 ? 2.971 -11.008 15.102 1 98.44 361 ILE A CA 1
ATOM 2756 C C . ILE A 1 361 ? 3.451 -12.445 14.93 1 98.44 361 ILE A C 1
ATOM 2758 O O . ILE A 1 361 ? 3.697 -13.141 15.922 1 98.44 361 ILE A O 1
ATOM 2762 N N . VAL A 1 362 ? 3.568 -12.922 13.688 1 98.81 362 VAL A N 1
ATOM 2763 C CA . VAL A 1 362 ? 4.023 -14.281 13.414 1 98.81 362 VAL A CA 1
ATOM 2764 C C . VAL A 1 362 ? 5.438 -14.242 12.836 1 98.81 362 VAL A C 1
ATOM 2766 O O . VAL A 1 362 ? 5.719 -13.469 11.922 1 98.81 362 VAL A O 1
ATOM 2769 N N . GLN A 1 363 ? 6.297 -15.039 13.383 1 98.5 363 GLN A N 1
ATOM 2770 C CA . GLN A 1 363 ? 7.656 -15.195 12.883 1 98.5 363 GLN A CA 1
ATOM 2771 C C . GLN A 1 363 ? 7.734 -16.312 11.844 1 98.5 363 GLN A C 1
ATOM 2773 O O . GLN A 1 363 ? 7.086 -17.359 11.992 1 98.5 363 GLN A O 1
ATOM 2778 N N . LEU A 1 364 ? 8.523 -16.047 10.812 1 97.69 364 LEU A N 1
ATOM 2779 C CA . LEU A 1 364 ? 8.711 -17.062 9.781 1 97.69 364 LEU A CA 1
ATOM 2780 C C . LEU A 1 364 ? 10.141 -17.594 9.805 1 97.69 364 LEU A C 1
ATOM 2782 O O . LEU A 1 364 ? 11.062 -16.891 10.227 1 97.69 364 LEU A O 1
ATOM 2786 N N . MET B 1 1 ? -32.312 46.906 -13.617 1 35.59 1 MET B N 1
ATOM 2787 C CA . MET B 1 1 ? -31.438 45.75 -13.438 1 35.59 1 MET B CA 1
ATOM 2788 C C . MET B 1 1 ? -30.016 46.219 -13.141 1 35.59 1 MET B C 1
ATOM 2790 O O . MET B 1 1 ? -29.281 45.531 -12.414 1 35.59 1 MET B O 1
ATOM 2794 N N . LYS B 1 2 ? -29.703 47.312 -13.711 1 52.19 2 LYS B N 1
ATOM 2795 C CA . LYS B 1 2 ? -28.391 47.938 -13.523 1 52.19 2 LYS B CA 1
ATOM 2796 C C . LYS B 1 2 ? -28.297 48.625 -12.172 1 52.19 2 LYS B C 1
ATOM 2798 O O . LYS B 1 2 ? -27.219 48.656 -11.555 1 52.19 2 LYS B O 1
ATOM 2803 N N . ARG B 1 3 ? -29.328 49.188 -11.867 1 54.38 3 ARG B N 1
ATOM 2804 C CA . ARG B 1 3 ? -29.297 49.938 -10.609 1 54.38 3 ARG B CA 1
ATOM 2805 C C . ARG B 1 3 ? -29.266 48.969 -9.414 1 54.38 3 ARG B C 1
ATOM 2807 O O . ARG B 1 3 ? -28.609 49.25 -8.406 1 54.38 3 ARG B O 1
ATOM 2814 N N . GLU B 1 4 ? -29.875 47.844 -9.633 1 51.09 4 GLU B N 1
ATOM 2815 C CA . GLU B 1 4 ? -29.891 46.812 -8.586 1 51.09 4 GLU B CA 1
ATOM 2816 C C . GLU B 1 4 ? -28.547 46.094 -8.516 1 51.09 4 GLU B C 1
ATOM 2818 O O . GLU B 1 4 ? -28.109 45.688 -7.441 1 51.09 4 GLU B O 1
ATOM 2823 N N . ILE B 1 5 ? -27.797 46 -9.625 1 56.56 5 ILE B N 1
ATOM 2824 C CA . ILE B 1 5 ? -26.484 45.375 -9.656 1 56.56 5 ILE B CA 1
ATOM 2825 C C . ILE B 1 5 ? -25.453 46.281 -8.992 1 56.56 5 ILE B C 1
ATOM 2827 O O . ILE B 1 5 ? -24.609 45.812 -8.227 1 56.56 5 ILE B O 1
ATOM 2831 N N . LEU B 1 6 ? -25.656 47.625 -9.125 1 53.47 6 LEU B N 1
ATOM 2832 C CA . LEU B 1 6 ? -24.734 48.531 -8.5 1 53.47 6 LEU B CA 1
ATOM 2833 C C . LEU B 1 6 ? -24.906 48.562 -6.984 1 53.47 6 LEU B C 1
ATOM 2835 O O . LEU B 1 6 ? -23.938 48.594 -6.238 1 53.47 6 LEU B O 1
ATOM 2839 N N . VAL B 1 7 ? -26.109 48.406 -6.598 1 52.31 7 VAL B N 1
ATOM 2840 C CA . VAL B 1 7 ? -26.391 48.406 -5.164 1 52.31 7 VAL B CA 1
ATOM 2841 C C . VAL B 1 7 ? -25.891 47.094 -4.555 1 52.31 7 VAL B C 1
ATOM 2843 O O . VAL B 1 7 ? -25.312 47.062 -3.473 1 52.31 7 VAL B O 1
ATOM 2846 N N . LEU B 1 8 ? -25.984 45.969 -5.312 1 51.72 8 LEU B N 1
ATOM 2847 C CA . LEU B 1 8 ? -25.484 44.688 -4.809 1 51.72 8 LEU B CA 1
ATOM 2848 C C . LEU B 1 8 ? -23.953 44.688 -4.781 1 51.72 8 LEU B C 1
ATOM 2850 O O . LEU B 1 8 ? -23.359 44.156 -3.834 1 51.72 8 LEU B O 1
ATOM 2854 N N . HIS B 1 9 ? -23.375 45.312 -5.773 1 51.25 9 HIS B N 1
ATOM 2855 C CA . HIS B 1 9 ? -21.922 45.469 -5.754 1 51.25 9 HIS B CA 1
ATOM 2856 C C . HIS B 1 9 ? -21.484 46.406 -4.66 1 51.25 9 HIS B C 1
ATOM 2858 O O . HIS B 1 9 ? -20.484 46.156 -3.973 1 51.25 9 HIS B O 1
ATOM 2864 N N . PHE B 1 10 ? -22.188 47.469 -4.508 1 48.44 10 PHE B N 1
ATOM 2865 C CA . PHE B 1 10 ? -21.891 48.406 -3.436 1 48.44 10 PHE B CA 1
ATOM 2866 C C . PHE B 1 10 ? -22.141 47.781 -2.072 1 48.44 10 PHE B C 1
ATOM 2868 O O . PHE B 1 10 ? -21.375 47.969 -1.136 1 48.44 10 PHE B O 1
ATOM 2875 N N . LEU B 1 11 ? -23.172 47.062 -1.894 1 46.94 11 LEU B N 1
ATOM 2876 C CA . LEU B 1 11 ? -23.453 46.375 -0.636 1 46.94 11 LEU B CA 1
ATOM 2877 C C . LEU B 1 11 ? -22.453 45.25 -0.387 1 46.94 11 LEU B C 1
ATOM 2879 O O . LEU B 1 11 ? -22.031 45.031 0.753 1 46.94 11 LEU B O 1
ATOM 2883 N N . TRP B 1 12 ? -22.125 44.5 -1.434 1 46.94 12 TRP B N 1
ATOM 2884 C CA . TRP B 1 12 ? -21.078 43.5 -1.3 1 46.94 12 TRP B CA 1
ATOM 2885 C C . TRP B 1 12 ? -19.734 44.125 -0.952 1 46.94 12 TRP B C 1
ATOM 2887 O O . TRP B 1 12 ? -19.016 43.656 -0.079 1 46.94 12 TRP B O 1
ATOM 2897 N N . ASN B 1 13 ? -19.375 45.156 -1.692 1 44.97 13 ASN B N 1
ATOM 2898 C CA . ASN B 1 13 ? -18.156 45.906 -1.362 1 44.97 13 ASN B CA 1
ATOM 2899 C C . ASN B 1 13 ? -18.25 46.562 0.017 1 44.97 13 ASN B C 1
ATOM 2901 O O . ASN B 1 13 ? -17.266 46.594 0.749 1 44.97 13 ASN B O 1
ATOM 2905 N N . ARG B 1 14 ? -19.312 47.156 0.333 1 45.22 14 ARG B N 1
ATOM 2906 C CA . ARG B 1 14 ? -19.516 47.75 1.661 1 45.22 14 ARG B CA 1
ATOM 2907 C C . ARG B 1 14 ? -19.562 46.656 2.725 1 45.22 14 ARG B C 1
ATOM 2909 O O . ARG B 1 14 ? -19.078 46.844 3.846 1 45.22 14 ARG B O 1
ATOM 2916 N N . PHE B 1 15 ? -20.266 45.531 2.459 1 46.03 15 PHE B N 1
ATOM 2917 C CA . PHE B 1 15 ? -20.203 44.406 3.391 1 46.03 15 PHE B CA 1
ATOM 2918 C C . PHE B 1 15 ? -18.766 43.906 3.566 1 46.03 15 PHE B C 1
ATOM 2920 O O . PHE B 1 15 ? -18.359 43.531 4.672 1 46.03 15 PHE B O 1
ATOM 2927 N N . LEU B 1 16 ? -18.047 43.812 2.502 1 48.25 16 LEU B N 1
ATOM 2928 C CA . LEU B 1 16 ? -16.609 43.531 2.65 1 48.25 16 LEU B CA 1
ATOM 2929 C C . LEU B 1 16 ? -15.922 44.625 3.434 1 48.25 16 LEU B C 1
ATOM 2931 O O . LEU B 1 16 ? -14.969 44.375 4.176 1 48.25 16 LEU B O 1
ATOM 2935 N N . PHE B 1 17 ? -16.312 45.906 3.223 1 49.19 17 PHE B N 1
ATOM 2936 C CA . PHE B 1 17 ? -15.742 47.062 3.885 1 49.19 17 PHE B CA 1
ATOM 2937 C C . PHE B 1 17 ? -16.031 47.031 5.379 1 49.19 17 PHE B C 1
ATOM 2939 O O . PHE B 1 17 ? -15.211 47.5 6.184 1 49.19 17 PHE B O 1
ATOM 2946 N N . CYS B 1 18 ? -17.141 46.531 5.781 1 58.03 18 CYS B N 1
ATOM 2947 C CA . CYS B 1 18 ? -17.469 46.562 7.203 1 58.03 18 CYS B CA 1
ATOM 2948 C C . CYS B 1 18 ? -16.906 45.375 7.938 1 58.03 18 CYS B C 1
ATOM 2950 O O . CYS B 1 18 ? -17.125 45.219 9.141 1 58.03 18 CYS B O 1
ATOM 2952 N N . MET B 1 19 ? -16.141 44.531 7.254 1 74.19 19 MET B N 1
ATOM 2953 C CA . MET B 1 19 ? -15.664 43.344 7.938 1 74.19 19 MET B CA 1
ATOM 2954 C C . MET B 1 19 ? -14.414 43.625 8.758 1 74.19 19 MET B C 1
ATOM 2956 O O . MET B 1 19 ? -13.477 44.281 8.266 1 74.19 19 MET B O 1
ATOM 2960 N N . LYS B 1 20 ? -14.414 43.406 10.008 1 89.75 20 LYS B N 1
ATOM 2961 C CA . LYS B 1 20 ? -13.258 43.625 10.883 1 89.75 20 LYS B CA 1
ATOM 2962 C C . LYS B 1 20 ? -12.039 42.844 10.367 1 89.75 20 LYS B C 1
ATOM 2964 O O . LYS B 1 20 ? -12.109 41.656 10.094 1 89.75 20 LYS B O 1
ATOM 2969 N N . THR B 1 21 ? -11 43.594 10.086 1 96.56 21 THR B N 1
ATOM 2970 C CA . THR B 1 21 ? -9.734 42.969 9.703 1 96.56 21 THR B CA 1
ATOM 2971 C C . THR B 1 21 ? -9.141 42.188 10.867 1 96.56 21 THR B C 1
ATOM 2973 O O . THR B 1 21 ? -9.125 42.656 12 1 96.56 21 THR B O 1
ATOM 2976 N N . ILE B 1 22 ? -8.789 40.969 10.586 1 98.44 22 ILE B N 1
ATOM 2977 C CA . ILE B 1 22 ? -8.094 40.188 11.586 1 98.44 22 ILE B CA 1
ATOM 2978 C C . ILE B 1 22 ? -6.586 40.375 11.445 1 98.44 22 ILE B C 1
ATOM 2980 O O . ILE B 1 22 ? -6.012 40.094 10.398 1 98.44 22 ILE B O 1
ATOM 2984 N N . ASN B 1 23 ? -5.965 40.906 12.469 1 98.75 23 ASN B N 1
ATOM 2985 C CA . ASN B 1 23 ? -4.523 41.125 12.484 1 98.75 23 ASN B CA 1
ATOM 2986 C C . ASN B 1 23 ? -3.764 39.906 13 1 98.75 23 ASN B C 1
ATOM 2988 O O . ASN B 1 23 ? -3.971 39.469 14.141 1 98.75 23 ASN B O 1
ATOM 2992 N N . PHE B 1 24 ? -2.883 39.375 12.148 1 98.88 24 PHE B N 1
ATOM 2993 C CA . PHE B 1 24 ? -2.113 38.188 12.477 1 98.88 24 PHE B CA 1
ATOM 2994 C C . PHE B 1 24 ? -0.69 38.562 12.883 1 98.88 24 PHE B C 1
ATOM 2996 O O . PHE B 1 24 ? -0.115 39.5 12.344 1 98.88 24 PHE B O 1
ATOM 3003 N N . ALA B 1 25 ? -0.143 37.812 13.781 1 98.88 25 ALA B N 1
ATOM 3004 C CA . ALA B 1 25 ? 1.296 37.75 14.023 1 98.88 25 ALA B CA 1
ATOM 3005 C C . ALA B 1 25 ? 1.858 36.406 13.656 1 98.88 25 ALA B C 1
ATOM 3007 O O . ALA B 1 25 ? 1.157 35.375 13.742 1 98.88 25 ALA B O 1
ATOM 3008 N N . LEU B 1 26 ? 3.092 36.375 13.242 1 98.75 26 LEU B N 1
ATOM 3009 C CA . LEU B 1 26 ? 3.787 35.125 12.938 1 98.75 26 LEU B CA 1
ATOM 3010 C C . LEU B 1 26 ? 4.906 34.875 13.938 1 98.75 26 LEU B C 1
ATOM 3012 O O . LEU B 1 26 ? 5.707 35.781 14.227 1 98.75 26 LEU B O 1
ATOM 3016 N N . VAL B 1 27 ? 4.895 33.656 14.445 1 98.56 27 VAL B N 1
ATOM 3017 C CA . VAL B 1 27 ? 5.949 33.219 15.359 1 98.56 27 VAL B CA 1
ATOM 3018 C C . VAL B 1 27 ? 6.812 32.156 14.68 1 98.56 27 VAL B C 1
ATOM 3020 O O . VAL B 1 27 ? 6.379 31.016 14.484 1 98.56 27 VAL B O 1
ATOM 3023 N N . GLY B 1 28 ? 8.055 32.469 14.43 1 97.81 28 GLY B N 1
ATOM 3024 C CA . GLY B 1 28 ? 8.93 31.656 13.602 1 97.81 28 GLY B CA 1
ATOM 3025 C C . GLY B 1 28 ? 9.023 32.156 12.172 1 97.81 28 GLY B C 1
ATOM 3026 O O . GLY B 1 28 ? 8.023 32.562 11.586 1 97.81 28 GLY B O 1
ATOM 3027 N N . THR B 1 29 ? 10.289 32.125 11.633 1 96.81 29 THR B N 1
ATOM 3028 C CA . THR B 1 29 ? 10.5 32.688 10.312 1 96.81 29 THR B CA 1
ATOM 3029 C C . THR B 1 29 ? 11.156 31.688 9.383 1 96.81 29 THR B C 1
ATOM 3031 O O . THR B 1 29 ? 11.922 32.062 8.492 1 96.81 29 THR B O 1
ATOM 3034 N N . GLY B 1 30 ? 10.93 30.391 9.695 1 92.94 30 GLY B N 1
ATOM 3035 C CA . GLY B 1 30 ? 11.422 29.359 8.797 1 92.94 30 GLY B CA 1
ATOM 3036 C C . GLY B 1 30 ? 10.719 29.359 7.453 1 92.94 30 GLY B C 1
ATOM 3037 O O . GLY B 1 30 ? 9.922 30.25 7.16 1 92.94 30 GLY B O 1
ATOM 3038 N N . ASN B 1 31 ? 10.961 28.422 6.637 1 90 31 ASN B N 1
ATOM 3039 C CA . ASN B 1 31 ? 10.469 28.359 5.266 1 90 31 ASN B CA 1
ATOM 3040 C C . ASN B 1 31 ? 8.945 28.422 5.215 1 90 31 ASN B C 1
ATOM 3042 O O . ASN B 1 31 ? 8.383 29.141 4.395 1 90 31 ASN B O 1
ATOM 3046 N N . ILE B 1 32 ? 8.297 27.734 6.051 1 94.81 32 ILE B N 1
ATOM 3047 C CA . ILE B 1 32 ? 6.844 27.609 6.016 1 94.81 32 ILE B CA 1
ATOM 3048 C C . ILE B 1 32 ? 6.211 28.953 6.379 1 94.81 32 ILE B C 1
ATOM 3050 O O . ILE B 1 32 ? 5.066 29.234 6.008 1 94.81 32 ILE B O 1
ATOM 3054 N N . ALA B 1 33 ? 6.922 29.734 7.129 1 97.12 33 ALA B N 1
ATOM 3055 C CA . ALA B 1 33 ? 6.426 31.047 7.527 1 97.12 33 ALA B CA 1
ATOM 3056 C C . ALA B 1 33 ? 6.133 31.922 6.309 1 97.12 33 ALA B C 1
ATOM 3058 O O . ALA B 1 33 ? 5.188 32.719 6.316 1 97.12 33 ALA B O 1
ATOM 3059 N N . HIS B 1 34 ? 6.91 31.75 5.254 1 96.44 34 HIS B N 1
ATOM 3060 C CA . HIS B 1 34 ? 6.711 32.531 4.031 1 96.44 34 HIS B CA 1
ATOM 3061 C C . HIS B 1 34 ? 5.371 32.188 3.385 1 96.44 34 HIS B C 1
ATOM 3063 O O . HIS B 1 34 ? 4.711 33.062 2.828 1 96.44 34 HIS B O 1
ATOM 3069 N N . PHE B 1 35 ? 4.965 30.969 3.51 1 95.19 35 PHE B N 1
ATOM 3070 C CA . PHE B 1 35 ? 3.676 30.562 2.963 1 95.19 35 PHE B CA 1
ATOM 3071 C C . PHE B 1 35 ? 2.533 31.188 3.756 1 95.19 35 PHE B C 1
ATOM 3073 O O . PHE B 1 35 ? 1.548 31.641 3.178 1 95.19 35 PHE B O 1
ATOM 3080 N N . HIS B 1 36 ? 2.684 31.25 5.039 1 97.94 36 HIS B N 1
ATOM 3081 C CA . HIS B 1 36 ? 1.679 31.906 5.875 1 97.94 36 HIS B CA 1
ATOM 3082 C C . HIS B 1 36 ? 1.59 33.406 5.578 1 97.94 36 HIS B C 1
ATOM 3084 O O . HIS B 1 36 ? 0.493 33.938 5.418 1 97.94 36 HIS B O 1
ATOM 3090 N N . ALA B 1 37 ? 2.748 34 5.477 1 98.06 37 ALA B N 1
ATOM 3091 C CA . ALA B 1 37 ? 2.779 35.438 5.23 1 98.06 37 ALA B CA 1
ATOM 3092 C C . ALA B 1 37 ? 2.123 35.781 3.896 1 98.06 37 ALA B C 1
ATOM 3094 O O . ALA B 1 37 ? 1.31 36.719 3.816 1 98.06 37 ALA B O 1
ATOM 3095 N N . ARG B 1 38 ? 2.428 35.031 2.895 1 97 38 ARG B N 1
ATOM 3096 C CA . ARG B 1 38 ? 1.839 35.25 1.577 1 97 38 ARG B CA 1
ATOM 3097 C C . ARG B 1 38 ? 0.34 34.969 1.595 1 97 38 ARG B C 1
ATOM 3099 O O . ARG B 1 38 ? -0.442 35.719 0.986 1 97 38 ARG B O 1
ATOM 3106 N N . ALA B 1 39 ? -0.028 33.938 2.271 1 97.06 39 ALA B N 1
ATOM 3107 C CA . ALA B 1 39 ? -1.438 33.562 2.385 1 97.06 39 ALA B CA 1
ATOM 3108 C C . ALA B 1 39 ? -2.23 34.656 3.086 1 97.06 39 ALA B C 1
ATOM 3110 O O . ALA B 1 39 ? -3.326 35.031 2.648 1 97.06 39 ALA B O 1
ATOM 3111 N N . ILE B 1 40 ? -1.713 35.219 4.133 1 98 40 ILE B N 1
ATOM 3112 C CA . ILE B 1 40 ? -2.359 36.312 4.863 1 98 40 ILE B CA 1
ATOM 3113 C C . ILE B 1 40 ? -2.523 37.531 3.951 1 98 40 ILE B C 1
ATOM 3115 O O . ILE B 1 40 ? -3.594 38.125 3.902 1 98 40 ILE B O 1
ATOM 3119 N N . ALA B 1 41 ? -1.493 37.812 3.211 1 96.88 41 ALA B N 1
ATOM 3120 C CA . ALA B 1 41 ? -1.512 38.969 2.307 1 96.88 41 ALA B CA 1
ATOM 3121 C C . ALA B 1 41 ? -2.58 38.781 1.23 1 96.88 41 ALA B C 1
ATOM 3123 O O . ALA B 1 41 ? -3.166 39.781 0.771 1 96.88 41 ALA B O 1
ATOM 3124 N N . MET B 1 42 ? -2.873 37.562 0.896 1 95.19 42 MET B N 1
ATOM 3125 C CA . MET B 1 42 ? -3.814 37.25 -0.179 1 95.19 42 MET B CA 1
ATOM 3126 C C . MET B 1 42 ? -5.234 37.125 0.363 1 95.19 42 MET B C 1
ATOM 3128 O O . MET B 1 42 ? -6.184 36.969 -0.406 1 95.19 42 MET B O 1
ATOM 3132 N N . THR B 1 43 ? -5.383 37.188 1.613 1 96 43 THR B N 1
ATOM 3133 C CA . THR B 1 43 ? -6.684 37 2.24 1 96 43 THR B CA 1
ATOM 3134 C C . THR B 1 43 ? -7.324 38.344 2.592 1 96 43 THR B C 1
ATOM 3136 O O . THR B 1 43 ? -6.785 39.094 3.398 1 96 43 THR B O 1
ATOM 3139 N N . ALA B 1 44 ? -8.492 38.562 1.975 1 93.75 44 ALA B N 1
ATOM 3140 C CA . ALA B 1 44 ? -9.211 39.781 2.291 1 93.75 44 ALA B CA 1
ATOM 3141 C C . ALA B 1 44 ? -9.602 39.812 3.766 1 93.75 44 ALA B C 1
ATOM 3143 O O . ALA B 1 44 ? -10.117 38.844 4.305 1 93.75 44 ALA B O 1
ATOM 3144 N N . GLY B 1 45 ? -9.305 40.906 4.379 1 94.94 45 GLY B N 1
ATOM 3145 C CA . GLY B 1 45 ? -9.672 41.094 5.773 1 94.94 45 GLY B CA 1
ATOM 3146 C C . GLY B 1 45 ? -8.68 40.469 6.738 1 94.94 45 GLY B C 1
ATOM 3147 O O . GLY B 1 45 ? -9 40.219 7.898 1 94.94 45 GLY B O 1
ATOM 3148 N N . ALA B 1 46 ? -7.531 40.188 6.297 1 97.69 46 AL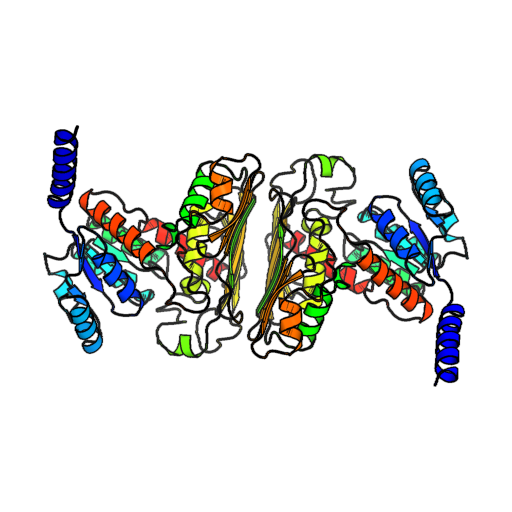A B N 1
ATOM 3149 C CA . ALA B 1 46 ? -6.43 39.719 7.129 1 97.69 46 ALA B CA 1
ATOM 3150 C C . ALA B 1 46 ? -5.164 40.531 6.891 1 97.69 46 ALA B C 1
ATOM 3152 O O . ALA B 1 46 ? -4.902 40.969 5.766 1 97.69 46 ALA B O 1
ATOM 3153 N N . LYS B 1 47 ? -4.441 40.719 7.922 1 98.31 47 LYS B N 1
ATOM 3154 C CA . LYS B 1 47 ? -3.205 41.5 7.801 1 98.31 47 LYS B CA 1
ATOM 3155 C C . LYS B 1 47 ? -2.127 40.938 8.742 1 98.31 47 LYS B C 1
ATOM 3157 O O . LYS B 1 47 ? -2.408 40.625 9.898 1 98.31 47 LYS B O 1
ATOM 3162 N N . LEU B 1 48 ? -0.921 40.812 8.203 1 98.69 48 LEU B N 1
ATOM 3163 C CA . LEU B 1 48 ? 0.23 40.5 9.047 1 98.69 48 LEU B CA 1
ATOM 3164 C C . LEU B 1 48 ? 0.801 41.75 9.68 1 98.69 48 LEU B C 1
ATOM 3166 O O . LEU B 1 48 ? 1.229 42.656 8.969 1 98.69 48 LEU B O 1
ATOM 3170 N N . VAL B 1 49 ? 0.854 41.812 10.945 1 98.62 49 VAL B N 1
ATOM 3171 C CA . VAL B 1 49 ? 1.214 43.094 11.547 1 98.62 49 VAL B CA 1
ATOM 3172 C C . VAL B 1 49 ? 2.477 42.938 12.391 1 98.62 49 VAL B C 1
ATOM 3174 O O . VAL B 1 49 ? 3.156 43.906 12.695 1 98.62 49 VAL B O 1
ATOM 3177 N N . ALA B 1 50 ? 2.805 41.688 12.766 1 98.75 50 ALA B N 1
ATOM 3178 C CA . ALA B 1 50 ? 3.943 41.469 13.656 1 98.75 50 ALA B CA 1
ATOM 3179 C C . ALA B 1 50 ? 4.602 40.125 13.398 1 98.75 50 ALA B C 1
ATOM 3181 O O . ALA B 1 50 ? 3.965 39.188 12.867 1 98.75 50 ALA B O 1
ATOM 3182 N N . VAL B 1 51 ? 5.895 40.031 13.742 1 98.62 51 VAL B N 1
ATOM 3183 C CA . VAL B 1 51 ? 6.656 38.812 13.625 1 98.62 51 VAL B CA 1
ATOM 3184 C C . VAL B 1 51 ? 7.59 38.656 14.82 1 98.62 51 VAL B C 1
ATOM 3186 O O . VAL B 1 51 ? 8.18 39.625 15.281 1 98.62 51 VAL B O 1
ATOM 3189 N N . HIS B 1 52 ? 7.652 37.438 15.281 1 98.5 52 HIS B N 1
ATOM 3190 C CA . HIS B 1 52 ? 8.648 37.062 16.281 1 98.5 52 HIS B CA 1
ATOM 3191 C C . HIS B 1 52 ? 9.586 35.969 15.766 1 98.5 52 HIS B C 1
ATOM 3193 O O . HIS B 1 52 ? 9.148 35 15.141 1 98.5 52 HIS B O 1
ATOM 3199 N N . SER B 1 53 ? 10.828 36.156 16.016 1 97.12 53 SER B N 1
ATOM 3200 C CA . SER B 1 53 ? 11.867 35.156 15.766 1 97.12 53 SER B CA 1
ATOM 3201 C C . SER B 1 53 ? 12.961 35.219 16.828 1 97.12 53 SER B C 1
ATOM 3203 O O . SER B 1 53 ? 13.297 36.312 17.312 1 97.12 53 SER B O 1
ATOM 3205 N N . ARG B 1 54 ? 13.477 34.031 17.094 1 93.44 54 ARG B N 1
ATOM 3206 C CA . ARG B 1 54 ? 14.586 34.031 18.047 1 93.44 54 ARG B CA 1
ATOM 3207 C C . ARG B 1 54 ? 15.836 34.656 17.438 1 93.44 54 ARG B C 1
ATOM 3209 O O . ARG B 1 54 ? 16.672 35.219 18.156 1 93.44 54 ARG B O 1
ATOM 3216 N N . ARG B 1 55 ? 15.953 34.5 16.094 1 92.94 55 ARG B N 1
ATOM 3217 C CA . ARG B 1 55 ? 17.078 35.125 15.391 1 92.94 55 ARG B CA 1
ATOM 3218 C C . ARG B 1 55 ? 16.719 36.5 14.883 1 92.94 55 ARG B C 1
ATOM 3220 O O . ARG B 1 55 ? 15.922 36.656 13.953 1 92.94 55 ARG B O 1
ATOM 3227 N N . GLU B 1 56 ? 17.359 37.469 15.438 1 96.31 56 GLU B N 1
ATOM 3228 C CA . GLU B 1 56 ? 17.016 38.844 15.141 1 96.31 56 GLU B CA 1
ATOM 3229 C C . GLU B 1 56 ? 17.156 39.156 13.648 1 96.31 56 GLU B C 1
ATOM 3231 O O . GLU B 1 56 ? 16.266 39.75 13.047 1 96.31 56 GLU B O 1
ATOM 3236 N N . ASP B 1 57 ? 18.234 38.75 13.094 1 97 57 ASP B N 1
ATOM 3237 C CA . ASP B 1 57 ? 18.484 39.031 11.68 1 97 57 ASP B CA 1
ATOM 3238 C C . ASP B 1 57 ? 17.391 38.438 10.797 1 97 57 ASP B C 1
ATOM 3240 O O . ASP B 1 57 ? 16.828 39.125 9.945 1 97 57 ASP B O 1
ATOM 3244 N N . ALA B 1 58 ? 17.094 37.188 11.078 1 95.56 58 ALA B N 1
ATOM 3245 C CA . ALA B 1 58 ? 16.047 36.531 10.312 1 95.56 58 ALA B CA 1
ATOM 3246 C C . ALA B 1 58 ? 14.688 37.188 10.523 1 95.56 58 ALA B C 1
ATOM 3248 O O . ALA B 1 58 ? 13.922 37.375 9.57 1 95.56 58 ALA B O 1
ATOM 3249 N N . GLY B 1 59 ? 14.438 37.594 11.727 1 97.5 59 GLY B N 1
ATOM 3250 C CA . GLY B 1 59 ? 13.188 38.25 12.07 1 97.5 59 GLY B CA 1
ATOM 3251 C C . GLY B 1 59 ? 13.016 39.625 11.398 1 97.5 59 GLY B C 1
ATOM 3252 O O . GLY B 1 59 ? 11.953 39.906 10.852 1 97.5 59 GLY B O 1
ATOM 3253 N N . ARG B 1 60 ? 14.039 40.375 11.453 1 97.88 60 ARG B N 1
ATOM 3254 C CA . ARG B 1 60 ? 13.984 41.688 10.859 1 97.88 60 ARG B CA 1
ATOM 3255 C C . ARG B 1 60 ? 13.867 41.625 9.344 1 97.88 60 ARG B C 1
ATOM 3257 O O . ARG B 1 60 ? 13.102 42.375 8.734 1 97.88 60 ARG B O 1
ATOM 3264 N N . ASP B 1 61 ? 14.641 40.719 8.781 1 97.88 61 ASP B N 1
ATOM 3265 C CA . ASP B 1 61 ? 14.547 40.531 7.34 1 97.88 61 ASP B CA 1
ATOM 3266 C C . ASP B 1 61 ? 13.133 40.125 6.934 1 97.88 61 ASP B C 1
ATOM 3268 O O . ASP B 1 61 ? 12.586 40.656 5.969 1 97.88 61 ASP B O 1
ATOM 3272 N N . PHE B 1 62 ? 12.617 39.188 7.668 1 97.88 62 PHE B N 1
ATOM 3273 C CA . PHE B 1 62 ? 11.273 38.688 7.398 1 97.88 62 PHE B CA 1
ATOM 3274 C C . PHE B 1 62 ? 10.242 39.812 7.566 1 97.88 62 PHE B C 1
ATOM 3276 O O . PHE B 1 62 ? 9.375 40 6.707 1 97.88 62 PHE B O 1
ATOM 3283 N N . ALA B 1 63 ? 10.289 40.562 8.633 1 97.94 63 ALA B N 1
ATOM 3284 C CA . ALA B 1 63 ? 9.383 41.656 8.906 1 97.94 63 ALA B CA 1
ATOM 3285 C C . ALA B 1 63 ? 9.445 42.719 7.805 1 97.94 63 ALA B C 1
ATOM 3287 O O . ALA B 1 63 ? 8.414 43.219 7.375 1 97.94 63 ALA B O 1
ATOM 3288 N N . GLY B 1 64 ? 10.617 43.031 7.406 1 97.81 64 GLY B N 1
ATOM 3289 C CA . GLY B 1 64 ? 10.797 44 6.32 1 97.81 64 GLY B CA 1
ATOM 3290 C C . GLY B 1 64 ? 10.172 43.531 5.016 1 97.81 64 GLY B C 1
ATOM 3291 O O . GLY B 1 64 ? 9.531 44.312 4.32 1 97.81 64 GLY B O 1
ATOM 3292 N N . GLN B 1 65 ? 10.352 42.344 4.742 1 97.62 65 GLN B N 1
ATOM 3293 C CA . GLN B 1 65 ? 9.867 41.75 3.494 1 97.62 65 GLN B CA 1
ATOM 3294 C C . GLN B 1 65 ? 8.344 41.812 3.428 1 97.62 65 GLN B C 1
ATOM 3296 O O . GLN B 1 65 ? 7.766 42.031 2.359 1 97.62 65 GLN B O 1
ATOM 3301 N N . TYR B 1 66 ? 7.699 41.625 4.578 1 97.75 66 TYR B N 1
ATOM 3302 C CA . TYR B 1 66 ? 6.25 41.469 4.531 1 97.75 66 TYR B CA 1
ATOM 3303 C C . TYR B 1 66 ? 5.539 42.625 5.207 1 97.75 66 TYR B C 1
ATOM 3305 O O . TYR B 1 66 ? 4.328 42.594 5.434 1 97.75 66 TYR B O 1
ATOM 3313 N N . GLY B 1 67 ? 6.219 43.656 5.527 1 97.19 67 GLY B N 1
ATOM 3314 C CA . GLY B 1 67 ? 5.629 44.875 6.059 1 97.19 67 GLY B CA 1
ATOM 3315 C C . GLY B 1 67 ? 5.047 44.688 7.449 1 97.19 67 GLY B C 1
ATOM 3316 O O . GLY B 1 67 ? 3.943 45.156 7.73 1 97.19 67 GLY B O 1
ATOM 3317 N N . ALA B 1 68 ? 5.711 43.969 8.32 1 98.25 68 ALA B N 1
ATOM 3318 C CA . ALA B 1 68 ? 5.293 43.75 9.703 1 98.25 68 ALA B CA 1
ATOM 3319 C C . ALA B 1 68 ? 6.316 44.312 10.688 1 98.25 68 ALA B C 1
ATOM 3321 O O . ALA B 1 68 ? 7.379 44.781 10.281 1 98.25 68 ALA B O 1
ATOM 3322 N N . GLU B 1 69 ? 5.949 44.375 11.867 1 98.38 69 GLU B N 1
ATOM 3323 C CA . GLU B 1 69 ? 6.859 44.781 12.93 1 98.38 69 GLU B CA 1
ATOM 3324 C C . GLU B 1 69 ? 7.543 43.594 13.586 1 98.38 69 GLU B C 1
ATOM 3326 O O . GLU B 1 69 ? 6.891 42.594 13.883 1 98.38 69 GLU B O 1
ATOM 3331 N N . TYR B 1 70 ? 8.891 43.688 13.797 1 98.38 70 TYR B N 1
ATOM 3332 C CA . TYR B 1 70 ? 9.641 42.625 14.445 1 98.38 70 TYR B CA 1
ATOM 3333 C C . TYR B 1 70 ? 9.633 42.812 15.961 1 98.38 70 TYR B C 1
ATOM 3335 O O . TYR B 1 70 ? 9.773 43.906 16.469 1 98.38 70 TYR B O 1
ATOM 3343 N N . PHE B 1 71 ? 9.438 41.719 16.625 1 98.5 71 PHE B N 1
ATOM 3344 C CA . PHE B 1 71 ? 9.547 41.656 18.078 1 98.5 71 PHE B CA 1
ATOM 3345 C C . PHE B 1 71 ? 10.555 40.594 18.5 1 98.5 71 PHE B C 1
ATOM 3347 O O . PHE B 1 71 ? 10.391 39.406 18.172 1 98.5 71 PHE B O 1
ATOM 3354 N N . ALA B 1 72 ? 11.469 40.938 19.266 1 97.56 72 ALA B N 1
ATOM 3355 C CA . ALA B 1 72 ? 12.453 40 19.781 1 97.56 72 ALA B CA 1
ATOM 3356 C C . ALA B 1 72 ? 11.867 39.188 20.938 1 97.56 72 ALA B C 1
ATOM 3358 O O . ALA B 1 72 ? 12.234 38 21.125 1 97.56 72 ALA B O 1
ATOM 3359 N N . ASP B 1 73 ? 11.062 39.812 21.641 1 97.94 73 ASP B N 1
ATOM 3360 C CA . ASP B 1 73 ? 10.445 39.188 22.797 1 97.94 73 ASP B CA 1
ATOM 3361 C C . ASP B 1 73 ? 9 38.812 22.5 1 97.94 73 ASP B C 1
ATOM 3363 O O . ASP B 1 73 ? 8.156 39.656 22.234 1 97.94 73 ASP B O 1
ATOM 3367 N N . TYR B 1 74 ? 8.688 37.531 22.656 1 98.19 74 TYR B N 1
ATOM 3368 C CA . TYR B 1 74 ? 7.367 37 22.359 1 98.19 74 TYR B CA 1
ATOM 3369 C C . TYR B 1 74 ? 6.328 37.531 23.328 1 98.19 74 TYR B C 1
ATOM 3371 O O . TYR B 1 74 ? 5.199 37.844 22.938 1 98.19 74 TYR B O 1
ATOM 3379 N N . ALA B 1 75 ? 6.688 37.656 24.578 1 98 75 ALA B N 1
ATOM 3380 C CA . ALA B 1 75 ? 5.762 38.156 25.578 1 98 75 ALA B CA 1
ATOM 3381 C C . ALA B 1 75 ? 5.344 39.594 25.281 1 98 75 ALA B C 1
ATOM 3383 O O . ALA B 1 75 ? 4.191 39.969 25.5 1 98 75 ALA B O 1
ATOM 3384 N N . ILE B 1 76 ? 6.293 40.375 24.828 1 98.31 76 ILE B N 1
ATOM 3385 C CA . ILE B 1 76 ? 5.992 41.781 24.469 1 98.31 76 ILE B CA 1
ATOM 3386 C C . ILE B 1 76 ? 5.055 41.812 23.266 1 98.31 76 ILE B C 1
ATOM 3388 O O . ILE B 1 76 ? 4.113 42.594 23.219 1 98.31 76 ILE B O 1
ATOM 3392 N N . LEU B 1 77 ? 5.328 40.938 22.297 1 98.56 77 LEU B N 1
ATOM 3393 C CA . LEU B 1 77 ? 4.445 40.812 21.141 1 98.56 77 LEU B CA 1
ATOM 3394 C C . LEU B 1 77 ? 3.016 40.531 21.578 1 98.56 77 LEU B C 1
ATOM 3396 O O . LEU B 1 77 ? 2.066 41.156 21.094 1 98.56 77 LEU B O 1
ATOM 3400 N N . LEU B 1 78 ? 2.816 39.625 22.547 1 98.69 78 LEU B N 1
ATOM 3401 C CA . LEU B 1 78 ? 1.509 39.125 22.953 1 98.69 78 LEU B CA 1
ATOM 3402 C C . LEU B 1 78 ? 0.735 40.188 23.719 1 98.69 78 LEU B C 1
ATOM 3404 O O . LEU B 1 78 ? -0.488 40.125 23.844 1 98.69 78 LEU B O 1
ATOM 3408 N N . LYS B 1 79 ? 1.413 41.219 24.188 1 98.25 79 LYS B N 1
ATOM 3409 C CA . LYS B 1 79 ? 0.757 42.281 24.891 1 98.25 79 LYS B CA 1
ATOM 3410 C C . LYS B 1 79 ? 0.149 43.312 23.922 1 98.25 79 LYS B C 1
ATOM 3412 O O . LYS B 1 79 ? -0.655 44.156 24.328 1 98.25 79 LYS B O 1
ATOM 3417 N N . ASN B 1 80 ? 0.509 43.219 22.688 1 98.06 80 ASN B N 1
ATOM 3418 C CA . ASN B 1 80 ? 0.008 44.156 21.672 1 98.06 80 ASN B CA 1
ATOM 3419 C C . ASN B 1 80 ? -1.479 43.938 21.406 1 98.06 80 ASN B C 1
ATOM 3421 O O . ASN B 1 80 ? -1.878 42.906 20.859 1 98.06 80 ASN B O 1
ATOM 3425 N N . PRO B 1 81 ? -2.322 44.906 21.688 1 97.06 81 PRO B N 1
ATOM 3426 C CA . PRO B 1 81 ? -3.77 44.719 21.547 1 97.06 81 PRO B CA 1
ATOM 3427 C C . PRO B 1 81 ? -4.219 44.688 20.078 1 97.06 81 PRO B C 1
ATOM 3429 O O . PRO B 1 81 ? -5.355 44.312 19.797 1 97.06 81 PRO B O 1
ATOM 3432 N N . ASN B 1 82 ? -3.338 45.031 19.203 1 96.81 82 ASN B N 1
ATOM 3433 C CA . ASN B 1 82 ? -3.693 45.094 17.797 1 96.81 82 ASN B CA 1
ATOM 3434 C C . ASN B 1 82 ? -3.59 43.719 17.141 1 96.81 82 ASN B C 1
ATOM 3436 O O . ASN B 1 82 ? -4.023 43.531 16 1 96.81 82 ASN B O 1
ATOM 3440 N N . ILE B 1 83 ? -3.086 42.812 17.859 1 98.62 83 ILE B N 1
ATOM 3441 C CA . ILE B 1 83 ? -2.945 41.438 17.344 1 98.62 83 ILE B CA 1
ATOM 3442 C C . ILE B 1 83 ? -4.148 40.594 17.75 1 98.62 83 ILE B C 1
ATOM 3444 O O . ILE B 1 83 ? -4.473 40.5 18.938 1 98.62 83 ILE B O 1
ATOM 3448 N N . ASP B 1 84 ? -4.793 40 16.75 1 98.69 84 ASP B N 1
ATOM 3449 C CA . ASP B 1 84 ? -5.961 39.188 17.031 1 98.69 84 ASP B CA 1
ATOM 3450 C C . ASP B 1 84 ? -5.574 37.719 17.125 1 98.69 84 ASP B C 1
ATOM 3452 O O . ASP B 1 84 ? -6.129 36.969 17.922 1 98.69 84 ASP B O 1
ATOM 3456 N N . ALA B 1 85 ? -4.664 37.281 16.312 1 98.88 85 ALA B N 1
ATOM 3457 C CA . ALA B 1 85 ? -4.324 35.875 16.188 1 98.88 85 ALA B CA 1
ATOM 3458 C C . ALA B 1 85 ? -2.826 35.688 15.938 1 98.88 85 ALA B C 1
ATOM 3460 O O . ALA B 1 85 ? -2.166 36.562 15.391 1 98.88 85 ALA B O 1
ATOM 3461 N N . VAL B 1 86 ? -2.326 34.562 16.344 1 98.88 86 VAL B N 1
ATOM 3462 C CA . VAL B 1 86 ? -0.93 34.188 16.094 1 98.88 86 VAL B CA 1
ATOM 3463 C C . VAL B 1 86 ? -0.856 32.938 15.258 1 98.88 86 VAL B C 1
ATOM 3465 O O . VAL B 1 86 ? -1.608 31.984 15.492 1 98.88 86 VAL B O 1
ATOM 3468 N N . CYS B 1 87 ? -0.024 32.938 14.234 1 98.88 87 CYS B N 1
ATOM 3469 C CA . CYS B 1 87 ? 0.375 31.734 13.508 1 98.88 87 CYS B CA 1
ATOM 3470 C C . CYS B 1 87 ? 1.699 31.188 14.031 1 98.88 87 CYS B C 1
ATOM 3472 O O . CYS B 1 87 ? 2.701 31.906 14.055 1 98.88 87 CYS B O 1
ATOM 3474 N N . ILE B 1 88 ? 1.668 29.969 14.43 1 98.88 88 ILE B N 1
ATOM 3475 C CA . ILE B 1 88 ? 2.875 29.359 14.984 1 98.88 88 ILE B CA 1
ATOM 3476 C C . ILE B 1 88 ? 3.527 28.469 13.93 1 98.88 88 ILE B C 1
ATOM 3478 O O . ILE B 1 88 ? 2.947 27.453 13.516 1 98.88 88 ILE B O 1
ATOM 3482 N N . THR B 1 89 ? 4.75 28.812 13.523 1 98.12 89 THR B N 1
ATOM 3483 C CA . THR B 1 89 ? 5.477 28.125 12.461 1 98.12 89 THR B CA 1
ATOM 3484 C C . THR B 1 89 ? 6.875 27.734 12.93 1 98.12 89 THR B C 1
ATOM 3486 O O . THR B 1 89 ? 7.836 27.797 12.164 1 98.12 89 THR B O 1
ATOM 3489 N N . THR B 1 90 ? 7.047 27.391 14.203 1 97.69 90 THR B N 1
ATOM 3490 C CA . THR B 1 90 ? 8.297 26.984 14.836 1 97.69 90 THR B CA 1
ATOM 3491 C C . THR B 1 90 ? 8.445 25.469 14.812 1 97.69 90 THR B C 1
ATOM 3493 O O . THR B 1 90 ? 7.582 24.766 14.281 1 97.69 90 THR B O 1
ATOM 3496 N N . PRO B 1 91 ? 9.539 24.922 15.32 1 96.75 91 PRO B N 1
ATOM 3497 C CA . PRO B 1 91 ? 9.648 23.469 15.398 1 96.75 91 PRO B CA 1
ATOM 3498 C C . PRO B 1 91 ? 8.508 22.828 16.188 1 96.75 91 PRO B C 1
ATOM 3500 O O . PRO B 1 91 ? 8.023 23.391 17.156 1 96.75 91 PRO B O 1
ATOM 3503 N N . SER B 1 92 ? 8.156 21.656 15.844 1 97.75 92 SER B N 1
ATOM 3504 C CA . SER B 1 92 ? 6.922 20.984 16.234 1 97.75 92 SER B CA 1
ATOM 3505 C C . SER B 1 92 ? 6.801 20.906 17.766 1 97.75 92 SER B C 1
ATOM 3507 O O . SER B 1 92 ? 5.742 21.203 18.312 1 97.75 92 SER B O 1
ATOM 3509 N N . GLY B 1 93 ? 7.867 20.641 18.422 1 97.88 93 GLY B N 1
ATOM 3510 C CA . GLY B 1 93 ? 7.848 20.406 19.859 1 97.88 93 GLY B CA 1
ATOM 3511 C C . GLY B 1 93 ? 7.68 21.688 20.656 1 97.88 93 GLY B C 1
ATOM 3512 O O . GLY B 1 93 ? 7.527 21.641 21.875 1 97.88 93 GLY B O 1
ATOM 3513 N N . THR B 1 94 ? 7.652 22.828 20 1 98.12 94 THR B N 1
ATOM 3514 C CA . THR B 1 94 ? 7.531 24.125 20.672 1 98.12 94 THR B CA 1
ATOM 3515 C C . THR B 1 94 ? 6.102 24.656 20.578 1 98.12 94 THR B C 1
ATOM 3517 O O . THR B 1 94 ? 5.742 25.609 21.25 1 98.12 94 THR B O 1
ATOM 3520 N N . HIS B 1 95 ? 5.27 24.016 19.812 1 98.75 95 HIS B N 1
ATOM 3521 C CA . HIS B 1 95 ? 3.959 24.531 19.453 1 98.75 95 HIS B CA 1
ATOM 3522 C C . HIS B 1 95 ? 3.092 24.75 20.688 1 98.75 95 HIS B C 1
ATOM 3524 O O . HIS B 1 95 ? 2.482 25.812 20.844 1 98.75 95 HIS B O 1
ATOM 3530 N N . GLY B 1 96 ? 3.096 23.75 21.547 1 98.62 96 GLY B N 1
ATOM 3531 C CA . GLY B 1 96 ? 2.221 23.797 22.703 1 98.62 96 GLY B CA 1
ATOM 3532 C C . GLY B 1 96 ? 2.494 24.969 23.625 1 98.62 96 GLY B C 1
ATOM 3533 O O . GLY B 1 96 ? 1.577 25.703 23.984 1 98.62 96 GLY B O 1
ATOM 3534 N N . GLU B 1 97 ? 3.73 25.109 23.969 1 98.5 97 GLU B N 1
ATOM 3535 C CA . GLU B 1 97 ? 4.117 26.188 24.875 1 98.5 97 GLU B CA 1
ATOM 3536 C C . GLU B 1 97 ? 3.791 27.547 24.281 1 98.5 97 GLU B C 1
ATOM 3538 O O . GLU B 1 97 ? 3.211 28.406 24.953 1 98.5 97 GLU B O 1
ATOM 3543 N N . LEU B 1 98 ? 4.133 27.734 23.062 1 98.81 98 LEU B N 1
ATOM 3544 C CA . LEU B 1 98 ? 3.893 29.016 22.391 1 98.81 98 LEU B CA 1
ATOM 3545 C C . LEU B 1 98 ? 2.398 29.266 22.234 1 98.81 98 LEU B C 1
ATOM 3547 O O . LEU B 1 98 ? 1.938 30.406 22.406 1 98.81 98 LEU B O 1
ATOM 3551 N N . GLY B 1 99 ? 1.661 28.219 21.875 1 98.88 99 GLY B N 1
ATOM 3552 C CA . GLY B 1 99 ? 0.219 28.344 21.75 1 98.88 99 GLY B CA 1
ATOM 3553 C C . GLY B 1 99 ? -0.472 28.688 23.062 1 98.88 99 GLY B C 1
ATOM 3554 O O . GLY B 1 99 ? -1.386 29.516 23.078 1 98.88 99 GLY B O 1
ATOM 3555 N N . ILE B 1 100 ? -0.047 28.078 24.125 1 98.88 100 ILE B N 1
ATOM 3556 C CA . ILE B 1 100 ? -0.625 28.312 25.438 1 98.88 100 ILE B CA 1
ATOM 3557 C C . ILE B 1 100 ? -0.395 29.766 25.859 1 98.88 100 ILE B C 1
ATOM 3559 O O . ILE B 1 100 ? -1.312 30.422 26.359 1 98.88 100 ILE B O 1
ATOM 3563 N N . LEU B 1 101 ? 0.818 30.266 25.656 1 98.88 101 LEU B N 1
ATOM 3564 C CA . LEU B 1 101 ? 1.122 31.656 25.969 1 98.88 101 LEU B CA 1
ATOM 3565 C C . LEU B 1 101 ? 0.222 32.594 25.188 1 98.88 101 LEU B C 1
ATOM 3567 O O . LEU B 1 101 ? -0.288 33.594 25.734 1 98.88 101 LEU B O 1
ATOM 3571 N N . ALA B 1 102 ? 0.023 32.312 23.938 1 98.94 102 ALA B N 1
ATOM 3572 C CA . ALA B 1 102 ? -0.844 33.125 23.094 1 98.94 102 ALA B CA 1
ATOM 3573 C C . ALA B 1 102 ? -2.285 33.094 23.594 1 98.94 102 ALA B C 1
ATOM 3575 O O . ALA B 1 102 ? -2.941 34.156 23.688 1 98.94 102 ALA B O 1
ATOM 3576 N N . ALA B 1 103 ? -2.766 31.953 23.906 1 98.88 103 ALA B N 1
ATOM 3577 C CA . ALA B 1 103 ? -4.137 31.781 24.391 1 98.88 103 ALA B CA 1
ATOM 3578 C C . ALA B 1 103 ? -4.367 32.562 25.672 1 98.88 103 ALA B C 1
ATOM 3580 O O . ALA B 1 103 ? -5.387 33.25 25.828 1 98.88 103 ALA B O 1
ATOM 3581 N N . ARG B 1 104 ? -3.416 32.5 26.547 1 98.75 104 ARG B N 1
ATOM 3582 C CA . ARG B 1 104 ? -3.525 33.219 27.812 1 98.75 104 ARG B CA 1
ATOM 3583 C C . ARG B 1 104 ? -3.545 34.719 27.609 1 98.75 104 ARG B C 1
ATOM 3585 O O . ARG B 1 104 ? -4.117 35.469 28.406 1 98.75 104 ARG B O 1
ATOM 3592 N N . ALA B 1 105 ? -2.957 35.156 26.547 1 98.81 105 ALA B N 1
ATOM 3593 C CA . ALA B 1 105 ? -2.969 36.594 26.172 1 98.81 105 ALA B CA 1
ATOM 3594 C C . ALA B 1 105 ? -4.195 36.906 25.328 1 98.81 105 ALA B C 1
ATOM 3596 O O . ALA B 1 105 ? -4.281 38 24.75 1 98.81 105 ALA B O 1
ATOM 3597 N N . LYS B 1 106 ? -5.113 35.906 25.219 1 98.69 106 LYS B N 1
ATOM 3598 C CA . LYS B 1 106 ? -6.391 36.062 24.531 1 98.69 106 LYS B CA 1
ATOM 3599 C C . LYS B 1 106 ? -6.191 36.25 23.031 1 98.69 106 LYS B C 1
ATOM 3601 O O . LYS B 1 106 ? -6.922 37 22.375 1 98.69 106 LYS B O 1
ATOM 3606 N N . LYS B 1 107 ? -5.156 35.656 22.484 1 98.88 107 LYS B N 1
ATOM 3607 C CA . LYS B 1 107 ? -4.941 35.594 21.031 1 98.88 107 LYS B CA 1
ATOM 3608 C C . LYS B 1 107 ? -5.41 34.281 20.469 1 98.88 107 LYS B C 1
ATOM 3610 O O . LYS B 1 107 ? -5.18 33.219 21.062 1 98.88 107 LYS B O 1
ATOM 3615 N N . HIS B 1 108 ? -6.172 34.312 19.344 1 98.88 108 HIS B N 1
ATOM 3616 C CA . HIS B 1 108 ? -6.469 33.094 18.625 1 98.88 108 HIS B CA 1
ATOM 3617 C C . HIS B 1 108 ? -5.199 32.438 18.078 1 98.88 108 HIS B C 1
ATOM 3619 O O . HIS B 1 108 ? -4.191 33.125 17.875 1 98.88 108 HIS B O 1
ATOM 3625 N N . VAL B 1 109 ? -5.215 31.109 17.938 1 98.94 109 VAL B N 1
ATOM 3626 C CA . VAL B 1 109 ? -3.992 30.406 17.578 1 98.94 109 VAL B CA 1
ATOM 3627 C C . VAL B 1 109 ? -4.23 29.562 16.328 1 98.94 109 VAL B C 1
ATOM 3629 O O . VAL B 1 109 ? -5.141 28.719 16.297 1 98.94 109 VAL B O 1
ATOM 3632 N N . LEU B 1 110 ? -3.518 29.75 15.258 1 98.94 110 LEU B N 1
ATOM 3633 C CA . LEU B 1 110 ? -3.371 28.859 14.117 1 98.94 110 LEU B CA 1
ATOM 3634 C C . LEU B 1 110 ? -1.98 28.234 14.094 1 98.94 110 LEU B C 1
ATOM 3636 O O . LEU B 1 110 ? -0.988 28.922 13.859 1 98.94 110 LEU B O 1
ATOM 3640 N N . CYS B 1 111 ? -1.915 26.938 14.273 1 98.88 111 CYS B N 1
ATOM 3641 C CA . CYS B 1 111 ? -0.636 26.281 14.516 1 98.88 111 CYS B CA 1
ATOM 3642 C C . CYS B 1 111 ? -0.301 25.328 13.375 1 98.88 111 CYS B C 1
ATOM 3644 O O . CYS B 1 111 ? -1.164 24.578 12.922 1 98.88 111 CYS B O 1
ATOM 3646 N N . GLU B 1 112 ? 0.848 25.344 12.922 1 98.31 112 GLU B N 1
ATOM 3647 C CA . GLU B 1 112 ? 1.339 24.422 11.906 1 98.31 112 GLU B CA 1
ATOM 3648 C C . GLU B 1 112 ? 1.282 22.984 12.398 1 98.31 112 GLU B C 1
ATOM 3650 O O . GLU B 1 112 ? 1.209 22.734 13.602 1 98.31 112 GLU B O 1
ATOM 3655 N N . LYS B 1 113 ? 1.294 22.078 11.469 1 98.38 113 LYS B N 1
ATOM 3656 C CA . LYS B 1 113 ? 1.337 20.656 11.797 1 98.38 113 LYS B CA 1
ATOM 3657 C C . LYS B 1 113 ? 2.75 20.219 12.172 1 98.38 113 LYS B C 1
ATOM 3659 O O . LYS B 1 113 ? 3.73 20.797 11.695 1 98.38 113 LYS B O 1
ATOM 3664 N N . PRO B 1 114 ? 2.877 19.188 12.898 1 98.62 114 PRO B N 1
ATOM 3665 C CA . PRO B 1 114 ? 1.805 18.703 13.773 1 98.62 114 PRO B CA 1
ATOM 3666 C C . PRO B 1 114 ? 1.406 19.734 14.836 1 98.62 114 PRO B C 1
ATOM 3668 O O . PRO B 1 114 ? 2.219 20.578 15.219 1 98.62 114 PRO B O 1
ATOM 3671 N N . LEU B 1 115 ? 0.148 19.672 15.297 1 98.75 115 LEU B N 1
ATOM 3672 C CA . LEU B 1 115 ? -0.32 20.625 16.297 1 98.75 115 LEU B CA 1
ATOM 3673 C C . LEU B 1 115 ? 0.581 20.609 17.516 1 98.75 115 LEU B C 1
ATOM 3675 O O . LEU B 1 115 ? 0.853 21.656 18.109 1 98.75 115 LEU B O 1
ATOM 3679 N N . GLU B 1 116 ? 0.972 19.547 17.906 1 98.44 116 GLU B N 1
ATOM 3680 C CA . GLU B 1 116 ? 2 19.188 18.891 1 98.44 116 GLU B CA 1
ATOM 3681 C C . GLU B 1 116 ? 2.455 17.75 18.719 1 98.44 116 GLU B C 1
ATOM 3683 O O . GLU B 1 116 ? 1.905 17.016 17.891 1 98.44 116 GLU B O 1
ATOM 3688 N N . ILE B 1 117 ? 3.426 17.312 19.531 1 98.5 117 ILE B N 1
ATOM 3689 C CA . ILE B 1 117 ? 4.09 16.062 19.172 1 98.5 117 ILE B CA 1
ATOM 3690 C C . ILE B 1 117 ? 3.457 14.906 19.953 1 98.5 117 ILE B C 1
ATOM 3692 O O . ILE B 1 117 ? 3.705 13.734 19.656 1 98.5 117 ILE B O 1
ATOM 3696 N N . THR B 1 118 ? 2.58 15.164 20.969 1 98.44 118 THR B N 1
ATOM 3697 C CA . THR B 1 118 ? 1.836 14.125 21.672 1 98.44 118 THR B CA 1
ATOM 3698 C C . THR B 1 118 ? 0.392 14.555 21.906 1 98.44 118 THR B C 1
ATOM 3700 O O . THR B 1 118 ? 0.111 15.75 22.047 1 98.44 118 THR B O 1
ATOM 3703 N N . PRO B 1 119 ? -0.488 13.57 22 1 98.56 119 PRO B N 1
ATOM 3704 C CA . PRO B 1 119 ? -1.882 13.914 22.297 1 98.56 119 PRO B CA 1
ATOM 3705 C C . PRO B 1 119 ? -2.043 14.641 23.625 1 98.56 119 PRO B C 1
ATOM 3707 O O . PRO B 1 119 ? -2.857 15.562 23.734 1 98.56 119 PRO B O 1
ATOM 3710 N N . ALA B 1 120 ? -1.31 14.305 24.625 1 98.56 120 ALA B N 1
ATOM 3711 C CA . ALA B 1 120 ? -1.425 14.922 25.938 1 98.56 120 ALA B CA 1
ATOM 3712 C C . ALA B 1 120 ? -1.095 16.406 25.891 1 98.56 120 ALA B C 1
ATOM 3714 O O . ALA B 1 120 ? -1.782 17.234 26.5 1 98.56 120 ALA B O 1
ATOM 3715 N N . ARG B 1 121 ? -0.062 16.75 25.172 1 98.69 121 ARG B N 1
ATOM 3716 C CA . ARG B 1 121 ? 0.323 18.141 25.016 1 98.69 121 ARG B CA 1
ATOM 3717 C C . ARG B 1 121 ? -0.721 18.922 24.219 1 98.69 121 ARG B C 1
ATOM 3719 O O . ARG B 1 121 ? -0.962 20.094 24.484 1 98.69 121 ARG B O 1
ATOM 3726 N N . ILE B 1 122 ? -1.308 18.25 23.266 1 98.88 122 ILE B N 1
ATOM 3727 C CA . ILE B 1 122 ? -2.373 18.891 22.5 1 98.88 122 ILE B CA 1
ATOM 3728 C C . ILE B 1 122 ? -3.586 19.125 23.391 1 98.88 122 ILE B C 1
ATOM 3730 O O . ILE B 1 122 ? -4.219 20.188 23.312 1 98.88 122 ILE B O 1
ATOM 3734 N N . ASP B 1 123 ? -3.906 18.141 24.203 1 98.88 123 ASP B N 1
ATOM 3735 C CA . ASP B 1 123 ? -5.027 18.281 25.125 1 98.88 123 ASP B CA 1
ATOM 3736 C C . ASP B 1 123 ? -4.867 19.531 26 1 98.88 123 ASP B C 1
ATOM 3738 O O . ASP B 1 123 ? -5.82 20.281 26.203 1 98.88 123 ASP B O 1
ATOM 3742 N N . GLU B 1 124 ? -3.717 19.688 26.484 1 98.81 124 GLU B N 1
ATOM 3743 C CA . GLU B 1 124 ? -3.445 20.875 27.297 1 98.81 124 GLU B CA 1
ATOM 3744 C C . GLU B 1 124 ? -3.676 22.156 26.516 1 98.81 124 GLU B C 1
ATOM 3746 O O . GLU B 1 124 ? -4.309 23.094 27 1 98.81 124 GLU B O 1
ATOM 3751 N N . LEU B 1 125 ? -3.156 22.234 25.344 1 98.88 125 LEU B N 1
ATOM 3752 C CA . LEU B 1 125 ? -3.32 23.391 24.484 1 98.88 125 LEU B CA 1
ATOM 3753 C C . LEU B 1 125 ? -4.793 23.656 24.188 1 98.88 125 LEU B C 1
ATOM 3755 O O . LEU B 1 125 ? -5.262 24.797 24.281 1 98.88 125 LEU B O 1
ATOM 3759 N N . VAL B 1 126 ? -5.523 22.594 23.812 1 98.81 126 VAL B N 1
ATOM 3760 C CA . VAL B 1 126 ? -6.949 22.688 23.5 1 98.81 126 VAL B CA 1
ATOM 3761 C C . VAL B 1 126 ? -7.695 23.234 24.719 1 98.81 126 VAL B C 1
ATOM 3763 O O . VAL B 1 126 ? -8.523 24.156 24.594 1 98.81 126 VAL B O 1
ATOM 3766 N N . ASP B 1 127 ? -7.391 22.719 25.875 1 98.75 127 ASP B N 1
ATOM 3767 C CA . ASP B 1 127 ? -8.055 23.125 27.109 1 98.75 127 ASP B CA 1
ATOM 3768 C C . ASP B 1 127 ? -7.793 24.594 27.422 1 98.75 127 ASP B C 1
ATOM 3770 O O . ASP B 1 127 ? -8.711 25.328 27.781 1 98.75 127 ASP B O 1
ATOM 3774 N N . VAL B 1 128 ? -6.578 25.016 27.312 1 98.88 128 VAL B N 1
ATOM 3775 C CA . VAL B 1 128 ? -6.211 26.391 27.625 1 98.88 128 VAL B CA 1
ATOM 3776 C C . VAL B 1 128 ? -6.879 27.344 26.641 1 98.88 128 VAL B C 1
ATOM 3778 O O . VAL B 1 128 ? -7.348 28.422 27.031 1 98.88 128 VAL B O 1
ATOM 3781 N N . CYS B 1 129 ? -6.887 27.031 25.359 1 98.81 129 CYS B N 1
ATOM 3782 C CA . CYS B 1 129 ? -7.578 27.859 24.391 1 98.81 129 CYS B CA 1
ATOM 3783 C C . CYS B 1 129 ? -9.055 27.984 24.734 1 98.81 129 CYS B C 1
ATOM 3785 O O . CYS B 1 129 ? -9.617 29.078 24.672 1 98.81 129 CYS B O 1
ATOM 3787 N N . ALA B 1 130 ? -9.656 26.891 25.094 1 98.38 130 ALA B N 1
ATOM 3788 C CA . ALA B 1 130 ? -11.07 26.891 25.469 1 98.38 130 ALA B CA 1
ATOM 3789 C C . ALA B 1 130 ? -11.305 27.766 26.703 1 98.38 130 ALA B C 1
ATOM 3791 O O . ALA B 1 130 ? -12.25 28.547 26.75 1 98.38 130 ALA B O 1
ATOM 3792 N N . GLN B 1 131 ? -10.492 27.641 27.672 1 98.44 131 GLN B N 1
ATOM 3793 C CA . GLN B 1 131 ? -10.602 28.406 28.922 1 98.44 131 GLN B CA 1
ATOM 3794 C C . GLN B 1 131 ? -10.5 29.906 28.656 1 98.44 131 GLN B C 1
ATOM 3796 O O . GLN B 1 131 ? -11.102 30.703 29.375 1 98.44 131 GLN B O 1
ATOM 3801 N N . ASN B 1 132 ? -9.781 30.25 27.672 1 98.56 132 ASN B N 1
ATOM 3802 C CA . ASN B 1 132 ? -9.555 31.656 27.375 1 98.56 132 ASN B CA 1
ATOM 3803 C C . ASN B 1 132 ? -10.453 32.125 26.25 1 98.56 132 ASN B C 1
ATOM 3805 O O . ASN B 1 132 ? -10.312 33.281 25.781 1 98.56 132 ASN B O 1
ATOM 3809 N N . GLU B 1 133 ? -11.32 31.25 25.766 1 98.12 133 GLU B N 1
ATOM 3810 C CA . GLU B 1 133 ? -12.328 31.547 24.75 1 98.12 133 GLU B CA 1
ATOM 3811 C C . GLU B 1 133 ? -11.688 32.062 23.469 1 98.12 133 GLU B C 1
ATOM 3813 O O . GLU B 1 133 ? -12.125 33.062 22.891 1 98.12 133 GLU B O 1
ATOM 3818 N N . VAL B 1 134 ? -10.641 31.438 23.062 1 98.62 134 VAL B N 1
ATOM 3819 C CA . VAL B 1 134 ? -10.008 31.766 21.797 1 98.62 134 VAL B CA 1
ATOM 3820 C C . VAL B 1 134 ? -10.055 30.531 20.875 1 98.62 134 VAL B C 1
ATOM 3822 O O . VAL B 1 134 ? -10.117 29.406 21.344 1 98.62 134 VAL B O 1
ATOM 3825 N N . GLN B 1 135 ? -10.008 30.766 19.578 1 98.5 135 GLN B N 1
ATOM 3826 C CA . GLN B 1 135 ? -10.039 29.688 18.578 1 98.5 135 GLN B CA 1
ATOM 3827 C C . GLN B 1 135 ? -8.656 29.062 18.406 1 98.5 135 GLN B C 1
ATOM 3829 O O . GLN B 1 135 ? -7.641 29.766 18.453 1 98.5 135 GLN B O 1
ATOM 3834 N N . LEU B 1 136 ? -8.648 27.734 18.312 1 98.88 136 LEU B N 1
ATOM 3835 C CA . LEU B 1 136 ? -7.457 26.969 17.969 1 98.88 136 LEU B CA 1
ATOM 3836 C C . LEU B 1 136 ? -7.645 26.234 16.641 1 98.88 136 LEU B C 1
ATOM 3838 O O . LEU B 1 136 ? -8.578 25.453 16.5 1 98.88 136 LEU B O 1
ATOM 3842 N N . GLY B 1 137 ? -6.789 26.562 15.688 1 98.81 137 GLY B N 1
ATOM 3843 C CA . GLY B 1 137 ? -6.777 25.859 14.414 1 98.81 137 GLY B CA 1
ATOM 3844 C C . GLY B 1 137 ? -5.496 25.094 14.172 1 98.81 137 GLY B C 1
ATOM 3845 O O . GLY B 1 137 ? -4.41 25.547 14.531 1 98.81 137 GLY B O 1
ATOM 3846 N N . ALA B 1 138 ? -5.602 23.891 13.617 1 98.81 138 ALA B N 1
ATOM 3847 C CA . ALA B 1 138 ? -4.469 23.125 13.133 1 98.81 138 ALA B CA 1
ATOM 3848 C C . ALA B 1 138 ? -4.289 23.281 11.625 1 98.81 138 ALA B C 1
ATOM 3850 O O . ALA B 1 138 ? -5.27 23.312 10.883 1 98.81 138 ALA B O 1
ATOM 3851 N N . THR B 1 139 ? -3.088 23.391 11.203 1 98.38 139 THR B N 1
ATOM 3852 C CA . THR B 1 139 ? -2.85 23.625 9.781 1 98.38 139 THR B CA 1
ATOM 3853 C C . THR B 1 139 ? -2.783 22.297 9.023 1 98.38 139 THR B C 1
ATOM 3855 O O . THR B 1 139 ? -1.787 21.578 9.102 1 98.38 139 THR B O 1
ATOM 3858 N N . PHE B 1 140 ? -3.783 22 8.312 1 98.31 140 PHE B N 1
ATOM 3859 C CA . PHE B 1 140 ? -3.906 20.906 7.344 1 98.31 140 PHE B CA 1
ATOM 3860 C C . PHE B 1 140 ? -4.488 21.422 6.031 1 98.31 140 PHE B C 1
ATOM 3862 O O . PHE B 1 140 ? -5.578 21 5.625 1 98.31 140 PHE B O 1
ATOM 3869 N N . GLN B 1 141 ? -3.689 22.188 5.387 1 96.62 141 GLN B N 1
ATOM 3870 C CA . GLN B 1 141 ? -4.102 22.953 4.211 1 96.62 141 GLN B CA 1
ATOM 3871 C C . GLN B 1 141 ? -4.449 22.016 3.053 1 96.62 141 GLN B C 1
ATOM 3873 O O . GLN B 1 141 ? -5.145 22.422 2.115 1 96.62 141 GLN B O 1
ATOM 3878 N N . ALA B 1 142 ? -4.027 20.766 3.158 1 96.81 142 ALA B N 1
ATOM 3879 C CA . ALA B 1 142 ? -4.301 19.797 2.102 1 96.81 142 ALA B CA 1
ATOM 3880 C C . ALA B 1 142 ? -5.793 19.5 2.002 1 96.81 142 ALA B C 1
ATOM 3882 O O . ALA B 1 142 ? -6.277 19.078 0.951 1 96.81 142 ALA B O 1
ATOM 3883 N N . ARG B 1 143 ? -6.547 19.734 3.098 1 98.06 143 ARG B N 1
ATOM 3884 C CA . ARG B 1 143 ? -7.984 19.484 3.104 1 98.06 143 ARG B CA 1
ATOM 3885 C C . ARG B 1 143 ? -8.719 20.453 2.182 1 98.06 143 ARG B C 1
ATOM 3887 O O . ARG B 1 143 ? -9.875 20.234 1.832 1 98.06 143 ARG B O 1
ATOM 3894 N N . PHE B 1 144 ? -8.055 21.5 1.774 1 96.81 144 PHE B N 1
ATOM 3895 C CA . PHE B 1 144 ? -8.719 22.547 0.997 1 96.81 144 PHE B CA 1
ATOM 3896 C C . PHE B 1 144 ? -8.445 22.359 -0.491 1 96.81 144 PHE B C 1
ATOM 3898 O O . PHE B 1 144 ? -8.891 23.172 -1.312 1 96.81 144 PHE B O 1
ATOM 3905 N N . GLY B 1 145 ? -7.715 21.312 -0.859 1 94.25 145 GLY B N 1
ATOM 3906 C CA . GLY B 1 145 ? -7.496 21.016 -2.266 1 94.25 145 GLY B CA 1
ATOM 3907 C C . GLY B 1 145 ? -8.766 20.594 -2.988 1 94.25 145 GLY B C 1
ATOM 3908 O O . GLY B 1 145 ? -9.641 19.953 -2.4 1 94.25 145 GLY B O 1
ATOM 3909 N N . VAL B 1 146 ? -8.797 20.875 -4.285 1 93.06 146 VAL B N 1
ATOM 3910 C CA . VAL B 1 146 ? -9.969 20.547 -5.094 1 93.06 146 VAL B CA 1
ATOM 3911 C C . VAL B 1 146 ? -10.188 19.047 -5.105 1 93.06 146 VAL B C 1
ATOM 3913 O O . VAL B 1 146 ? -11.32 18.578 -4.949 1 93.06 146 VAL B O 1
ATOM 3916 N N . GLY B 1 147 ? -9.133 18.297 -5.297 1 95.38 147 GLY B N 1
ATOM 3917 C CA . GLY B 1 147 ? -9.234 16.844 -5.285 1 95.38 147 GLY B CA 1
ATOM 3918 C C . GLY B 1 147 ? -9.656 16.281 -3.939 1 95.38 147 GLY B C 1
ATOM 3919 O O . GLY B 1 147 ? -10.508 15.391 -3.869 1 95.38 147 GLY B O 1
ATOM 3920 N N . ALA B 1 148 ? -9.055 16.828 -2.891 1 97.5 148 ALA B N 1
ATOM 3921 C CA . ALA B 1 148 ? -9.383 16.375 -1.54 1 97.5 148 ALA B CA 1
ATOM 3922 C C . ALA B 1 148 ? -10.852 16.641 -1.221 1 97.5 148 ALA B C 1
ATOM 3924 O O . ALA B 1 148 ? -11.539 15.781 -0.666 1 97.5 148 ALA B O 1
ATOM 3925 N N . LEU B 1 149 ? -11.289 17.812 -1.569 1 96.94 149 LEU B N 1
ATOM 3926 C CA . LEU B 1 149 ? -12.672 18.188 -1.298 1 96.94 149 LEU B CA 1
ATOM 3927 C C . LEU B 1 149 ? -13.633 17.312 -2.096 1 96.94 149 LEU B C 1
ATOM 3929 O O . LEU B 1 149 ? -14.68 16.906 -1.586 1 96.94 149 LEU B O 1
ATOM 3933 N N . ALA B 1 150 ? -13.305 17.016 -3.377 1 96.12 150 ALA B N 1
ATOM 3934 C CA . ALA B 1 150 ? -14.133 16.125 -4.184 1 96.12 150 ALA B CA 1
ATOM 3935 C C . ALA B 1 150 ? -14.219 14.734 -3.557 1 96.12 150 ALA B C 1
ATOM 3937 O O . ALA B 1 150 ? -15.297 14.133 -3.496 1 96.12 150 ALA B O 1
ATOM 3938 N N . LEU B 1 151 ? -13.125 14.266 -3.139 1 98.12 151 LEU B N 1
ATOM 3939 C CA . LEU B 1 151 ? -13.055 12.953 -2.508 1 98.12 151 LEU B CA 1
ATOM 3940 C C . LEU B 1 151 ? -13.883 12.93 -1.226 1 98.12 151 LEU B C 1
ATOM 3942 O O . LEU B 1 151 ? -14.617 11.969 -0.979 1 98.12 151 LEU B O 1
ATOM 3946 N N . LYS B 1 152 ? -13.75 13.953 -0.391 1 98.62 152 LYS B N 1
ATOM 3947 C CA . LYS B 1 152 ? -14.516 14.062 0.85 1 98.62 152 LYS B CA 1
ATOM 3948 C C . LYS B 1 152 ? -16.016 14.07 0.574 1 98.62 152 LYS B C 1
ATOM 3950 O O . LYS B 1 152 ? -16.781 13.375 1.253 1 98.62 152 LYS B O 1
ATOM 3955 N N . ARG B 1 153 ? -16.422 14.805 -0.402 1 98 153 ARG B N 1
ATOM 3956 C CA . ARG B 1 153 ? -17.828 14.867 -0.767 1 98 153 ARG B CA 1
ATOM 3957 C C . ARG B 1 153 ? -18.359 13.508 -1.202 1 98 153 ARG B C 1
ATOM 3959 O O . ARG B 1 153 ? -19.453 13.094 -0.808 1 98 153 ARG B O 1
ATOM 3966 N N . ALA B 1 154 ? -17.594 12.828 -2.033 1 98.38 154 ALA B N 1
ATOM 3967 C CA . ALA B 1 154 ? -18 11.5 -2.484 1 98.38 154 ALA B CA 1
ATOM 3968 C C . ALA B 1 154 ? -18.188 10.555 -1.302 1 98.38 154 ALA B C 1
ATOM 3970 O O . ALA B 1 154 ? -19.141 9.766 -1.279 1 98.38 154 ALA B O 1
ATOM 3971 N N . ALA B 1 155 ? -17.297 10.594 -0.346 1 98.69 155 ALA B N 1
ATOM 3972 C CA . ALA B 1 155 ? -17.406 9.758 0.849 1 98.69 155 ALA B CA 1
ATOM 3973 C C . ALA B 1 155 ? -18.656 10.102 1.646 1 98.69 155 ALA B C 1
ATOM 3975 O O . ALA B 1 155 ? -19.375 9.203 2.094 1 98.69 155 ALA B O 1
ATOM 3976 N N . GLU B 1 156 ? -18.922 11.375 1.814 1 98.31 156 GLU B N 1
ATOM 3977 C CA . GLU B 1 156 ? -20.062 11.828 2.592 1 98.31 156 GLU B CA 1
ATOM 3978 C C . GLU B 1 156 ? -21.375 11.445 1.911 1 98.31 156 GLU B C 1
ATOM 3980 O O . GLU B 1 156 ? -22.391 11.195 2.582 1 98.31 156 GLU B O 1
ATOM 3985 N N . GLU B 1 157 ? -21.328 11.367 0.599 1 97.88 157 GLU B N 1
ATOM 3986 C CA . GLU B 1 157 ? -22.516 11.008 -0.176 1 97.88 157 GLU B CA 1
ATOM 3987 C C . GLU B 1 157 ? -22.703 9.492 -0.225 1 97.88 157 GLU B C 1
ATOM 3989 O O . GLU B 1 157 ? -23.656 9 -0.827 1 97.88 157 GLU B O 1
ATOM 3994 N N . GLY B 1 158 ? -21.781 8.719 0.302 1 98.19 158 GLY B N 1
ATOM 3995 C CA . GLY B 1 158 ? -21.891 7.273 0.349 1 98.19 158 GLY B CA 1
ATOM 3996 C C . GLY B 1 158 ? -21.578 6.605 -0.981 1 98.19 158 GLY B C 1
ATOM 3997 O O . GLY B 1 158 ? -22.047 5.492 -1.243 1 98.19 158 GLY B O 1
ATOM 3998 N N . ARG B 1 159 ? -20.812 7.266 -1.824 1 98.38 159 ARG B N 1
ATOM 3999 C CA . ARG B 1 159 ? -20.625 6.777 -3.186 1 98.38 159 ARG B CA 1
ATOM 4000 C C . ARG B 1 159 ? -19.719 5.551 -3.205 1 98.38 159 ARG B C 1
ATOM 4002 O O . ARG B 1 159 ? -19.703 4.801 -4.184 1 98.38 159 ARG B O 1
ATOM 4009 N N . PHE B 1 160 ? -19.016 5.27 -2.166 1 98.62 160 PHE B N 1
ATOM 4010 C CA . PHE B 1 160 ? -18.078 4.152 -2.109 1 98.62 160 PHE B CA 1
ATOM 4011 C C . PHE B 1 160 ? -18.766 2.896 -1.591 1 98.62 160 PHE B C 1
ATOM 4013 O O . PHE B 1 160 ? -18.156 1.826 -1.54 1 98.62 160 PHE B O 1
ATOM 4020 N N . GLY B 1 161 ? -20.062 2.963 -1.21 1 98.31 161 GLY B N 1
ATOM 4021 C CA . GLY B 1 161 ? -20.672 1.841 -0.511 1 98.31 161 GLY B CA 1
ATOM 4022 C C . GLY B 1 161 ? -20.016 1.538 0.819 1 98.31 161 GLY B C 1
ATOM 4023 O O . GLY B 1 161 ? -19.734 2.447 1.605 1 98.31 161 GLY B O 1
ATOM 4024 N N . GLN B 1 162 ? -19.891 0.281 1.031 1 97.88 162 GLN B N 1
ATOM 4025 C CA . GLN B 1 162 ? -19.094 -0.083 2.189 1 97.88 162 GLN B CA 1
ATOM 4026 C C . GLN B 1 162 ? -17.594 0.095 1.896 1 97.88 162 GLN B C 1
ATOM 4028 O O . GLN B 1 162 ? -17.047 -0.589 1.034 1 97.88 162 GLN B O 1
ATOM 4033 N N . MET B 1 163 ? -17.016 1.076 2.6 1 98.5 163 MET B N 1
ATOM 4034 C CA . MET B 1 163 ? -15.562 1.194 2.465 1 98.5 163 MET B CA 1
ATOM 4035 C C . MET B 1 163 ? -14.867 -0.072 2.951 1 98.5 163 MET B C 1
ATOM 4037 O O . MET B 1 163 ? -15.18 -0.586 4.023 1 98.5 163 MET B O 1
ATOM 4041 N N . SER B 1 164 ? -13.93 -0.592 2.105 1 98.19 164 SER B N 1
ATOM 4042 C CA . SER B 1 164 ? -13.281 -1.844 2.484 1 98.19 164 SER B CA 1
ATOM 4043 C C . SER B 1 164 ? -11.781 -1.651 2.689 1 98.19 164 SER B C 1
ATOM 4045 O O . SER B 1 164 ? -11.195 -2.25 3.592 1 98.19 164 SER B O 1
ATOM 4047 N N . GLN B 1 165 ? -11.164 -0.842 1.862 1 98.56 165 GLN B N 1
ATOM 4048 C CA . GLN B 1 165 ? -9.734 -0.561 2.012 1 98.56 165 GLN B CA 1
ATOM 4049 C C . GLN B 1 165 ? -9.445 0.924 1.817 1 98.56 165 GLN B C 1
ATOM 4051 O O . GLN B 1 165 ? -9.625 1.459 0.721 1 98.56 165 GLN B O 1
ATOM 4056 N N . CYS B 1 166 ? -8.969 1.619 2.807 1 98.94 166 CYS B N 1
ATOM 4057 C CA . CYS B 1 166 ? -8.586 3.027 2.785 1 98.94 166 CYS B CA 1
ATOM 4058 C C . CYS B 1 166 ? -7.148 3.213 3.254 1 98.94 166 CYS B C 1
ATOM 4060 O O . CYS B 1 166 ? -6.816 2.879 4.395 1 98.94 166 CYS B O 1
ATOM 4062 N N . SER B 1 167 ? -6.281 3.768 2.357 1 98.94 167 SER B N 1
ATOM 4063 C CA . SER B 1 167 ? -4.852 3.721 2.648 1 98.94 167 SER B CA 1
ATOM 4064 C C . SER B 1 167 ? -4.168 5.031 2.271 1 98.94 167 SER B C 1
ATOM 4066 O O . SER B 1 167 ? -4.676 5.785 1.438 1 98.94 167 SER B O 1
ATOM 4068 N N . ALA B 1 168 ? -3.064 5.328 2.928 1 98.94 168 ALA B N 1
ATOM 4069 C CA . ALA B 1 168 ? -2.199 6.469 2.639 1 98.94 168 ALA B CA 1
ATOM 4070 C C . ALA B 1 168 ? -0.756 6.023 2.422 1 98.94 168 ALA B C 1
ATOM 4072 O O . ALA B 1 168 ? -0.2 5.281 3.234 1 98.94 168 ALA B O 1
ATOM 4073 N N . TYR B 1 169 ? -0.135 6.441 1.328 1 98.88 169 TYR B N 1
ATOM 4074 C CA . TYR B 1 169 ? 1.22 6.059 0.946 1 98.88 169 TYR B CA 1
ATOM 4075 C C . TYR B 1 169 ? 2.088 7.289 0.707 1 98.88 169 TYR B C 1
ATOM 4077 O O . TYR B 1 169 ? 1.758 8.133 -0.127 1 98.88 169 TYR B O 1
ATOM 4085 N N . VAL B 1 170 ? 3.166 7.359 1.427 1 98.75 170 VAL B N 1
ATOM 4086 C CA . VAL B 1 170 ? 4.102 8.469 1.287 1 98.75 170 VAL B CA 1
ATOM 4087 C C . VAL B 1 170 ? 5.52 7.938 1.124 1 98.75 170 VAL B C 1
ATOM 4089 O O . VAL B 1 170 ? 6.328 8.008 2.053 1 98.75 170 VAL B O 1
ATOM 4092 N N . PRO B 1 171 ? 5.84 7.426 -0.061 1 98.5 171 PRO B N 1
ATOM 4093 C CA . PRO B 1 171 ? 7.188 6.934 -0.35 1 98.5 171 PRO B CA 1
ATOM 4094 C C . PRO B 1 171 ? 8.148 8.047 -0.777 1 98.5 171 PRO B C 1
ATOM 4096 O O . PRO B 1 171 ? 8.609 8.055 -1.92 1 98.5 171 PRO B O 1
ATOM 4099 N N . TRP B 1 172 ? 8.57 8.898 0.141 1 98.38 172 TRP B N 1
ATOM 4100 C CA . TRP B 1 172 ? 9.398 10.062 -0.156 1 98.38 172 TRP B CA 1
ATOM 4101 C C . TRP B 1 172 ? 10.875 9.734 -0.011 1 98.38 172 TRP B C 1
ATOM 4103 O O . TRP B 1 172 ? 11.234 8.633 0.417 1 98.38 172 TRP B O 1
ATOM 4113 N N . PHE B 1 173 ? 11.656 10.68 -0.444 1 98.25 173 PHE B N 1
ATOM 4114 C CA . PHE B 1 173 ? 13.102 10.633 -0.287 1 98.25 173 PHE B CA 1
ATOM 4115 C C . PHE B 1 173 ? 13.633 11.961 0.255 1 98.25 173 PHE B C 1
ATOM 4117 O O . PHE B 1 173 ? 13.188 13.023 -0.164 1 98.25 173 PHE B O 1
ATOM 4124 N N . ARG B 1 174 ? 14.438 11.82 1.209 1 96.62 174 ARG B N 1
ATOM 4125 C CA . ARG B 1 174 ? 15.211 12.961 1.693 1 96.62 174 ARG B CA 1
ATOM 4126 C C . ARG B 1 174 ? 16.703 12.656 1.688 1 96.62 174 ARG B C 1
ATOM 4128 O O . ARG B 1 174 ? 17.109 11.539 2.021 1 96.62 174 ARG B O 1
ATOM 4135 N N . SER B 1 175 ? 17.484 13.703 1.398 1 94.38 175 SER B N 1
ATOM 4136 C CA . SER B 1 175 ? 18.938 13.555 1.43 1 94.38 175 SER B CA 1
ATOM 4137 C C . SER B 1 175 ? 19.484 13.758 2.84 1 94.38 175 SER B C 1
ATOM 4139 O O . SER B 1 175 ? 18.766 14.25 3.721 1 94.38 175 SER B O 1
ATOM 4141 N N . ALA B 1 176 ? 20.734 13.352 2.957 1 92.81 176 ALA B N 1
ATOM 4142 C CA . ALA B 1 176 ? 21.422 13.633 4.215 1 92.81 176 ALA B CA 1
ATOM 4143 C C . ALA B 1 176 ? 21.469 15.133 4.484 1 92.81 176 ALA B C 1
ATOM 4145 O O . ALA B 1 176 ? 21.391 15.57 5.637 1 92.81 176 ALA B O 1
ATOM 4146 N N . ALA B 1 177 ? 21.609 15.914 3.441 1 93.12 177 ALA B N 1
ATOM 4147 C CA . ALA B 1 177 ? 21.672 17.359 3.549 1 93.12 177 ALA B CA 1
ATOM 4148 C C . ALA B 1 177 ? 20.391 17.938 4.129 1 93.12 177 ALA B C 1
ATOM 4150 O O . ALA B 1 177 ? 20.406 18.922 4.855 1 93.12 177 ALA B O 1
ATOM 4151 N N . TYR B 1 178 ? 19.344 17.328 3.863 1 92.25 178 TYR B N 1
ATOM 4152 C CA . TYR B 1 178 ? 18.047 17.766 4.398 1 92.25 178 TYR B CA 1
ATOM 4153 C C . TYR B 1 178 ? 18.047 17.703 5.922 1 92.25 178 TYR B C 1
ATOM 4155 O O . TYR B 1 178 ? 17.688 18.688 6.582 1 92.25 178 TYR B O 1
ATOM 4163 N N . TYR B 1 179 ? 18.469 16.609 6.508 1 92.5 179 TYR B N 1
ATOM 4164 C CA . TYR B 1 179 ? 18.422 16.438 7.957 1 92.5 179 TYR B CA 1
ATOM 4165 C C . TYR B 1 179 ? 19.516 17.266 8.633 1 92.5 179 TYR B C 1
ATOM 4167 O O . TYR B 1 179 ? 19.344 17.688 9.781 1 92.5 179 TYR B O 1
ATOM 4175 N N . ALA B 1 180 ? 20.531 17.578 7.824 1 92.38 180 ALA B N 1
ATOM 4176 C CA . ALA B 1 180 ? 21.609 18.406 8.367 1 92.38 180 ALA B CA 1
ATOM 4177 C C . ALA B 1 180 ? 21.25 19.875 8.336 1 92.38 180 ALA B C 1
ATOM 4179 O O . ALA B 1 180 ? 21.891 20.703 9.008 1 92.38 180 ALA B O 1
ATOM 4180 N N . SER B 1 181 ? 20.281 20.234 7.621 1 90.19 181 SER B N 1
ATOM 4181 C CA . SER B 1 181 ? 19.984 21.625 7.352 1 90.19 181 SER B CA 1
ATOM 4182 C C . SER B 1 181 ? 19.312 22.297 8.555 1 90.19 181 SER B C 1
ATOM 4184 O O . SER B 1 181 ? 19.281 23.516 8.648 1 90.19 181 SER B O 1
ATOM 4186 N N . ALA B 1 182 ? 18.719 21.562 9.453 1 89.31 182 ALA B N 1
ATOM 4187 C CA . ALA B 1 182 ? 18.109 22.109 10.656 1 89.31 182 ALA B CA 1
ATOM 4188 C C . ALA B 1 182 ? 18.219 21.125 11.82 1 89.31 182 ALA B C 1
ATOM 4190 O O . ALA B 1 182 ? 17.828 19.953 11.703 1 89.31 182 ALA B O 1
ATOM 4191 N N . GLY B 1 183 ? 18.609 21.594 12.938 1 89.81 183 GLY B N 1
ATOM 4192 C CA . GLY B 1 183 ? 18.938 20.766 14.086 1 89.81 183 GLY B CA 1
ATOM 4193 C C . GLY B 1 183 ? 17.719 20.094 14.695 1 89.81 183 GLY B C 1
ATOM 4194 O O . GLY B 1 183 ? 17.844 19.078 15.383 1 89.81 183 GLY B O 1
ATOM 4195 N N . TRP B 1 184 ? 16.547 20.594 14.453 1 92.06 184 TRP B N 1
ATOM 4196 C CA . TRP B 1 184 ? 15.352 20.047 15.07 1 92.06 184 TRP B CA 1
ATOM 4197 C C . TRP B 1 184 ? 14.844 18.828 14.305 1 92.06 184 TRP B C 1
ATOM 4199 O O . TRP B 1 184 ? 14.148 17.984 14.867 1 92.06 184 TRP B O 1
ATOM 4209 N N . ARG B 1 185 ? 15.195 18.703 13.016 1 94 185 ARG B N 1
ATOM 4210 C CA . ARG B 1 185 ? 14.68 17.625 12.172 1 94 185 ARG B CA 1
ATOM 4211 C C . ARG B 1 185 ? 15.234 16.266 12.609 1 94 185 ARG B C 1
ATOM 4213 O O . ARG B 1 185 ? 16.438 16.141 12.859 1 94 185 ARG B O 1
ATOM 4220 N N . GLY B 1 186 ? 14.305 15.352 12.688 1 96.06 186 GLY B N 1
ATOM 4221 C CA . GLY B 1 186 ? 14.711 13.992 13.008 1 96.06 186 GLY B CA 1
ATOM 4222 C C . GLY B 1 186 ? 14.984 13.789 14.484 1 96.06 186 GLY B C 1
ATOM 4223 O O . GLY B 1 186 ? 15.773 12.914 14.859 1 96.06 186 GLY B O 1
ATOM 4224 N N . THR B 1 187 ? 14.461 14.656 15.336 1 97.19 187 THR B N 1
ATOM 4225 C CA . THR B 1 187 ? 14.602 14.5 16.781 1 97.19 187 THR B CA 1
ATOM 4226 C C . THR B 1 187 ? 13.258 14.18 17.422 1 97.19 187 THR B C 1
ATOM 4228 O O . THR B 1 187 ? 12.219 14.688 17 1 97.19 187 THR B O 1
ATOM 4231 N N . TRP B 1 188 ? 13.305 13.352 18.5 1 97.5 188 TRP B N 1
ATOM 4232 C CA . TRP B 1 188 ? 12.062 13.062 19.203 1 97.5 188 TRP B CA 1
ATOM 4233 C C . TRP B 1 188 ? 11.539 14.305 19.922 1 97.5 188 TRP B C 1
ATOM 4235 O O . TRP B 1 188 ? 10.336 14.57 19.922 1 97.5 188 TRP B O 1
ATOM 4245 N N . GLU B 1 189 ? 12.344 15.133 20.422 1 96.88 189 GLU B N 1
ATOM 4246 C CA . GLU B 1 189 ? 11.984 16.266 21.266 1 96.88 189 GLU B CA 1
ATOM 4247 C C . GLU B 1 189 ? 11.352 17.391 20.453 1 96.88 189 GLU B C 1
ATOM 4249 O O . GLU B 1 189 ? 10.352 17.969 20.875 1 96.88 189 GLU B O 1
ATOM 4254 N N . LEU B 1 190 ? 11.875 17.672 19.297 1 97.06 190 LEU B N 1
ATOM 4255 C CA . LEU B 1 190 ? 11.453 18.875 18.594 1 97.06 190 LEU B CA 1
ATOM 4256 C C . LEU B 1 190 ? 10.68 18.531 17.328 1 97.06 190 LEU B C 1
ATOM 4258 O O . LEU B 1 190 ? 9.938 19.375 16.812 1 97.06 190 LEU B O 1
ATOM 4262 N N . ASP B 1 191 ? 10.836 17.312 16.891 1 96.56 191 ASP B N 1
ATOM 4263 C CA . ASP B 1 191 ? 10.109 16.891 15.703 1 96.56 191 ASP B CA 1
ATOM 4264 C C . ASP B 1 191 ? 8.977 15.93 16.062 1 96.56 191 ASP B C 1
ATOM 4266 O O . ASP B 1 191 ? 7.973 15.852 15.352 1 96.56 191 ASP B O 1
ATOM 4270 N N . GLY B 1 192 ? 9.18 15.18 17.172 1 97.69 192 GLY B N 1
ATOM 4271 C CA . GLY B 1 192 ? 8.164 14.258 17.672 1 97.69 192 GLY B CA 1
ATOM 4272 C C . GLY B 1 192 ? 8.07 12.977 16.859 1 97.69 192 GLY B C 1
ATOM 4273 O O . GLY B 1 192 ? 7.258 12.102 17.156 1 97.69 192 GLY B O 1
ATOM 4274 N N . GLY B 1 193 ? 8.867 12.797 15.844 1 98.12 193 GLY B N 1
ATOM 4275 C CA . GLY B 1 193 ? 8.891 11.68 14.922 1 98.12 193 GLY B CA 1
ATOM 4276 C C . GLY B 1 193 ? 9.562 12 13.602 1 98.12 193 GLY B C 1
ATOM 4277 O O . GLY B 1 193 ? 10.078 13.102 13.422 1 98.12 193 GLY B O 1
ATOM 4278 N N . GLY B 1 194 ? 9.602 11.016 12.781 1 98.12 194 GLY B N 1
ATOM 4279 C CA . GLY B 1 194 ? 10.289 11.164 11.508 1 98.12 194 GLY B CA 1
ATOM 4280 C C . GLY B 1 194 ? 9.352 11.164 10.312 1 98.12 194 GLY B C 1
ATOM 4281 O O . GLY B 1 194 ? 8.484 12.031 10.203 1 98.12 194 GLY B O 1
ATOM 4282 N N . ALA B 1 195 ? 9.477 10.141 9.492 1 98.56 195 ALA B N 1
ATOM 4283 C CA . ALA B 1 195 ? 8.773 10.031 8.219 1 98.56 195 ALA B CA 1
ATOM 4284 C C . ALA B 1 195 ? 7.266 10.133 8.414 1 98.56 195 ALA B C 1
ATOM 4286 O O . ALA B 1 195 ? 6.555 10.68 7.566 1 98.56 195 ALA B O 1
ATOM 4287 N N . LEU B 1 196 ? 6.719 9.656 9.516 1 98.88 196 LEU B N 1
ATOM 4288 C CA . LEU B 1 196 ? 5.277 9.703 9.742 1 98.88 196 LEU B CA 1
ATOM 4289 C C . LEU B 1 196 ? 4.844 11.086 10.234 1 98.88 196 LEU B C 1
ATOM 4291 O O . LEU B 1 196 ? 3.98 11.719 9.625 1 98.88 196 LEU B O 1
ATOM 4295 N N . MET B 1 197 ? 5.465 11.625 11.219 1 98.69 197 MET B N 1
ATOM 4296 C CA . MET B 1 197 ? 5.039 12.836 11.898 1 98.69 197 MET B CA 1
ATOM 4297 C C . MET B 1 197 ? 5.277 14.062 11.023 1 98.69 197 MET B C 1
ATOM 4299 O O . MET B 1 197 ? 4.445 14.969 10.977 1 98.69 197 MET B O 1
ATOM 4303 N N . ASN B 1 198 ? 6.359 14.062 10.352 1 96.94 198 ASN B N 1
ATOM 4304 C CA . ASN B 1 198 ? 6.734 15.266 9.617 1 96.94 198 ASN B CA 1
ATOM 4305 C C . ASN B 1 198 ? 6.359 15.164 8.141 1 96.94 198 ASN B C 1
ATOM 4307 O O . ASN B 1 198 ? 5.801 16.094 7.57 1 96.94 198 ASN B O 1
ATOM 4311 N N . GLN B 1 199 ? 6.602 14.055 7.566 1 97.25 199 GLN B N 1
ATOM 4312 C CA . GLN B 1 199 ? 6.43 13.977 6.117 1 97.25 199 GLN B CA 1
ATOM 4313 C C . GLN B 1 199 ? 5.051 13.43 5.758 1 97.25 199 GLN B C 1
ATOM 4315 O O . GLN B 1 199 ? 4.438 13.867 4.781 1 97.25 199 GLN B O 1
ATOM 4320 N N . SER B 1 200 ? 4.527 12.5 6.527 1 98.69 200 SER B N 1
ATOM 4321 C CA . SER B 1 200 ? 3.352 11.758 6.086 1 98.69 200 SER B CA 1
ATOM 4322 C C . SER B 1 200 ? 2.082 12.297 6.738 1 98.69 200 SER B C 1
ATOM 4324 O O . SER B 1 200 ? 0.976 11.883 6.391 1 98.69 200 SER B O 1
ATOM 4326 N N . ILE B 1 201 ? 2.146 1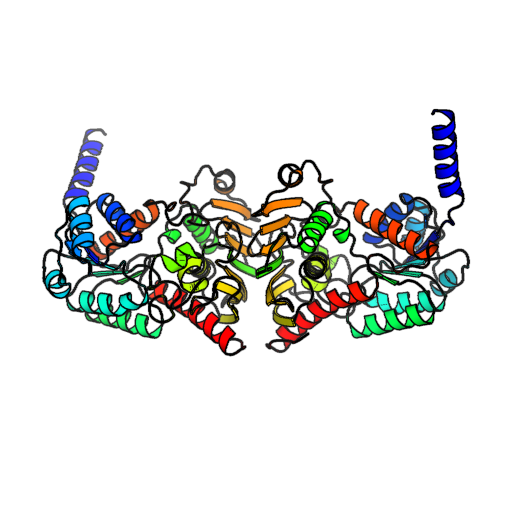3.219 7.59 1 98.75 201 ILE B N 1
ATOM 4327 C CA . ILE B 1 201 ? 1.057 13.602 8.484 1 98.75 201 ILE B CA 1
ATOM 4328 C C . ILE B 1 201 ? -0.101 14.172 7.664 1 98.75 201 ILE B C 1
ATOM 4330 O O . ILE B 1 201 ? -1.269 13.977 8.008 1 98.75 201 ILE B O 1
ATOM 4334 N N . HIS B 1 202 ? 0.181 14.891 6.57 1 98.5 202 HIS B N 1
ATOM 4335 C CA . HIS B 1 202 ? -0.9 15.406 5.738 1 98.5 202 HIS B CA 1
ATOM 4336 C C . HIS B 1 202 ? -1.717 14.273 5.125 1 98.5 202 HIS B C 1
ATOM 4338 O O . HIS B 1 202 ? -2.945 14.352 5.062 1 98.5 202 HIS B O 1
ATOM 4344 N N . ALA B 1 203 ? -1.055 13.25 4.652 1 98.81 203 ALA B N 1
ATOM 4345 C CA . ALA B 1 203 ? -1.748 12.102 4.07 1 98.81 203 ALA B CA 1
ATOM 4346 C C . ALA B 1 203 ? -2.562 11.359 5.125 1 98.81 203 ALA B C 1
ATOM 4348 O O . ALA B 1 203 ? -3.693 10.945 4.867 1 98.81 203 ALA B O 1
ATOM 4349 N N . ILE B 1 204 ? -1.973 11.203 6.246 1 98.94 204 ILE B N 1
ATOM 4350 C CA . ILE B 1 204 ? -2.643 10.516 7.34 1 98.94 204 ILE B CA 1
ATOM 4351 C C . ILE B 1 204 ? -3.863 11.312 7.785 1 98.94 204 ILE B C 1
ATOM 4353 O O . ILE B 1 204 ? -4.922 10.742 8.062 1 98.94 204 ILE B O 1
ATOM 4357 N N . ASP B 1 205 ? -3.729 12.602 7.852 1 98.88 205 ASP B N 1
ATOM 4358 C CA . ASP B 1 205 ? -4.852 13.469 8.18 1 98.88 205 ASP B CA 1
ATOM 4359 C C . ASP B 1 205 ? -5.988 13.305 7.176 1 98.88 205 ASP B C 1
ATOM 4361 O O . ASP B 1 205 ? -7.152 13.164 7.562 1 98.88 205 ASP B O 1
ATOM 4365 N N . LEU B 1 206 ? -5.664 13.383 5.918 1 98.88 206 LEU B N 1
ATOM 4366 C CA . LEU B 1 206 ? -6.684 13.211 4.887 1 98.88 206 LEU B CA 1
ATOM 4367 C C . LEU B 1 206 ? -7.367 11.859 5.02 1 98.88 206 LEU B C 1
ATOM 4369 O O . LEU B 1 206 ? -8.586 11.75 4.848 1 98.88 206 LEU B O 1
ATOM 4373 N N . LEU B 1 207 ? -6.59 10.852 5.293 1 98.94 207 LEU B N 1
ATOM 4374 C CA . LEU B 1 207 ? -7.137 9.508 5.445 1 98.94 207 LEU B CA 1
ATOM 4375 C C . LEU B 1 207 ? -8.195 9.477 6.543 1 98.94 207 LEU B C 1
ATOM 4377 O O . LEU B 1 207 ? -9.305 8.977 6.328 1 98.94 207 LEU B O 1
ATOM 4381 N N . LEU B 1 208 ? -7.867 10.031 7.668 1 98.88 208 LEU B N 1
ATOM 4382 C CA . LEU B 1 208 ? -8.789 10.055 8.805 1 98.88 208 LEU B CA 1
ATOM 4383 C C . LEU B 1 208 ? -10 10.922 8.5 1 98.88 208 LEU B C 1
ATOM 4385 O O . LEU B 1 208 ? -11.125 10.578 8.875 1 98.88 208 LEU B O 1
ATOM 4389 N N . TRP B 1 209 ? -9.742 12.016 7.844 1 98.81 209 TRP B N 1
ATOM 4390 C CA . TRP B 1 209 ? -10.797 12.969 7.516 1 98.81 209 TRP B CA 1
ATOM 4391 C C . TRP B 1 209 ? -11.836 12.328 6.594 1 98.81 209 TRP B C 1
ATOM 4393 O O . TRP B 1 209 ? -13.031 12.617 6.703 1 98.81 209 TRP B O 1
ATOM 4403 N N . ILE B 1 210 ? -11.414 11.438 5.754 1 98.81 210 ILE B N 1
ATOM 4404 C CA . ILE B 1 210 ? -12.289 10.891 4.715 1 98.81 210 ILE B CA 1
ATOM 4405 C C . ILE B 1 210 ? -12.828 9.531 5.156 1 98.81 210 ILE B C 1
ATOM 4407 O O . ILE B 1 210 ? -14.023 9.273 5.055 1 98.81 210 ILE B O 1
ATOM 4411 N N . ALA B 1 211 ? -11.977 8.68 5.703 1 98.69 211 ALA B N 1
ATOM 4412 C CA . ALA B 1 211 ? -12.352 7.289 5.969 1 98.69 211 ALA B CA 1
ATOM 4413 C C . ALA B 1 211 ? -12.883 7.125 7.387 1 98.69 211 ALA B C 1
ATOM 4415 O O . ALA B 1 211 ? -13.523 6.121 7.703 1 98.69 211 ALA B O 1
ATOM 4416 N N . GLY B 1 212 ? -12.539 8.055 8.32 1 98.44 212 GLY B N 1
ATOM 4417 C CA . GLY B 1 212 ? -13.055 7.984 9.672 1 98.44 212 GLY B CA 1
ATOM 4418 C C . GLY B 1 212 ? -12.023 7.52 10.688 1 98.44 212 GLY B C 1
ATOM 4419 O O . GLY B 1 212 ? -10.836 7.441 10.375 1 98.44 212 GLY B O 1
ATOM 4420 N N . ASP B 1 213 ? -12.461 7.188 11.844 1 98.19 213 ASP B N 1
ATOM 4421 C CA . ASP B 1 213 ? -11.578 6.906 12.969 1 98.19 213 ASP B CA 1
ATOM 4422 C C . ASP B 1 213 ? -11.062 5.469 12.914 1 98.19 213 ASP B C 1
ATOM 4424 O O . ASP B 1 213 ? -11.758 4.57 12.438 1 98.19 213 ASP B O 1
ATOM 4428 N N . VAL B 1 214 ? -9.922 5.316 13.445 1 98.81 214 VAL B N 1
ATOM 4429 C CA . VAL B 1 214 ? -9.258 4.02 13.492 1 98.81 214 VAL B CA 1
ATOM 4430 C C . VAL B 1 214 ? -9.547 3.344 14.836 1 98.81 214 VAL B C 1
ATOM 4432 O O . VAL B 1 214 ? -9.492 3.988 15.883 1 98.81 214 VAL B O 1
ATOM 4435 N N . LYS B 1 215 ? -9.852 2.076 14.742 1 98.81 215 LYS B N 1
ATOM 4436 C CA . LYS B 1 215 ? -10.133 1.271 15.93 1 98.81 215 LYS B CA 1
ATOM 4437 C C . LYS B 1 215 ? -8.852 0.65 16.484 1 98.81 215 LYS B C 1
ATOM 4439 O O . LYS B 1 215 ? -8.641 0.625 17.703 1 98.81 215 LYS B O 1
ATOM 4444 N N . GLU B 1 216 ? -8.07 0.085 15.641 1 98.81 216 GLU B N 1
ATOM 4445 C CA . GLU B 1 216 ? -6.824 -0.546 16.062 1 98.81 216 GLU B CA 1
ATOM 4446 C C . GLU B 1 216 ? -5.754 -0.447 14.984 1 98.81 216 GLU B C 1
ATOM 4448 O O . GLU B 1 216 ? -6.07 -0.261 13.805 1 98.81 216 GLU B O 1
ATOM 4453 N N . VAL B 1 217 ? -4.477 -0.563 15.406 1 98.88 217 VAL B N 1
ATOM 4454 C CA . VAL B 1 217 ? -3.35 -0.411 14.492 1 98.88 217 VAL B CA 1
ATOM 4455 C C . VAL B 1 217 ? -2.211 -1.334 14.922 1 98.88 217 VAL B C 1
ATOM 4457 O O . VAL B 1 217 ? -2.031 -1.598 16.109 1 98.88 217 VAL B O 1
ATOM 4460 N N . SER B 1 218 ? -1.487 -1.894 13.945 1 98.94 218 SER B N 1
ATOM 4461 C CA . SER B 1 218 ? -0.202 -2.564 14.109 1 98.94 218 SER B CA 1
ATOM 4462 C C . SER B 1 218 ? 0.835 -2.023 13.133 1 98.94 218 SER B C 1
ATOM 4464 O O . SER B 1 218 ? 0.508 -1.701 11.984 1 98.94 218 SER B O 1
ATOM 4466 N N . ALA B 1 219 ? 2.098 -1.922 13.672 1 98.94 219 ALA B N 1
ATOM 4467 C CA . ALA B 1 219 ? 3.043 -1.196 12.828 1 98.94 219 ALA B CA 1
ATOM 4468 C C . ALA B 1 219 ? 4.477 -1.649 13.094 1 98.94 219 ALA B C 1
ATOM 4470 O O . ALA B 1 219 ? 4.742 -2.334 14.086 1 98.94 219 ALA B O 1
ATOM 4471 N N . ARG B 1 220 ? 5.32 -1.301 12.141 1 98.81 220 ARG B N 1
ATOM 4472 C CA . ARG B 1 220 ? 6.77 -1.36 12.297 1 98.81 220 ARG B CA 1
ATOM 4473 C C . ARG B 1 220 ? 7.426 -0.07 11.82 1 98.81 220 ARG B C 1
ATOM 4475 O O . ARG B 1 220 ? 7.094 0.44 10.742 1 98.81 220 ARG B O 1
ATOM 4482 N N . CYS B 1 221 ? 8.289 0.41 12.664 1 98.75 221 CYS B N 1
ATOM 4483 C CA . CYS B 1 221 ? 9.102 1.578 12.344 1 98.75 221 CYS B CA 1
ATOM 4484 C C . CYS B 1 221 ? 10.586 1.27 12.492 1 98.75 221 CYS B C 1
ATOM 4486 O O . CYS B 1 221 ? 10.969 0.464 13.344 1 98.75 221 CYS B O 1
ATOM 4488 N N . GLY B 1 222 ? 11.391 1.882 11.594 1 97.94 222 GLY B N 1
ATOM 4489 C CA . GLY B 1 222 ? 12.828 1.688 11.695 1 97.94 222 GLY B CA 1
ATOM 4490 C C . GLY B 1 222 ? 13.625 2.693 10.891 1 97.94 222 GLY B C 1
ATOM 4491 O O . GLY B 1 222 ? 13.062 3.65 10.352 1 97.94 222 GLY B O 1
ATOM 4492 N N . THR B 1 223 ? 14.914 2.58 10.977 1 96.69 223 THR B N 1
ATOM 4493 C CA . THR B 1 223 ? 15.852 3.402 10.211 1 96.69 223 THR B CA 1
ATOM 4494 C C . THR B 1 223 ? 16.531 2.578 9.125 1 96.69 223 THR B C 1
ATOM 4496 O O . THR B 1 223 ? 17.203 1.584 9.414 1 96.69 223 THR B O 1
ATOM 4499 N N . ALA B 1 224 ? 16.391 3.092 7.914 1 95.31 224 ALA B N 1
ATOM 4500 C CA . ALA B 1 224 ? 16.969 2.328 6.805 1 95.31 224 ALA B CA 1
ATOM 4501 C C . ALA B 1 224 ? 18.109 3.086 6.152 1 95.31 224 ALA B C 1
ATOM 4503 O O . ALA B 1 224 ? 19.047 2.475 5.609 1 95.31 224 ALA B O 1
ATOM 4504 N N . LEU B 1 225 ? 18.094 4.359 6.18 1 95 225 LEU B N 1
ATOM 4505 C CA . LEU B 1 225 ? 19.062 5.156 5.422 1 95 225 LEU B CA 1
ATOM 4506 C C . LEU B 1 225 ? 19.719 6.199 6.316 1 95 225 LEU B C 1
ATOM 4508 O O . LEU B 1 225 ? 20.953 6.328 6.32 1 95 225 LEU B O 1
ATOM 4512 N N . HIS B 1 226 ? 18.906 6.906 7.066 1 96.69 226 HIS B N 1
ATOM 4513 C CA . HIS B 1 226 ? 19.391 8.062 7.82 1 96.69 226 HIS B CA 1
ATOM 4514 C C . HIS B 1 226 ? 19.797 7.66 9.234 1 96.69 226 HIS B C 1
ATOM 4516 O O . HIS B 1 226 ? 19.109 8 10.203 1 96.69 226 HIS B O 1
ATOM 4522 N N . HIS B 1 227 ? 20.922 7.152 9.422 1 95.5 227 HIS B N 1
ATOM 4523 C CA . HIS B 1 227 ? 21.375 6.562 10.688 1 95.5 227 HIS B CA 1
ATOM 4524 C C . HIS B 1 227 ? 21.844 7.637 11.656 1 95.5 227 HIS B C 1
ATOM 4526 O O . HIS B 1 227 ? 22.125 7.344 12.828 1 95.5 227 HIS B O 1
ATOM 4532 N N . ASN B 1 228 ? 21.781 8.852 11.195 1 94.62 228 ASN B N 1
ATOM 4533 C CA . ASN B 1 228 ? 22.25 9.938 12.055 1 94.62 228 ASN B CA 1
ATOM 4534 C C . ASN B 1 228 ? 21.078 10.68 12.695 1 94.62 228 ASN B C 1
ATOM 4536 O O . ASN B 1 228 ? 21.266 11.719 13.336 1 94.62 228 ASN B O 1
ATOM 4540 N N . ILE B 1 229 ? 19.906 10.258 12.492 1 96.19 229 ILE B N 1
ATOM 4541 C CA . ILE B 1 229 ? 18.766 10.898 13.133 1 96.19 229 ILE B CA 1
ATOM 4542 C C . ILE B 1 229 ? 18.203 9.984 14.211 1 96.19 229 ILE B C 1
ATOM 4544 O O . ILE B 1 229 ? 18.484 8.789 14.234 1 96.19 229 ILE B O 1
ATOM 4548 N N . GLU B 1 230 ? 17.344 10.547 15.117 1 97.56 230 GLU B N 1
ATOM 4549 C CA . GLU B 1 230 ? 16.828 9.812 16.266 1 97.56 230 GLU B CA 1
ATOM 4550 C C . GLU B 1 230 ? 15.547 9.055 15.914 1 97.56 230 GLU B C 1
ATOM 4552 O O . GLU B 1 230 ? 15.242 8.023 16.516 1 97.56 230 GLU B O 1
ATOM 4557 N N . VAL B 1 231 ? 14.859 9.539 14.93 1 98.12 231 VAL B N 1
ATOM 4558 C CA . VAL B 1 231 ? 13.5 9.094 14.656 1 98.12 231 VAL B CA 1
ATOM 4559 C C . VAL B 1 231 ? 13.5 8.156 13.453 1 98.12 231 VAL B C 1
ATOM 4561 O O . VAL B 1 231 ? 14.562 7.844 12.898 1 98.12 231 VAL B O 1
ATOM 4564 N N . GLU B 1 232 ? 12.344 7.629 13.141 1 98.56 232 GLU B N 1
ATOM 4565 C CA . GLU B 1 232 ? 12.25 6.668 12.047 1 98.56 232 GLU B CA 1
ATOM 4566 C C . GLU B 1 232 ? 12.328 7.363 10.688 1 98.56 232 GLU B C 1
ATOM 4568 O O . GLU B 1 232 ? 11.836 8.484 10.531 1 98.56 232 GLU B O 1
ATOM 4573 N N . ASP B 1 233 ? 12.906 6.723 9.68 1 98.62 233 ASP B N 1
ATOM 4574 C CA . ASP B 1 233 ? 12.867 7.195 8.297 1 98.62 233 ASP B CA 1
ATOM 4575 C C . ASP B 1 233 ? 12.094 6.223 7.406 1 98.62 233 ASP B C 1
ATOM 4577 O O . ASP B 1 233 ? 12.016 6.414 6.191 1 98.62 233 ASP B O 1
ATOM 4581 N N . ASN B 1 234 ? 11.602 5.152 8.039 1 98.56 234 ASN B N 1
ATOM 4582 C CA . ASN B 1 234 ? 10.883 4.078 7.363 1 98.56 234 ASN B CA 1
ATOM 4583 C C . ASN B 1 234 ? 9.82 3.459 8.266 1 98.56 234 ASN B C 1
ATOM 4585 O O . ASN B 1 234 ? 10.117 3.035 9.383 1 98.56 234 ASN B O 1
ATOM 4589 N N . ALA B 1 235 ? 8.531 3.426 7.734 1 98.94 235 ALA B N 1
ATOM 4590 C CA . ALA B 1 235 ? 7.449 2.926 8.578 1 98.94 235 ALA B CA 1
ATOM 4591 C C . ALA B 1 235 ? 6.336 2.303 7.738 1 98.94 235 ALA B C 1
ATOM 4593 O O . ALA B 1 235 ? 6.039 2.781 6.645 1 98.94 235 ALA B O 1
ATOM 4594 N N . VAL B 1 236 ? 5.734 1.208 8.266 1 98.94 236 VAL B N 1
ATOM 4595 C CA . VAL B 1 236 ? 4.547 0.581 7.695 1 98.94 236 VAL B CA 1
ATOM 4596 C C . VAL B 1 236 ? 3.553 0.249 8.805 1 98.94 236 VAL B C 1
ATOM 4598 O O . VAL B 1 236 ? 3.951 -0.052 9.938 1 98.94 236 VAL B O 1
ATOM 4601 N N . ALA B 1 237 ? 2.256 0.292 8.438 1 99 237 ALA B N 1
ATOM 4602 C CA . ALA B 1 237 ? 1.207 -0.063 9.391 1 99 237 ALA B CA 1
ATOM 4603 C C . ALA B 1 237 ? -0.032 -0.588 8.672 1 99 237 ALA B C 1
ATOM 4605 O O . ALA B 1 237 ? -0.304 -0.206 7.527 1 99 237 ALA B O 1
ATOM 4606 N N . TRP B 1 238 ? -0.761 -1.48 9.32 1 98.94 238 TRP B N 1
ATOM 4607 C CA . TRP B 1 238 ? -2.146 -1.708 8.93 1 98.94 238 TRP B CA 1
ATOM 4608 C C . TRP B 1 238 ? -3.109 -1.133 9.961 1 98.94 238 TRP B C 1
ATOM 4610 O O . TRP B 1 238 ? -2.764 -1.007 11.141 1 98.94 238 TRP B O 1
ATOM 4620 N N . LEU B 1 239 ? -4.262 -0.755 9.469 1 98.88 239 LEU B N 1
ATOM 4621 C CA . LEU B 1 239 ? -5.324 -0.149 10.266 1 98.88 239 LEU B CA 1
ATOM 4622 C C . LEU B 1 239 ? -6.617 -0.952 10.148 1 98.88 239 LEU B C 1
ATOM 4624 O O . LEU B 1 239 ? -6.93 -1.482 9.086 1 98.88 239 LEU B O 1
ATOM 4628 N N . LYS B 1 240 ? -7.324 -1 11.227 1 98.88 240 LYS B N 1
ATOM 4629 C CA . LYS B 1 240 ? -8.758 -1.282 11.203 1 98.88 240 LYS B CA 1
ATOM 4630 C C . LYS B 1 240 ? -9.57 -0.065 11.641 1 98.88 240 LYS B C 1
ATOM 4632 O O . LYS B 1 240 ? -9.344 0.47 12.734 1 98.88 240 LYS B O 1
ATOM 4637 N N . PHE B 1 241 ? -10.43 0.364 10.812 1 98.88 241 PHE B N 1
ATOM 4638 C CA . PHE B 1 241 ? -11.273 1.517 11.117 1 98.88 241 PHE B CA 1
ATOM 4639 C C . PHE B 1 241 ? -12.5 1.098 11.922 1 98.88 241 PHE B C 1
ATOM 4641 O O . PHE B 1 241 ? -12.906 -0.064 11.875 1 98.88 241 PHE B O 1
ATOM 4648 N N . ASN B 1 242 ? -13.125 2.092 12.602 1 98.62 242 ASN B N 1
ATOM 4649 C CA . ASN B 1 242 ? -14.367 1.843 13.328 1 98.62 242 ASN B CA 1
ATOM 4650 C C . ASN B 1 242 ? -15.484 1.395 12.398 1 98.62 242 ASN B C 1
ATOM 4652 O O . ASN B 1 242 ? -16.344 0.609 12.789 1 98.62 242 ASN B O 1
ATOM 4656 N N . ASN B 1 243 ? -15.477 1.819 11.164 1 97.88 243 ASN B N 1
ATOM 4657 C CA . ASN B 1 243 ? -16.531 1.489 10.219 1 97.88 243 ASN B CA 1
ATOM 4658 C C . ASN B 1 243 ? -16.312 0.118 9.586 1 97.88 243 ASN B C 1
ATOM 4660 O O . ASN B 1 243 ? -17.078 -0.297 8.711 1 97.88 243 ASN B O 1
ATOM 4664 N N . GLY B 1 244 ? -15.25 -0.537 9.93 1 97.75 244 GLY B N 1
ATOM 4665 C CA . GLY B 1 244 ? -15.008 -1.896 9.469 1 97.75 244 GLY B CA 1
ATOM 4666 C C . GLY B 1 244 ? -13.984 -1.978 8.352 1 97.75 244 GLY B C 1
ATOM 4667 O O . GLY B 1 244 ? -13.469 -3.059 8.047 1 97.75 244 GLY B O 1
ATOM 4668 N N . ALA B 1 245 ? -13.617 -0.872 7.746 1 98.69 245 ALA B N 1
ATOM 4669 C CA . ALA B 1 245 ? -12.617 -0.856 6.68 1 98.69 245 ALA B CA 1
ATOM 4670 C C . ALA B 1 245 ? -11.234 -1.214 7.223 1 98.69 245 ALA B C 1
ATOM 4672 O O . ALA B 1 245 ? -10.961 -1.042 8.414 1 98.69 245 ALA B O 1
ATOM 4673 N N . PHE B 1 246 ? -10.445 -1.798 6.379 1 98.88 246 PHE B N 1
ATOM 4674 C CA . PHE B 1 246 ? -9.023 -1.925 6.648 1 98.88 246 PHE B CA 1
ATOM 4675 C C . PHE B 1 246 ? -8.234 -0.837 5.922 1 98.88 246 PHE B C 1
ATOM 4677 O O . PHE B 1 246 ? -8.766 -0.169 5.031 1 98.88 246 PHE B O 1
ATOM 4684 N N . GLY B 1 247 ? -7.012 -0.629 6.332 1 98.81 247 GLY B N 1
ATOM 4685 C CA . GLY B 1 247 ? -6.148 0.327 5.656 1 98.81 247 GLY B CA 1
ATOM 4686 C C . GLY B 1 247 ? -4.672 0.067 5.895 1 98.81 247 GLY B C 1
ATOM 4687 O O . GLY B 1 247 ? -4.309 -0.781 6.711 1 98.81 247 GLY B O 1
ATOM 4688 N N . LEU B 1 248 ? -3.893 0.729 5.07 1 98.94 248 LEU B N 1
ATOM 4689 C CA . LEU B 1 248 ? -2.438 0.673 5.164 1 98.94 248 LEU B CA 1
ATOM 4690 C C . LEU B 1 248 ? -1.842 2.076 5.215 1 98.94 248 LEU B C 1
ATOM 4692 O O . LEU B 1 248 ? -2.363 3 4.586 1 98.94 248 LEU B O 1
ATOM 4696 N N . ILE B 1 249 ? -0.777 2.199 5.957 1 98.94 249 ILE B N 1
ATOM 4697 C CA . ILE B 1 249 ? 0.033 3.412 5.945 1 98.94 249 ILE B CA 1
ATOM 4698 C C . ILE B 1 249 ? 1.475 3.066 5.578 1 98.94 249 ILE B C 1
ATOM 4700 O O . ILE B 1 249 ? 2.061 2.141 6.145 1 98.94 249 ILE B O 1
ATOM 4704 N N . GLN B 1 250 ? 1.924 3.746 4.629 1 98.88 250 GLN B N 1
ATOM 4705 C CA . GLN B 1 250 ? 3.332 3.746 4.246 1 98.88 250 GLN B CA 1
ATOM 4706 C C . GLN B 1 250 ? 3.955 5.125 4.438 1 98.88 250 GLN B C 1
ATOM 4708 O O . GLN B 1 250 ? 3.449 6.121 3.912 1 98.88 250 GLN B O 1
ATOM 4713 N N . GLY B 1 251 ? 4.988 5.266 5.184 1 98.88 251 GLY B N 1
ATOM 4714 C CA . GLY B 1 251 ? 5.738 6.496 5.371 1 98.88 251 GLY B CA 1
ATOM 4715 C C . GLY B 1 251 ? 7.238 6.297 5.324 1 98.88 251 GLY B C 1
ATOM 4716 O O . GLY B 1 251 ? 7.797 5.535 6.121 1 98.88 251 GLY B O 1
ATOM 4717 N N . SER B 1 252 ? 7.887 7.004 4.348 1 98.75 252 SER B N 1
ATOM 4718 C CA . SER B 1 252 ? 9.328 6.812 4.199 1 98.75 252 SER B CA 1
ATOM 4719 C C . SER B 1 252 ? 10 8.078 3.666 1 98.75 252 SER B C 1
ATOM 4721 O O . SER B 1 252 ? 9.375 8.859 2.953 1 98.75 252 SER B O 1
ATOM 4723 N N . THR B 1 253 ? 11.234 8.281 4.094 1 98.5 253 THR B N 1
ATOM 4724 C CA . THR B 1 253 ? 12.102 9.289 3.48 1 98.5 253 THR B CA 1
ATOM 4725 C C . THR B 1 253 ? 13.312 8.625 2.826 1 98.5 253 THR B C 1
ATOM 4727 O O . THR B 1 253 ? 14.367 9.25 2.682 1 98.5 253 THR B O 1
ATOM 4730 N N . THR B 1 254 ? 13.172 7.316 2.512 1 98.5 254 THR B N 1
ATOM 4731 C CA . THR B 1 254 ? 14.312 6.535 2.047 1 98.5 254 THR B CA 1
ATOM 4732 C C . THR B 1 254 ? 14.117 6.105 0.596 1 98.5 254 THR B C 1
ATOM 4734 O O . THR B 1 254 ? 15.039 5.559 -0.022 1 98.5 254 THR B O 1
ATOM 4737 N N . CYS B 1 255 ? 12.953 6.312 0.012 1 98.56 255 CYS B N 1
ATOM 4738 C CA . CYS B 1 255 ? 12.594 5.773 -1.296 1 98.56 255 CYS B CA 1
ATOM 4739 C C . CYS B 1 255 ? 13.086 6.684 -2.414 1 98.56 255 CYS B C 1
ATOM 4741 O O . CYS B 1 255 ? 12.422 7.656 -2.77 1 98.56 255 CYS B O 1
ATOM 4743 N N . PHE B 1 256 ? 14.18 6.363 -3 1 98.12 256 PHE B N 1
ATOM 4744 C CA . PHE B 1 256 ? 14.734 7.176 -4.074 1 98.12 256 PHE B CA 1
ATOM 4745 C C . PHE B 1 256 ? 13.93 6.996 -5.359 1 98.12 256 PHE B C 1
ATOM 4747 O O . PHE B 1 256 ? 13.625 5.867 -5.754 1 98.12 256 PHE B O 1
ATOM 4754 N N . PRO B 1 257 ? 13.695 8 -6.164 1 97.81 257 PRO B N 1
ATOM 4755 C CA . PRO B 1 257 ? 13.938 9.422 -5.906 1 97.81 257 PRO B CA 1
ATOM 4756 C C . PRO B 1 257 ? 12.781 10.102 -5.176 1 97.81 257 PRO B C 1
ATOM 4758 O O . PRO B 1 257 ? 12.766 11.328 -5.039 1 97.81 257 PRO B O 1
ATOM 4761 N N . GLY B 1 258 ? 11.867 9.367 -4.684 1 97.56 258 GLY B N 1
ATOM 4762 C CA . GLY B 1 258 ? 10.617 9.852 -4.117 1 97.56 258 GLY B CA 1
ATOM 4763 C C . GLY B 1 258 ? 9.469 9.844 -5.109 1 97.56 258 GLY B C 1
ATOM 4764 O O . GLY B 1 258 ? 9.68 9.977 -6.316 1 97.56 258 GLY B O 1
ATOM 4765 N N . GLU B 1 259 ? 8.297 9.547 -4.594 1 96.5 259 GLU B N 1
ATOM 4766 C CA . GLU B 1 259 ? 7.059 9.617 -5.367 1 96.5 259 GLU B CA 1
ATOM 4767 C C . GLU B 1 259 ? 6 10.445 -4.637 1 96.5 259 GLU B C 1
ATOM 4769 O O . GLU B 1 259 ? 6.035 10.562 -3.412 1 96.5 259 GLU B O 1
ATOM 4774 N N . PRO B 1 260 ? 5.09 11.008 -5.363 1 96.31 260 PRO B N 1
ATOM 4775 C CA . PRO B 1 260 ? 4.047 11.797 -4.703 1 96.31 260 PRO B CA 1
ATOM 4776 C C . PRO B 1 260 ? 3.219 10.977 -3.719 1 96.31 260 PRO B C 1
ATOM 4778 O O . PRO B 1 260 ? 3.068 9.766 -3.895 1 96.31 260 PRO B O 1
ATOM 4781 N N . LYS B 1 261 ? 2.773 11.664 -2.697 1 97.12 261 LYS B N 1
ATOM 4782 C CA . LYS B 1 261 ? 1.886 10.984 -1.759 1 97.12 261 LYS B CA 1
ATOM 4783 C C . LYS B 1 261 ? 0.594 10.547 -2.441 1 97.12 261 LYS B C 1
ATOM 4785 O O . LYS B 1 261 ? 0.091 11.242 -3.33 1 97.12 261 LYS B O 1
ATOM 4790 N N . ARG B 1 262 ? 0.06 9.461 -2.012 1 98.25 262 ARG B N 1
ATOM 4791 C CA . ARG B 1 262 ? -1.127 8.852 -2.607 1 98.25 262 ARG B CA 1
ATOM 4792 C C . ARG B 1 262 ? -2.125 8.43 -1.534 1 98.25 262 ARG B C 1
ATOM 4794 O O . ARG B 1 262 ? -1.742 7.852 -0.516 1 98.25 262 ARG B O 1
ATOM 4801 N N . LEU B 1 263 ? -3.332 8.836 -1.72 1 98.75 263 LEU B N 1
ATOM 4802 C CA . LEU B 1 263 ? -4.453 8.383 -0.906 1 98.75 263 LEU B CA 1
ATOM 4803 C C . LEU B 1 263 ? -5.406 7.52 -1.727 1 98.75 263 LEU B C 1
ATOM 4805 O O . LEU B 1 263 ? -5.824 7.91 -2.818 1 98.75 263 LEU B O 1
ATOM 4809 N N . GLU B 1 264 ? -5.738 6.324 -1.23 1 98.88 264 GLU B N 1
ATOM 4810 C CA . GLU B 1 264 ? -6.676 5.43 -1.903 1 98.88 264 GLU B CA 1
ATOM 4811 C C . GLU B 1 264 ? -7.887 5.133 -1.021 1 98.88 264 GLU B C 1
ATOM 4813 O O . GLU B 1 264 ? -7.738 4.676 0.113 1 98.88 264 GLU B O 1
ATOM 4818 N N . ILE B 1 265 ? -9.031 5.422 -1.548 1 98.94 265 ILE B N 1
ATOM 4819 C CA . ILE B 1 265 ? -10.297 5.062 -0.919 1 98.94 265 ILE B CA 1
ATOM 4820 C C . ILE B 1 265 ? -11.047 4.074 -1.805 1 98.94 265 ILE B C 1
ATOM 4822 O O . ILE B 1 265 ? -11.461 4.418 -2.914 1 98.94 265 ILE B O 1
ATOM 4826 N N . LYS B 1 266 ? -11.219 2.869 -1.28 1 98.81 266 LYS B N 1
ATOM 4827 C CA . LYS B 1 266 ? -11.844 1.808 -2.064 1 98.81 266 LYS B CA 1
ATOM 4828 C C . LYS B 1 266 ? -13.008 1.175 -1.305 1 98.81 266 LYS B C 1
ATOM 4830 O O . LYS B 1 266 ? -12.891 0.89 -0.11 1 98.81 266 LYS B O 1
ATOM 4835 N N . GLY B 1 267 ? -14.07 0.999 -1.999 1 98.62 267 GLY B N 1
ATOM 4836 C CA . GLY B 1 267 ? -15.258 0.387 -1.425 1 98.62 267 GLY B CA 1
ATOM 4837 C C . GLY B 1 267 ? -16.016 -0.5 -2.402 1 98.62 267 GLY B C 1
ATOM 4838 O O . GLY B 1 267 ? -15.523 -0.766 -3.504 1 98.62 267 GLY B O 1
ATOM 4839 N N . THR B 1 268 ? -17.156 -0.986 -1.984 1 98.31 268 THR B N 1
ATOM 4840 C CA . THR B 1 268 ? -17.891 -2.027 -2.688 1 98.31 268 THR B CA 1
ATOM 4841 C C . THR B 1 268 ? -18.594 -1.455 -3.91 1 98.31 268 THR B C 1
ATOM 4843 O O . THR B 1 268 ? -19.016 -2.203 -4.797 1 98.31 268 THR B O 1
ATOM 4846 N N . THR B 1 269 ? -18.766 -0.083 -3.984 1 98.56 269 THR B N 1
ATOM 4847 C CA . THR B 1 269 ? -19.469 0.478 -5.129 1 98.56 269 THR B CA 1
ATOM 4848 C C . THR B 1 269 ? -18.672 1.608 -5.762 1 98.56 269 THR B C 1
ATOM 4850 O O . THR B 1 269 ? -19.188 2.355 -6.594 1 98.56 269 THR B O 1
ATOM 4853 N N . GLY B 1 270 ? -17.438 1.79 -5.363 1 98.62 270 GLY B N 1
ATOM 4854 C CA . GLY B 1 270 ? -16.609 2.818 -5.965 1 98.62 270 GLY B CA 1
ATOM 4855 C C . GLY B 1 270 ? -15.219 2.887 -5.367 1 98.62 270 GLY B C 1
ATOM 4856 O O . GLY B 1 270 ? -14.992 2.398 -4.258 1 98.62 270 GLY B O 1
ATOM 4857 N N . SER B 1 271 ? -14.312 3.416 -6.137 1 98.81 271 SER B N 1
ATOM 4858 C CA . SER B 1 271 ? -12.93 3.623 -5.719 1 98.81 271 SER B CA 1
ATOM 4859 C C . SER B 1 271 ? -12.359 4.902 -6.316 1 98.81 271 SER B C 1
ATOM 4861 O O . SER B 1 271 ? -12.742 5.309 -7.414 1 98.81 271 SER B O 1
ATOM 4863 N N . ALA B 1 272 ? -11.492 5.492 -5.559 1 98.62 272 ALA B N 1
ATOM 4864 C CA . ALA B 1 272 ? -10.797 6.695 -6.008 1 98.62 272 ALA B CA 1
ATOM 4865 C C . ALA B 1 272 ? -9.375 6.75 -5.457 1 98.62 272 ALA B C 1
ATOM 4867 O O . ALA B 1 272 ? -9.102 6.207 -4.383 1 98.62 272 ALA B O 1
ATOM 4868 N N . THR B 1 273 ? -8.516 7.34 -6.238 1 98.5 273 THR B N 1
ATOM 4869 C CA . THR B 1 273 ? -7.133 7.559 -5.836 1 98.5 273 THR B CA 1
ATOM 4870 C C . THR B 1 273 ? -6.75 9.023 -5.992 1 98.5 273 THR B C 1
ATOM 4872 O O . THR B 1 273 ? -6.961 9.617 -7.051 1 98.5 273 THR B O 1
ATOM 4875 N N . LEU B 1 274 ? -6.25 9.578 -4.926 1 97.88 274 LEU B N 1
ATOM 4876 C CA . LEU B 1 274 ? -5.746 10.945 -4.906 1 97.88 274 LEU B CA 1
ATOM 4877 C C . LEU B 1 274 ? -4.223 10.961 -4.852 1 97.88 274 LEU B C 1
ATOM 4879 O O . LEU B 1 274 ? -3.625 10.461 -3.896 1 97.88 274 LEU B O 1
ATOM 4883 N N . VAL B 1 275 ? -3.561 11.484 -5.887 1 97 275 VAL B N 1
ATOM 4884 C CA . VAL B 1 275 ? -2.117 11.695 -5.918 1 97 275 VAL B CA 1
ATOM 4885 C C . VAL B 1 275 ? -1.81 1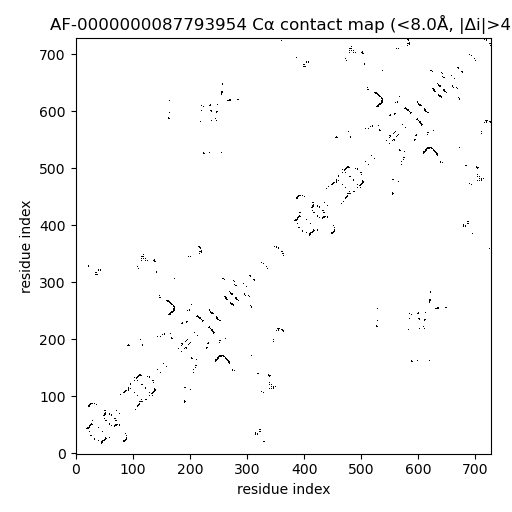3.188 -5.801 1 97 275 VAL B C 1
ATOM 4887 O O . VAL B 1 275 ? -2.115 13.961 -6.711 1 97 275 VAL B O 1
ATOM 4890 N N . ASP B 1 276 ? -1.201 13.438 -4.641 1 93.56 276 ASP B N 1
ATOM 4891 C CA . ASP B 1 276 ? -1.164 14.844 -4.227 1 93.56 276 ASP B CA 1
ATOM 4892 C C . ASP B 1 276 ? -2.564 15.445 -4.215 1 93.56 276 ASP B C 1
ATOM 4894 O O . ASP B 1 276 ? -3.412 15.055 -3.414 1 93.56 276 ASP B O 1
ATOM 4898 N N . ASP B 1 277 ? -2.936 16.219 -5.082 1 93.75 277 ASP B N 1
ATOM 4899 C CA . ASP B 1 277 ? -4.297 16.75 -5.102 1 93.75 277 ASP B CA 1
ATOM 4900 C C . ASP B 1 277 ? -4.973 16.469 -6.441 1 93.75 277 ASP B C 1
ATOM 4902 O O . ASP B 1 277 ? -5.922 17.156 -6.816 1 93.75 277 ASP B O 1
ATOM 4906 N N . THR B 1 278 ? -4.449 15.484 -7.133 1 94.06 278 THR B N 1
ATOM 4907 C CA . THR B 1 278 ? -5.02 15.086 -8.414 1 94.06 278 THR B CA 1
ATOM 4908 C C . THR B 1 278 ? -5.703 13.727 -8.297 1 94.06 278 THR B C 1
ATOM 4910 O O . THR B 1 278 ? -5.102 12.758 -7.824 1 94.06 278 THR B O 1
ATOM 4913 N N . LEU B 1 279 ? -6.941 13.703 -8.766 1 96.38 279 LEU B N 1
ATOM 4914 C CA . LEU B 1 279 ? -7.664 12.438 -8.797 1 96.38 279 LEU B CA 1
ATOM 4915 C C . LEU B 1 279 ? -7.27 11.609 -10.016 1 96.38 279 LEU B C 1
ATOM 4917 O O . LEU B 1 279 ? -7.727 11.883 -11.125 1 96.38 279 LEU B O 1
ATOM 4921 N N . THR B 1 280 ? -6.488 10.562 -9.758 1 96 280 THR B N 1
ATOM 4922 C CA . THR B 1 280 ? -5.941 9.789 -10.867 1 96 280 THR B CA 1
ATOM 4923 C C . THR B 1 280 ? -6.801 8.562 -11.141 1 96 280 THR B C 1
ATOM 4925 O O . THR B 1 280 ? -6.676 7.934 -12.195 1 96 280 THR B O 1
ATOM 4928 N N . PHE B 1 281 ? -7.586 8.133 -10.289 1 97.12 281 PHE B N 1
ATOM 4929 C CA . PHE B 1 281 ? -8.586 7.086 -10.438 1 97.12 281 PHE B CA 1
ATOM 4930 C C . PHE B 1 281 ? -9.906 7.508 -9.797 1 97.12 281 PHE B C 1
ATOM 4932 O O . PHE B 1 281 ? -9.93 7.992 -8.664 1 97.12 281 PHE B O 1
ATOM 4939 N N . TRP B 1 282 ? -10.984 7.379 -10.453 1 98 282 TRP B N 1
ATOM 4940 C CA . TRP B 1 282 ? -12.305 7.832 -10.047 1 98 282 TRP B CA 1
ATOM 4941 C C . TRP B 1 282 ? -13.398 7.043 -10.766 1 98 282 TRP B C 1
ATOM 4943 O O . TRP B 1 282 ? -13.789 7.391 -11.883 1 98 282 TRP B O 1
ATOM 4953 N N . GLN B 1 283 ? -13.883 5.961 -10.133 1 98.06 283 GLN B N 1
ATOM 4954 C CA . GLN B 1 283 ? -14.867 5.078 -10.75 1 98.06 283 GLN B CA 1
ATOM 4955 C C . GLN B 1 283 ? -15.93 4.652 -9.742 1 98.06 283 GLN B C 1
ATOM 4957 O O . GLN B 1 283 ? -15.609 4.309 -8.602 1 98.06 283 GLN B O 1
ATOM 4962 N N . PHE B 1 284 ? -17.125 4.738 -10.156 1 98.38 284 PHE B N 1
ATOM 4963 C CA . PHE B 1 284 ? -18.25 4.383 -9.297 1 98.38 284 PHE B CA 1
ATOM 4964 C C . PHE B 1 284 ? -19.266 3.535 -10.055 1 98.38 284 PHE B C 1
ATOM 4966 O O . PHE B 1 284 ? -19.391 3.65 -11.281 1 98.38 284 PHE B O 1
ATOM 4973 N N . GLU B 1 285 ? -19.922 2.678 -9.273 1 97.62 285 GLU B N 1
ATOM 4974 C CA . GLU B 1 285 ? -20.969 1.853 -9.852 1 97.62 285 GLU B CA 1
ATOM 4975 C C . GLU B 1 285 ? -22.062 2.715 -10.477 1 97.62 285 GLU B C 1
ATOM 4977 O O . GLU B 1 285 ? -22.516 2.441 -11.586 1 97.62 285 GLU B O 1
ATOM 4982 N N . ILE B 1 286 ? -22.516 3.734 -9.766 1 97.25 286 ILE B N 1
ATOM 4983 C CA . ILE B 1 286 ? -23.469 4.715 -10.266 1 97.25 286 ILE B CA 1
ATOM 4984 C C . ILE B 1 286 ? -22.734 6.008 -10.625 1 97.25 286 ILE B C 1
ATOM 4986 O O . ILE B 1 286 ? -22.25 6.715 -9.742 1 97.25 286 ILE B O 1
ATOM 4990 N N . GLU B 1 287 ? -22.781 6.32 -11.859 1 95.5 287 GLU B N 1
ATOM 4991 C CA . GLU B 1 287 ? -22.062 7.496 -12.344 1 95.5 287 GLU B CA 1
ATOM 4992 C C . GLU B 1 287 ? -22.906 8.758 -12.211 1 95.5 287 GLU B C 1
ATOM 4994 O O . GLU B 1 287 ? -24.141 8.688 -12.297 1 95.5 287 GLU B O 1
ATOM 4999 N N . LYS B 1 288 ? -22.219 9.844 -11.992 1 95.38 288 LYS B N 1
ATOM 5000 C CA . LYS B 1 288 ? -22.812 11.172 -12.016 1 95.38 288 LYS B CA 1
ATOM 5001 C C . LYS B 1 288 ? -22.25 12.016 -13.156 1 95.38 288 LYS B C 1
ATOM 5003 O O . LYS B 1 288 ? -21.156 11.75 -13.648 1 95.38 288 LYS B O 1
ATOM 5008 N N . PRO B 1 289 ? -22.984 13.031 -13.609 1 92 289 PRO B N 1
ATOM 5009 C CA . PRO B 1 289 ? -22.531 13.867 -14.727 1 92 289 PRO B CA 1
ATOM 5010 C C . PRO B 1 289 ? -21.172 14.516 -14.469 1 92 289 PRO B C 1
ATOM 5012 O O . PRO B 1 289 ? -20.375 14.664 -15.398 1 92 289 PRO B O 1
ATOM 5015 N N . GLU B 1 290 ? -20.875 14.805 -13.281 1 92.44 290 GLU B N 1
ATOM 5016 C CA . GLU B 1 290 ? -19.641 15.508 -12.961 1 92.44 290 GLU B CA 1
ATOM 5017 C C . GLU B 1 290 ? -18.438 14.562 -12.961 1 92.44 290 GLU B C 1
ATOM 5019 O O . GLU B 1 290 ? -17.297 15.008 -12.969 1 92.44 290 GLU B O 1
ATOM 5024 N N . ASP B 1 291 ? -18.703 13.234 -12.953 1 95.19 291 ASP B N 1
ATOM 5025 C CA . ASP B 1 291 ? -17.625 12.25 -12.836 1 95.19 291 ASP B CA 1
ATOM 5026 C C . ASP B 1 291 ? -16.688 12.312 -14.039 1 95.19 291 ASP B C 1
ATOM 5028 O O . ASP B 1 291 ? -15.469 12.188 -13.891 1 95.19 291 ASP B O 1
ATOM 5032 N N . GLU B 1 292 ? -17.219 12.516 -15.188 1 91.31 292 GLU B N 1
ATOM 5033 C CA . GLU B 1 292 ? -16.406 12.617 -16.391 1 91.31 292 GLU B CA 1
ATOM 5034 C C . GLU B 1 292 ? -15.477 13.828 -16.328 1 91.31 292 GLU B C 1
ATOM 5036 O O . GLU B 1 292 ? -14.312 13.75 -16.719 1 91.31 292 GLU B O 1
ATOM 5041 N N . LEU B 1 293 ? -15.977 14.898 -15.836 1 88.88 293 LEU B N 1
ATOM 5042 C CA . LEU B 1 293 ? -15.18 16.109 -15.695 1 88.88 293 LEU B CA 1
ATOM 5043 C C . LEU B 1 293 ? -14.039 15.906 -14.719 1 88.88 293 LEU B C 1
ATOM 5045 O O . LEU B 1 293 ? -12.922 16.375 -14.953 1 88.88 293 LEU B O 1
ATOM 5049 N N . ILE B 1 294 ? -14.297 15.211 -13.68 1 91.38 294 ILE B N 1
ATOM 5050 C CA . ILE B 1 294 ? -13.289 14.93 -12.664 1 91.38 294 ILE B CA 1
ATOM 5051 C C . ILE B 1 294 ? -12.203 14.031 -13.242 1 91.38 294 ILE B C 1
ATOM 5053 O O . ILE B 1 294 ? -11.008 14.289 -13.062 1 91.38 294 ILE B O 1
ATOM 5057 N N . ARG B 1 295 ? -12.578 13.023 -14.008 1 89.31 295 ARG B N 1
ATOM 5058 C CA . ARG B 1 295 ? -11.641 12.07 -14.594 1 89.31 295 ARG B CA 1
ATOM 5059 C C . ARG B 1 295 ? -10.727 12.758 -15.602 1 89.31 295 ARG B C 1
ATOM 5061 O O . ARG B 1 295 ? -9.555 12.398 -15.727 1 89.31 295 ARG B O 1
ATOM 5068 N N . ASN B 1 296 ? -11.242 13.766 -16.281 1 83.06 296 ASN B N 1
ATOM 5069 C CA . ASN B 1 296 ? -10.477 14.422 -17.328 1 83.06 296 ASN B CA 1
ATOM 5070 C C . ASN B 1 296 ? -9.633 15.562 -16.781 1 83.06 296 ASN B C 1
ATOM 5072 O O . ASN B 1 296 ? -8.875 16.203 -17.531 1 83.06 296 ASN B O 1
ATOM 5076 N N . GLY B 1 297 ? -9.484 15.664 -15.43 1 72.5 297 GLY B N 1
ATOM 5077 C CA . GLY B 1 297 ? -8.609 16.641 -14.812 1 72.5 297 GLY B CA 1
ATOM 5078 C C . GLY B 1 297 ? -9.055 18.078 -15.039 1 72.5 297 GLY B C 1
ATOM 5079 O O . GLY B 1 297 ? -8.273 19.016 -14.852 1 72.5 297 GLY B O 1
ATOM 5080 N N . THR B 1 298 ? -10.078 18.359 -15.688 1 55.38 298 THR B N 1
ATOM 5081 C CA . THR B 1 298 ? -10.469 19.719 -16.062 1 55.38 298 THR B CA 1
ATOM 5082 C C . THR B 1 298 ? -10.797 20.547 -14.812 1 55.38 298 THR B C 1
ATOM 5084 O O . THR B 1 298 ? -10.906 21.766 -14.891 1 55.38 298 THR B O 1
ATOM 5087 N N . THR B 1 299 ? -10.977 20.031 -13.758 1 48.62 299 THR B N 1
ATOM 5088 C CA . THR B 1 299 ? -11.383 20.844 -12.617 1 48.62 299 THR B CA 1
ATOM 5089 C C . THR B 1 299 ? -10.18 21.234 -11.766 1 48.62 299 THR B C 1
ATOM 5091 O O . THR B 1 299 ? -10.305 22 -10.812 1 48.62 299 THR B O 1
ATOM 5094 N N . SER B 1 300 ? -8.961 20.594 -11.828 1 49.09 300 SER B N 1
ATOM 5095 C CA . SER B 1 300 ? -8.117 20.641 -10.641 1 49.09 300 SER B CA 1
ATOM 5096 C C . SER B 1 300 ? -7.008 21.672 -10.789 1 49.09 300 SER B C 1
ATOM 5098 O O . SER B 1 300 ? -6.25 21.641 -11.758 1 49.09 300 SER B O 1
ATOM 5100 N N . ALA B 1 301 ? -7.273 22.859 -10.188 1 42.66 301 ALA B N 1
ATOM 5101 C CA . ALA B 1 301 ? -6.098 23.641 -9.805 1 42.66 301 ALA B CA 1
ATOM 5102 C C . ALA B 1 301 ? -5.059 22.75 -9.125 1 42.66 301 ALA B C 1
ATOM 5104 O O . ALA B 1 301 ? -5.367 22.062 -8.148 1 42.66 301 ALA B O 1
ATOM 5105 N N . LYS B 1 302 ? -3.977 22.453 -9.766 1 48.66 302 LYS B N 1
ATOM 5106 C CA . LYS B 1 302 ? -2.883 21.562 -9.367 1 48.66 302 LYS B CA 1
ATOM 5107 C C . LYS B 1 302 ? -2.283 22 -8.031 1 48.66 302 LYS B C 1
ATOM 5109 O O . LYS B 1 302 ? -1.629 23.031 -7.945 1 48.66 302 LYS B O 1
ATOM 5114 N N . ILE B 1 303 ? -2.869 21.828 -6.742 1 38.31 303 ILE B N 1
ATOM 5115 C CA . ILE B 1 303 ? -2.154 22 -5.484 1 38.31 303 ILE B CA 1
ATOM 5116 C C . ILE B 1 303 ? -1.06 20.938 -5.371 1 38.31 303 ILE B C 1
ATOM 5118 O O . ILE B 1 303 ? -1.35 19.734 -5.309 1 38.31 303 ILE B O 1
ATOM 5122 N N . GLY B 1 304 ? 0.119 21.125 -5.875 1 41.72 304 GLY B N 1
ATOM 5123 C CA . GLY B 1 304 ? 1.229 20.188 -5.965 1 41.72 304 GLY B CA 1
ATOM 5124 C C . GLY B 1 304 ? 1.779 19.781 -4.609 1 41.72 304 GLY B C 1
ATOM 5125 O O . GLY B 1 304 ? 1.607 20.5 -3.623 1 41.72 304 GLY B O 1
ATOM 5126 N N . GLY B 1 305 ? 2.088 18.469 -4.293 1 41.78 305 GLY B N 1
ATOM 5127 C CA . GLY B 1 305 ? 2.75 17.906 -3.123 1 41.78 305 GLY B CA 1
ATOM 5128 C C . GLY B 1 305 ? 4.262 17.984 -3.205 1 41.78 305 GLY B C 1
ATOM 5129 O O . GLY B 1 305 ? 4.824 18.188 -4.281 1 41.78 305 GLY B O 1
ATOM 5130 N N . GLY B 1 306 ? 4.973 18.188 -2.184 1 42.94 306 GLY B N 1
ATOM 5131 C CA . GLY B 1 306 ? 6.402 18.391 -2.002 1 42.94 306 GLY B CA 1
ATOM 5132 C C . GLY B 1 306 ? 7.195 17.094 -2.053 1 42.94 306 GLY B C 1
ATOM 5133 O O . GLY B 1 306 ? 8.078 16.859 -1.224 1 42.94 306 GLY B O 1
ATOM 5134 N N . ALA B 1 307 ? 7.012 16.031 -2.984 1 42.28 307 ALA B N 1
ATOM 5135 C CA . ALA B 1 307 ? 7.617 14.703 -2.967 1 42.28 307 ALA B CA 1
ATOM 5136 C C . ALA B 1 307 ? 9.141 14.797 -2.996 1 42.28 307 ALA B C 1
ATOM 5138 O O . ALA B 1 307 ? 9.828 14.094 -2.25 1 42.28 307 ALA B O 1
ATOM 5139 N N . SER B 1 308 ? 9.672 15.641 -3.893 1 41.12 308 SER B N 1
ATOM 5140 C CA . SER B 1 308 ? 11.125 15.781 -4.008 1 41.12 308 SER B CA 1
ATOM 5141 C C . SER B 1 308 ? 11.578 17.172 -3.562 1 41.12 308 SER B C 1
ATOM 5143 O O . SER B 1 308 ? 12.75 17.359 -3.236 1 41.12 308 SER B O 1
ATOM 5145 N N . ASP B 1 309 ? 10.531 18.141 -3.605 1 46.5 309 ASP B N 1
ATOM 5146 C CA . ASP B 1 309 ? 10.859 19.531 -3.289 1 46.5 309 ASP B CA 1
ATOM 5147 C C . ASP B 1 309 ? 9.844 20.125 -2.33 1 46.5 309 ASP B C 1
ATOM 5149 O O . ASP B 1 309 ? 8.711 20.422 -2.721 1 46.5 309 ASP B O 1
ATOM 5153 N N . PRO B 1 310 ? 10.164 20.328 -1.134 1 46.31 310 PRO B N 1
ATOM 5154 C CA . PRO B 1 310 ? 9.258 20.875 -0.115 1 46.31 310 PRO B CA 1
ATOM 5155 C C . PRO B 1 310 ? 8.68 22.234 -0.503 1 46.31 310 PRO B C 1
ATOM 5157 O O . PRO B 1 310 ? 7.66 22.656 0.048 1 46.31 310 PRO B O 1
ATOM 5160 N N . ASN B 1 311 ? 9.266 22.922 -1.52 1 46.44 311 ASN B N 1
ATOM 5161 C CA . ASN B 1 311 ? 8.859 24.266 -1.871 1 46.44 311 ASN B CA 1
ATOM 5162 C C . ASN B 1 311 ? 7.809 24.281 -2.973 1 46.44 311 ASN B C 1
ATOM 5164 O O . ASN B 1 311 ? 7.285 25.328 -3.338 1 46.44 311 ASN B O 1
ATOM 5168 N N . ALA B 1 312 ? 7.465 23.234 -3.539 1 46.88 312 ALA B N 1
ATOM 5169 C CA . ALA B 1 312 ? 6.559 23.141 -4.68 1 46.88 312 ALA B CA 1
ATOM 5170 C C . ALA B 1 312 ? 5.102 23.109 -4.223 1 46.88 312 ALA B C 1
ATOM 5172 O O . ALA B 1 312 ? 4.238 22.578 -4.922 1 46.88 312 ALA B O 1
ATOM 5173 N N . ILE B 1 313 ? 4.816 23.719 -3 1 56.97 313 ILE B N 1
ATOM 5174 C CA . ILE B 1 313 ? 3.453 23.688 -2.484 1 56.97 313 ILE B CA 1
ATOM 5175 C C . ILE B 1 313 ? 2.725 24.969 -2.904 1 56.97 313 ILE B C 1
ATOM 5177 O O . ILE B 1 313 ? 3.33 26.047 -2.982 1 56.97 313 ILE B O 1
ATOM 5181 N N . SER B 1 314 ? 1.504 24.859 -3.32 1 70.06 314 SER B N 1
ATOM 5182 C CA . SER B 1 314 ? 0.679 26.031 -3.637 1 70.06 314 SER B CA 1
ATOM 5183 C C . SER B 1 314 ? 0.236 26.75 -2.369 1 70.06 314 SER B C 1
ATOM 5185 O O . SER B 1 314 ? -0.065 26.109 -1.357 1 70.06 314 SER B O 1
ATOM 5187 N N . VAL B 1 315 ? 0.367 28.016 -2.328 1 88.75 315 VAL B N 1
ATOM 5188 C CA . VAL B 1 315 ? -0.038 28.906 -1.245 1 88.75 315 VAL B CA 1
ATOM 5189 C C . VAL B 1 315 ? -1.557 28.875 -1.083 1 88.75 315 VAL B C 1
ATOM 5191 O O . VAL B 1 315 ? -2.086 29.266 -0.042 1 88.75 315 VAL B O 1
ATOM 5194 N N . GLU B 1 316 ? -2.158 28.281 -2.021 1 89.69 316 GLU B N 1
ATOM 5195 C CA . GLU B 1 316 ? -3.613 28.359 -2.08 1 89.69 316 GLU B CA 1
ATOM 5196 C C . GLU B 1 316 ? -4.254 27.594 -0.916 1 89.69 316 GLU B C 1
ATOM 5198 O O . GLU B 1 316 ? -5.258 28.047 -0.356 1 89.69 316 GLU B O 1
ATOM 5203 N N . GLY B 1 317 ? -3.76 26.516 -0.54 1 94.31 317 GLY B N 1
ATOM 5204 C CA . GLY B 1 317 ? -4.281 25.781 0.608 1 94.31 317 GLY B CA 1
ATOM 5205 C C . GLY B 1 317 ? -4.184 26.578 1.903 1 94.31 317 GLY B C 1
ATOM 5206 O O . GLY B 1 317 ? -5.145 26.625 2.672 1 94.31 317 GLY B O 1
ATOM 5207 N N . HIS B 1 318 ? -3.061 27.172 2.092 1 96.75 318 HIS B N 1
ATOM 5208 C CA . HIS B 1 318 ? -2.877 28.016 3.268 1 96.75 318 HIS B CA 1
ATOM 5209 C C . HIS B 1 318 ? -3.814 29.219 3.24 1 96.75 318 HIS B C 1
ATOM 5211 O O . HIS B 1 318 ? -4.398 29.578 4.262 1 96.75 318 HIS B O 1
ATOM 5217 N N . ARG B 1 319 ? -3.891 29.828 2.082 1 96.38 319 ARG B N 1
ATOM 5218 C CA . ARG B 1 319 ? -4.781 30.969 1.933 1 96.38 319 ARG B CA 1
ATOM 5219 C C . ARG B 1 319 ? -6.211 30.609 2.314 1 96.38 319 ARG B C 1
ATOM 5221 O O . ARG B 1 319 ? -6.852 31.312 3.092 1 96.38 319 ARG B O 1
ATOM 5228 N N . ALA B 1 320 ? -6.695 29.484 1.771 1 96.69 320 ALA B N 1
ATOM 5229 C CA . ALA B 1 320 ? -8.062 29.047 2.049 1 96.69 320 ALA B CA 1
ATOM 5230 C C . ALA B 1 320 ? -8.258 28.766 3.537 1 96.69 320 ALA B C 1
ATOM 5232 O O . ALA B 1 320 ? -9.297 29.109 4.105 1 96.69 320 ALA B O 1
ATOM 5233 N N . GLN B 1 321 ? -7.285 28.188 4.156 1 97.88 321 GLN B N 1
ATOM 5234 C CA . GLN B 1 321 ? -7.41 27.875 5.574 1 97.88 321 GLN B CA 1
ATOM 5235 C C . GLN B 1 321 ? -7.359 29.141 6.422 1 97.88 321 GLN B C 1
ATOM 5237 O O . GLN B 1 321 ? -8.109 29.281 7.387 1 97.88 321 GLN B O 1
ATOM 5242 N N . ILE B 1 322 ? -6.492 30.047 6.105 1 98.19 322 ILE B N 1
ATOM 5243 C CA . ILE B 1 322 ? -6.391 31.312 6.828 1 98.19 322 ILE B CA 1
ATOM 5244 C C . ILE B 1 322 ? -7.684 32.094 6.656 1 98.19 322 ILE B C 1
ATOM 5246 O O . ILE B 1 322 ? -8.164 32.719 7.605 1 98.19 322 ILE B O 1
ATOM 5250 N N . GLU B 1 323 ? -8.219 32.094 5.473 1 97.81 323 GLU B N 1
ATOM 5251 C CA . GLU B 1 323 ? -9.508 32.75 5.238 1 97.81 323 GLU B CA 1
ATOM 5252 C C . GLU B 1 323 ? -10.594 32.156 6.133 1 97.81 323 GLU B C 1
ATOM 5254 O O . GLU B 1 323 ? -11.367 32.906 6.742 1 97.81 323 GLU B O 1
ATOM 5259 N N . ASP B 1 324 ? -10.641 30.875 6.164 1 98.25 324 ASP B N 1
ATOM 5260 C CA . ASP B 1 324 ? -11.625 30.219 7.027 1 98.25 324 ASP B CA 1
ATOM 5261 C C . ASP B 1 324 ? -11.398 30.594 8.492 1 98.25 324 ASP B C 1
ATOM 5263 O O . ASP B 1 324 ? -12.352 30.859 9.219 1 98.25 324 ASP B O 1
ATOM 5267 N N . PHE B 1 325 ? -10.164 30.578 8.906 1 98.56 325 PHE B N 1
ATOM 5268 C CA . PHE B 1 325 ? -9.836 30.859 10.297 1 98.56 325 PHE B CA 1
ATOM 5269 C C . PHE B 1 325 ? -10.227 32.281 10.664 1 98.56 325 PHE B C 1
ATOM 5271 O O . PHE B 1 325 ? -10.82 32.5 11.719 1 98.56 325 PHE B O 1
ATOM 5278 N N . ALA B 1 326 ? -9.914 33.25 9.805 1 98.31 326 ALA B N 1
ATOM 5279 C CA . ALA B 1 326 ? -10.305 34.625 10.016 1 98.31 326 ALA B CA 1
ATOM 5280 C C . ALA B 1 326 ? -11.82 34.781 10.109 1 98.31 326 ALA B C 1
ATOM 5282 O O . ALA B 1 326 ? -12.328 35.469 10.992 1 98.31 326 ALA B O 1
ATOM 5283 N N . SER B 1 327 ? -12.477 34.125 9.219 1 97.81 327 SER B N 1
ATOM 5284 C CA . SER B 1 327 ? -13.93 34.156 9.242 1 97.81 327 SER B CA 1
ATOM 5285 C C . SER B 1 327 ? -14.484 33.531 10.523 1 97.81 327 SER B C 1
ATOM 5287 O O . SER B 1 327 ? -15.461 34.031 11.086 1 97.81 327 SER B O 1
ATOM 5289 N N . ALA B 1 328 ? -13.875 32.469 10.953 1 98 328 ALA B N 1
ATOM 5290 C CA . ALA B 1 328 ? -14.289 31.797 12.188 1 98 328 ALA B CA 1
ATOM 5291 C C . ALA B 1 328 ? -14.164 32.75 13.375 1 98 328 ALA B C 1
ATOM 5293 O O . ALA B 1 328 ? -15.055 32.781 14.234 1 98 328 ALA B O 1
ATOM 5294 N N . ILE B 1 329 ? -13.07 33.469 13.406 1 97.81 329 ILE B N 1
ATOM 5295 C CA . ILE B 1 329 ? -12.852 34.438 14.469 1 97.81 329 ILE B CA 1
ATOM 5296 C C . ILE B 1 329 ? -13.938 35.5 14.43 1 97.81 329 ILE B C 1
ATOM 5298 O O . ILE B 1 329 ? -14.547 35.812 15.453 1 97.81 329 ILE B O 1
ATOM 5302 N N . ARG B 1 330 ? -14.242 36.031 13.25 1 96.69 330 ARG B N 1
ATOM 5303 C CA . ARG B 1 330 ? -15.227 37.094 13.078 1 96.69 330 ARG B CA 1
ATOM 5304 C C . ARG B 1 330 ? -16.625 36.625 13.477 1 96.69 330 ARG B C 1
ATOM 5306 O O . ARG B 1 330 ? -17.391 37.375 14.094 1 96.69 330 ARG B O 1
ATOM 5313 N N . GLU B 1 331 ? -16.891 35.375 13.172 1 96.44 331 GLU B N 1
ATOM 5314 C CA . GLU B 1 331 ? -18.234 34.875 13.32 1 96.44 331 GLU B CA 1
ATOM 5315 C C . GLU B 1 331 ? -18.422 34.188 14.672 1 96.44 331 GLU B C 1
ATOM 5317 O O . GLU B 1 331 ? -19.547 33.844 15.055 1 96.44 331 GLU B O 1
ATOM 5322 N N . GLY B 1 332 ? -17.375 33.969 15.328 1 96.19 332 GLY B N 1
ATOM 5323 C CA . GLY B 1 332 ? -17.453 33.281 16.609 1 96.19 332 GLY B CA 1
ATOM 5324 C C . GLY B 1 332 ? -17.781 31.797 16.469 1 96.19 332 GLY B C 1
ATOM 5325 O O . GLY B 1 332 ? -18.5 31.234 17.297 1 96.19 332 GLY B O 1
ATOM 5326 N N . ARG B 1 333 ? -17.391 31.188 15.375 1 96.69 333 ARG B N 1
ATOM 5327 C CA . ARG B 1 333 ? -17.578 29.766 15.172 1 96.69 333 ARG B CA 1
ATOM 5328 C C . ARG B 1 333 ? -16.25 29.016 15.203 1 96.69 333 ARG B C 1
ATOM 5330 O O . ARG B 1 333 ? -15.188 29.641 15.148 1 96.69 333 ARG B O 1
ATOM 5337 N N . ALA B 1 334 ? -16.328 27.688 15.305 1 97.62 334 ALA B N 1
ATOM 5338 C CA . ALA B 1 334 ? -15.133 26.859 15.203 1 97.62 334 ALA B CA 1
ATOM 5339 C C . ALA B 1 334 ? -14.531 26.938 13.805 1 97.62 334 ALA B C 1
ATOM 5341 O O . ALA B 1 334 ? -15.258 27.031 12.812 1 97.62 334 ALA B O 1
ATOM 5342 N N . PRO B 1 335 ? -13.234 26.938 13.742 1 98.56 335 PRO B N 1
ATOM 5343 C CA . PRO B 1 335 ? -12.633 26.844 12.414 1 98.56 335 PRO B CA 1
ATOM 5344 C C . PRO B 1 335 ? -12.883 25.5 11.75 1 98.56 335 PRO B C 1
ATOM 5346 O O . PRO B 1 335 ? -13.297 24.547 12.414 1 98.56 335 PRO B O 1
ATOM 5349 N N . ALA B 1 336 ? -12.641 25.422 10.445 1 98.25 336 ALA B N 1
ATOM 5350 C CA . ALA B 1 336 ? -12.844 24.203 9.664 1 98.25 336 ALA B CA 1
ATOM 5351 C C . ALA B 1 336 ? -12 23.062 10.203 1 98.25 336 ALA B C 1
ATOM 5353 O O . ALA B 1 336 ? -12.398 21.891 10.133 1 98.25 336 ALA B O 1
ATOM 5354 N N . ILE B 1 337 ? -10.797 23.438 10.742 1 98.75 337 ILE B N 1
ATOM 5355 C CA . ILE B 1 337 ? -9.898 22.422 11.297 1 98.75 337 ILE B CA 1
ATOM 5356 C C . ILE B 1 337 ? -9.539 22.797 12.734 1 98.75 337 ILE B C 1
ATOM 5358 O O . ILE B 1 337 ? -8.461 23.344 12.992 1 98.75 337 ILE B O 1
ATOM 5362 N N . PRO B 1 338 ? -10.406 22.516 13.633 1 98.69 338 PRO B N 1
ATOM 5363 C CA . PRO B 1 338 ? -10.148 22.828 15.039 1 98.69 338 PRO B CA 1
ATOM 5364 C C . PRO B 1 338 ? -9.039 21.969 15.648 1 98.69 338 PRO B C 1
ATOM 5366 O O . PRO B 1 338 ? -8.57 21.016 15.008 1 98.69 338 PRO B O 1
ATOM 5369 N N . GLY B 1 339 ? -8.641 22.297 16.828 1 98.31 339 GLY B N 1
ATOM 5370 C CA . GLY B 1 339 ? -7.57 21.594 17.516 1 98.31 339 GLY B CA 1
ATOM 5371 C C . GLY B 1 339 ? -7.816 20.094 17.641 1 98.31 339 GLY B C 1
ATOM 5372 O O . GLY B 1 339 ? -6.879 19.297 17.562 1 98.31 339 GLY B O 1
ATOM 5373 N N . SER B 1 340 ? -9.086 19.703 17.75 1 97.31 340 SER B N 1
ATOM 5374 C CA . SER B 1 340 ? -9.445 18.281 17.906 1 97.31 340 SER B CA 1
ATOM 5375 C C . SER B 1 340 ? -9.047 17.484 16.672 1 97.31 340 SER B C 1
ATOM 5377 O O . SER B 1 340 ? -8.695 16.297 16.781 1 97.31 340 SER B O 1
ATOM 5379 N N . GLU B 1 341 ? -9.109 18.094 15.555 1 97.94 341 GLU B N 1
ATOM 5380 C CA . GLU B 1 341 ? -8.727 17.422 14.32 1 97.94 341 GLU B CA 1
ATOM 5381 C C . GLU B 1 341 ? -7.219 17.188 14.266 1 97.94 341 GLU B C 1
ATOM 5383 O O . GLU B 1 341 ? -6.766 16.141 13.797 1 97.94 341 GLU B O 1
ATOM 5388 N N . GLY B 1 342 ? -6.473 18.188 14.711 1 98.31 342 GLY B N 1
ATOM 5389 C CA . GLY B 1 342 ? -5.035 17.984 14.82 1 98.31 342 GLY B CA 1
ATOM 5390 C C . GLY B 1 342 ? -4.656 16.891 15.797 1 98.31 342 GLY B C 1
ATOM 5391 O O . GLY B 1 342 ? -3.695 16.156 15.57 1 98.31 342 GLY B O 1
ATOM 5392 N N . ARG B 1 343 ? -5.391 16.781 16.875 1 98.62 343 ARG B N 1
ATOM 5393 C CA . ARG B 1 343 ? -5.141 15.781 17.906 1 98.62 343 ARG B CA 1
ATOM 5394 C C . ARG B 1 343 ? -5.316 14.367 17.359 1 98.62 343 ARG B C 1
ATOM 5396 O O . ARG B 1 343 ? -4.527 13.477 17.672 1 98.62 343 ARG B O 1
ATOM 5403 N N . ARG B 1 344 ? -6.375 14.219 16.578 1 98.19 344 ARG B N 1
ATOM 5404 C CA . ARG B 1 344 ? -6.742 12.922 16.016 1 98.19 344 ARG B CA 1
ATOM 5405 C C . ARG B 1 344 ? -5.602 12.344 15.18 1 98.19 344 ARG B C 1
ATOM 5407 O O . ARG B 1 344 ? -5.285 11.164 15.289 1 98.19 344 ARG B O 1
ATOM 5414 N N . THR B 1 345 ? -4.996 13.125 14.383 1 98.75 345 THR B N 1
ATOM 5415 C CA . THR B 1 345 ? -3.912 12.695 13.5 1 98.75 345 THR B CA 1
ATOM 5416 C C . THR B 1 345 ? -2.678 12.312 14.312 1 98.75 345 THR B C 1
ATOM 5418 O O . THR B 1 345 ? -2.078 11.258 14.078 1 98.75 345 THR B O 1
ATOM 5421 N N . VAL B 1 346 ? -2.316 13.109 15.273 1 98.88 346 VAL B N 1
ATOM 5422 C CA . VAL B 1 346 ? -1.146 12.859 16.109 1 98.88 346 VAL B CA 1
ATOM 5423 C C . VAL B 1 346 ? -1.384 11.625 16.969 1 98.88 346 VAL B C 1
ATOM 5425 O O . VAL B 1 346 ? -0.458 10.852 17.219 1 98.88 346 VAL B O 1
ATOM 5428 N N . GLU B 1 347 ? -2.613 11.43 17.391 1 98.88 347 GLU B N 1
ATOM 5429 C CA . GLU B 1 347 ? -2.955 10.25 18.172 1 98.88 347 GLU B CA 1
ATOM 5430 C C . GLU B 1 347 ? -2.67 8.969 17.406 1 98.88 347 GLU B C 1
ATOM 5432 O O . GLU B 1 347 ? -2.074 8.031 17.938 1 98.88 347 GLU B O 1
ATOM 5437 N N . LEU B 1 348 ? -3.072 8.906 16.172 1 98.94 348 LEU B N 1
ATOM 5438 C CA . LEU B 1 348 ? -2.824 7.719 15.359 1 98.94 348 LEU B CA 1
ATOM 5439 C C . LEU B 1 348 ? -1.328 7.5 15.156 1 98.94 348 LEU B C 1
ATOM 5441 O O . LEU B 1 348 ? -0.839 6.375 15.281 1 98.94 348 LEU B O 1
ATOM 5445 N N . ILE B 1 349 ? -0.599 8.555 14.867 1 98.94 349 ILE B N 1
ATOM 5446 C CA . ILE B 1 349 ? 0.836 8.43 14.641 1 98.94 349 ILE B CA 1
ATOM 5447 C C . ILE B 1 349 ? 1.516 7.914 15.906 1 98.94 349 ILE B C 1
ATOM 5449 O O . ILE B 1 349 ? 2.365 7.023 15.844 1 98.94 349 ILE B O 1
ATOM 5453 N N . ASN B 1 350 ? 1.134 8.5 17.062 1 98.94 350 ASN B N 1
ATOM 5454 C CA . ASN B 1 350 ? 1.696 8.031 18.312 1 98.94 350 ASN B CA 1
ATOM 5455 C C . ASN B 1 350 ? 1.329 6.57 18.578 1 98.94 350 ASN B C 1
ATOM 5457 O O . ASN B 1 350 ? 2.133 5.812 19.125 1 98.94 350 ASN B O 1
ATOM 5461 N N . ALA B 1 351 ? 0.13 6.156 18.219 1 98.94 351 ALA B N 1
ATOM 5462 C CA . ALA B 1 351 ? -0.274 4.758 18.359 1 98.94 351 ALA B CA 1
ATOM 5463 C C . ALA B 1 351 ? 0.573 3.85 17.469 1 98.94 351 ALA B C 1
ATOM 5465 O O . ALA B 1 351 ? 0.916 2.732 17.875 1 98.94 351 ALA B O 1
ATOM 5466 N N . ILE B 1 352 ? 0.89 4.273 16.328 1 98.94 352 ILE B N 1
ATOM 5467 C CA . ILE B 1 352 ? 1.758 3.531 15.422 1 98.94 352 ILE B CA 1
ATOM 5468 C C . ILE B 1 352 ? 3.133 3.346 16.062 1 98.94 352 ILE B C 1
ATOM 5470 O O . ILE B 1 352 ? 3.682 2.242 16.062 1 98.94 352 ILE B O 1
ATOM 5474 N N . TYR B 1 353 ? 3.686 4.449 16.594 1 98.88 353 TYR B N 1
ATOM 5475 C CA . TYR B 1 353 ? 4.98 4.367 17.25 1 98.88 353 TYR B CA 1
ATOM 5476 C C . TYR B 1 353 ? 4.934 3.395 18.422 1 98.88 353 TYR B C 1
ATOM 5478 O O . TYR B 1 353 ? 5.855 2.596 18.609 1 98.88 353 TYR B O 1
ATOM 5486 N N . GLN B 1 354 ? 3.885 3.486 19.188 1 98.88 354 GLN B N 1
ATOM 5487 C CA . GLN B 1 354 ? 3.727 2.584 20.312 1 98.88 354 GLN B CA 1
ATOM 5488 C C . GLN B 1 354 ? 3.666 1.129 19.859 1 98.88 354 GLN B C 1
ATOM 5490 O O . GLN B 1 354 ? 4.332 0.263 20.438 1 98.88 354 GLN B O 1
ATOM 5495 N N . SER B 1 355 ? 2.85 0.873 18.859 1 98.94 355 SER B N 1
ATOM 5496 C CA . SER B 1 355 ? 2.711 -0.475 18.328 1 98.94 355 SER B CA 1
ATOM 5497 C C . SER B 1 355 ? 4.062 -1.037 17.891 1 98.94 355 SER B C 1
ATOM 5499 O O . SER B 1 355 ? 4.383 -2.189 18.188 1 98.94 355 SER B O 1
ATOM 5501 N N . SER B 1 356 ? 4.789 -0.244 17.172 1 98.81 356 SER B N 1
ATOM 5502 C CA . SER B 1 356 ? 6.105 -0.67 16.719 1 98.81 356 SER B CA 1
ATOM 5503 C C . SER B 1 356 ? 7.039 -0.965 17.875 1 98.81 356 SER B C 1
ATOM 5505 O O . SER B 1 356 ? 7.727 -1.989 17.891 1 98.81 356 SER B O 1
ATOM 5507 N N . ARG B 1 357 ? 7.113 -0.078 18.828 1 98.25 357 ARG B N 1
ATOM 5508 C CA . ARG B 1 357 ? 8.016 -0.2 19.969 1 98.25 357 ARG B CA 1
ATOM 5509 C C . ARG B 1 357 ? 7.68 -1.429 20.797 1 98.25 357 ARG B C 1
ATOM 5511 O O . ARG B 1 357 ? 8.578 -2.141 21.266 1 98.25 357 ARG B O 1
ATOM 5518 N N . GLU B 1 358 ? 6.367 -1.668 20.969 1 98.19 358 GLU B N 1
ATOM 5519 C CA . GLU B 1 358 ? 5.938 -2.711 21.891 1 98.19 358 GLU B CA 1
ATOM 5520 C C . GLU B 1 358 ? 5.605 -4.004 21.156 1 98.19 358 GLU B C 1
ATOM 5522 O O . GLU B 1 358 ? 5.309 -5.023 21.781 1 98.19 358 GLU B O 1
ATOM 5527 N N . SER B 1 359 ? 5.629 -3.986 19.859 1 97.56 359 SER B N 1
ATOM 5528 C CA . SER B 1 359 ? 5.32 -5.141 19.016 1 97.56 359 SER B CA 1
ATOM 5529 C C . SER B 1 359 ? 3.959 -5.73 19.359 1 97.56 359 SER B C 1
ATOM 5531 O O . SER B 1 359 ? 3.838 -6.934 19.609 1 97.56 359 SER B O 1
ATOM 5533 N N . CYS B 1 360 ? 3.01 -4.855 19.375 1 97.5 360 CYS B N 1
ATOM 5534 C CA . CYS B 1 360 ? 1.653 -5.285 19.688 1 97.5 360 CYS B CA 1
ATOM 5535 C C . CYS B 1 360 ? 0.626 -4.457 18.922 1 97.5 360 CYS B C 1
ATOM 5537 O O . CYS B 1 360 ? 0.965 -3.432 18.328 1 97.5 360 CYS B O 1
ATOM 5539 N N . ILE B 1 361 ? -0.562 -4.977 18.922 1 98.44 361 ILE B N 1
ATOM 5540 C CA . ILE B 1 361 ? -1.688 -4.227 18.375 1 98.44 361 ILE B CA 1
ATOM 5541 C C . ILE B 1 361 ? -2.139 -3.174 19.391 1 98.44 361 ILE B C 1
ATOM 5543 O O . ILE B 1 361 ? -2.303 -3.475 20.578 1 98.44 361 ILE B O 1
ATOM 5547 N N . VAL B 1 362 ? -2.316 -1.918 18.953 1 98.81 362 VAL B N 1
ATOM 5548 C CA . VAL B 1 362 ? -2.75 -0.837 19.828 1 98.81 362 VAL B CA 1
ATOM 5549 C C . VAL B 1 362 ? -4.195 -0.458 19.516 1 98.81 362 VAL B C 1
ATOM 5551 O O . VAL B 1 362 ? -4.555 -0.28 18.344 1 98.81 362 VAL B O 1
ATOM 5554 N N . GLN B 1 363 ? -5 -0.39 20.531 1 98.5 363 GLN B N 1
ATOM 5555 C CA . GLN B 1 363 ? -6.383 0.057 20.406 1 98.5 363 GLN B CA 1
ATOM 5556 C C . GLN B 1 363 ? -6.492 1.568 20.578 1 98.5 363 GLN B C 1
ATOM 5558 O O . GLN B 1 363 ? -5.809 2.152 21.422 1 98.5 363 GLN B O 1
ATOM 5563 N N . LEU B 1 364 ? -7.355 2.16 19.75 1 97.75 364 LEU B N 1
ATOM 5564 C CA . LEU B 1 364 ? -7.574 3.598 19.859 1 97.75 364 LEU B CA 1
ATOM 5565 C C . LEU B 1 364 ? -8.984 3.893 20.375 1 97.75 364 LEU B C 1
ATOM 5567 O O . LEU B 1 364 ? -9.898 3.09 20.172 1 97.75 364 LEU B O 1
#

Solvent-accessible surface area (backbone atoms only — not comparable to full-atom values): 35465 Å² total; per-residue (Å²): 111,65,66,57,48,51,48,49,49,47,48,50,51,46,52,59,64,68,46,77,64,41,24,29,28,35,36,30,73,48,77,68,28,55,42,51,53,54,16,33,70,70,24,88,53,39,37,54,53,32,30,28,21,92,49,60,69,59,23,45,54,52,14,63,73,65,66,29,41,62,30,76,46,63,72,64,52,53,67,40,83,74,49,45,28,38,36,42,42,58,60,26,48,50,37,37,64,56,47,39,57,35,13,76,55,56,17,24,36,40,28,39,61,44,45,26,58,43,45,68,53,33,49,52,34,50,51,47,20,55,75,45,72,29,57,44,30,30,52,59,34,68,64,65,28,60,32,42,41,52,51,40,49,39,50,75,69,48,50,25,53,59,53,44,42,43,32,25,38,23,46,16,32,60,56,72,64,59,51,68,71,39,88,48,52,31,24,57,72,31,34,42,26,22,19,49,48,67,69,24,39,67,48,50,38,51,43,39,73,53,75,42,58,59,36,34,35,37,30,46,66,38,68,78,71,60,82,85,43,75,30,35,30,31,36,38,29,30,36,34,31,69,87,68,19,33,23,41,41,38,18,22,32,39,23,22,74,34,40,61,36,35,38,37,46,25,3,56,30,7,27,36,28,33,46,49,26,40,51,79,39,75,45,48,73,75,78,55,86,62,50,61,48,49,61,68,53,76,72,49,70,80,44,45,54,41,29,77,42,79,76,52,50,52,48,59,25,45,22,56,48,50,44,43,41,49,48,14,64,76,68,72,48,79,36,94,39,28,44,69,58,34,34,54,43,38,40,52,54,51,41,38,52,48,7,30,75,67,69,39,75,34,78,98,112,65,68,59,48,51,50,50,50,47,47,51,51,45,53,60,62,69,46,77,63,40,25,29,29,36,36,30,72,48,77,68,28,55,44,52,54,52,15,32,69,70,23,88,53,38,38,54,53,34,31,27,24,92,48,60,68,60,24,46,53,50,12,63,74,64,67,29,42,61,30,79,47,65,70,65,53,54,67,41,82,75,48,45,29,37,36,42,41,58,59,26,47,49,36,36,64,56,47,40,57,36,13,74,55,57,19,25,35,39,28,39,64,44,45,26,59,42,45,70,53,34,50,51,33,50,50,45,20,56,75,46,72,29,59,45,30,29,52,58,35,67,62,65,27,58,31,42,43,52,52,40,49,40,50,75,68,48,50,26,53,59,52,45,42,44,31,26,37,24,45,16,32,60,57,73,64,60,50,68,70,38,86,46,52,32,24,58,74,31,35,42,25,23,21,49,47,67,69,24,38,66,49,50,37,51,44,38,74,52,76,43,60,58,34,34,36,37,31,46,66,38,68,77,72,58,82,88,43,74,30,36,32,31,37,37,28,30,37,33,31,69,85,66,20,34,25,39,40,38,18,24,33,40,23,21,73,34,39,64,37,35,38,37,47,24,2,57,30,8,26,37,30,31,46,50,25,40,53,79,40,73,45,49,74,76,77,55,85,63,49,60,47,48,61,67,53,75,71,49,66,77,42,45,56,41,29,75,42,78,78,52,50,50,48,59,25,46,22,54,48,50,46,44,41,50,48,14,63,75,67,71,48,80,35,94,39,28,44,68,58,33,34,55,43,40,40,53,54,53,40,38,53,49,7,29,75,67,68,39,75,34,77,98